Protein AF-R7L8G6-F1 (afdb_monomer_lite)

Structure (mmCIF, N/CA/C/O backbone):
data_AF-R7L8G6-F1
#
_entry.id   AF-R7L8G6-F1
#
loop_
_atom_site.group_PDB
_atom_site.id
_atom_site.type_symbol
_atom_site.label_atom_id
_atom_site.label_alt_id
_atom_site.label_comp_id
_atom_site.label_asym_id
_atom_site.label_entity_id
_atom_site.label_seq_id
_atom_site.pdbx_PDB_ins_code
_atom_site.Cartn_x
_atom_site.Cartn_y
_atom_site.Cartn_z
_atom_site.occupancy
_atom_site.B_iso_or_equiv
_atom_site.auth_seq_id
_atom_site.auth_comp_id
_atom_site.auth_asym_id
_atom_site.auth_atom_id
_atom_site.pdbx_PDB_model_num
ATOM 1 N N . MET A 1 1 ? 5.366 -14.963 18.148 1.00 90.62 1 MET A N 1
ATOM 2 C CA . MET A 1 1 ? 6.498 -15.369 17.279 1.00 90.62 1 MET A CA 1
ATOM 3 C C . MET A 1 1 ? 7.779 -14.778 17.823 1.00 90.62 1 MET A C 1
ATOM 5 O O . MET A 1 1 ? 7.694 -13.775 18.524 1.00 90.62 1 MET A O 1
ATOM 9 N N . LYS A 1 2 ? 8.935 -15.376 17.537 1.00 92.38 2 LYS A N 1
ATOM 10 C CA . LYS A 1 2 ? 10.213 -14.950 18.114 1.00 92.38 2 LYS A CA 1
ATOM 11 C C . LYS A 1 2 ? 10.992 -14.047 17.164 1.00 92.38 2 LYS A C 1
ATOM 13 O O . LYS A 1 2 ? 11.219 -14.426 16.018 1.00 92.38 2 LYS A O 1
ATOM 18 N N . ILE A 1 3 ? 11.460 -12.909 17.665 1.00 92.94 3 ILE A N 1
ATOM 19 C CA . ILE A 1 3 ? 12.554 -12.150 17.051 1.00 92.94 3 ILE A CA 1
ATOM 20 C C . ILE A 1 3 ? 13.829 -12.355 17.868 1.00 92.94 3 ILE A C 1
ATOM 22 O O . ILE A 1 3 ? 13.748 -12.703 19.045 1.00 92.94 3 ILE A O 1
ATOM 26 N N . ASP A 1 4 ? 15.001 -12.201 17.263 1.00 90.19 4 ASP A N 1
ATOM 27 C CA . ASP A 1 4 ? 16.311 -12.444 17.892 1.00 90.19 4 ASP A CA 1
ATOM 28 C C . ASP A 1 4 ? 17.145 -11.163 18.097 1.00 90.19 4 ASP A C 1
ATOM 30 O O . ASP A 1 4 ? 18.152 -11.233 18.794 1.00 90.19 4 ASP A O 1
ATOM 34 N N . ALA A 1 5 ? 16.733 -10.032 17.513 1.00 89.00 5 ALA A N 1
ATOM 35 C CA . ALA A 1 5 ? 17.356 -8.710 17.572 1.00 89.00 5 ALA A CA 1
ATOM 36 C C . ALA A 1 5 ? 16.317 -7.622 17.256 1.00 89.00 5 ALA A C 1
ATOM 38 O O . ALA A 1 5 ? 15.294 -7.917 16.642 1.00 89.00 5 ALA A O 1
ATOM 39 N N . THR A 1 6 ? 16.585 -6.369 17.633 1.00 89.06 6 THR A N 1
ATOM 40 C CA . THR A 1 6 ? 15.762 -5.211 17.234 1.00 89.06 6 THR A CA 1
ATOM 41 C C . THR A 1 6 ? 15.763 -5.032 15.715 1.00 89.06 6 THR A C 1
ATOM 43 O O . THR A 1 6 ? 16.793 -5.228 15.063 1.00 89.06 6 THR A O 1
ATOM 46 N N . SER A 1 7 ? 14.625 -4.637 15.149 1.00 90.81 7 SER A N 1
ATOM 47 C CA . SER A 1 7 ? 14.449 -4.468 13.707 1.00 90.81 7 SER A CA 1
ATOM 48 C C . SER A 1 7 ? 15.354 -3.403 13.098 1.00 90.81 7 SER A C 1
ATOM 50 O O . SER A 1 7 ? 15.311 -2.217 13.438 1.00 90.81 7 SER A O 1
ATOM 52 N N . ASN A 1 8 ? 16.160 -3.829 12.129 1.00 87.44 8 ASN A N 1
ATOM 53 C CA . ASN A 1 8 ? 16.997 -2.958 11.320 1.00 87.44 8 ASN A CA 1
ATOM 54 C C . ASN A 1 8 ? 17.393 -3.656 10.016 1.00 87.44 8 ASN A C 1
ATOM 56 O O . ASN A 1 8 ? 17.366 -4.884 9.933 1.00 87.44 8 ASN A O 1
ATOM 60 N N . TYR A 1 9 ? 17.833 -2.861 9.045 1.00 85.81 9 TYR A N 1
ATOM 61 C CA . TYR A 1 9 ? 18.632 -3.365 7.940 1.00 85.81 9 TYR A CA 1
ATOM 62 C C . TYR A 1 9 ? 20.055 -3.607 8.432 1.00 85.81 9 TYR A C 1
ATOM 64 O O . TYR A 1 9 ? 20.732 -2.684 8.894 1.00 85.81 9 TYR A O 1
ATOM 72 N N . PHE A 1 10 ? 20.520 -4.847 8.324 1.00 83.06 10 PHE A N 1
ATOM 73 C CA . PHE A 1 10 ? 21.896 -5.198 8.648 1.00 83.06 10 PHE A CA 1
ATOM 74 C C . PHE A 1 10 ? 22.610 -5.726 7.407 1.00 83.06 10 PHE A C 1
ATOM 76 O O . PHE A 1 10 ? 22.184 -6.707 6.796 1.00 83.06 10 PHE A O 1
ATOM 83 N N . ASN A 1 11 ? 23.730 -5.087 7.075 1.00 83.31 11 ASN A N 1
ATOM 84 C CA . ASN A 1 11 ? 24.630 -5.519 6.015 1.00 83.31 11 ASN A CA 1
ATOM 85 C C . ASN A 1 11 ? 25.822 -6.254 6.629 1.00 83.31 11 ASN A C 1
ATOM 87 O O . ASN A 1 11 ? 26.511 -5.722 7.497 1.00 83.31 11 ASN A O 1
ATOM 91 N N . PHE A 1 12 ? 26.069 -7.474 6.159 1.00 81.12 12 PHE A N 1
ATOM 92 C CA . PHE A 1 12 ? 27.093 -8.381 6.685 1.00 81.12 12 PHE A CA 1
ATOM 93 C C . PHE A 1 12 ? 28.165 -8.697 5.637 1.00 81.12 12 PHE A C 1
ATOM 95 O O . PHE A 1 12 ? 28.616 -9.836 5.519 1.00 81.12 12 PHE A O 1
ATOM 102 N N . SER A 1 13 ? 28.559 -7.694 4.850 1.00 74.75 13 SER A N 1
ATOM 103 C CA . SER A 1 13 ? 29.518 -7.847 3.747 1.00 74.75 13 SER A CA 1
ATOM 104 C C . SER A 1 13 ? 30.886 -8.375 4.198 1.00 74.75 13 SER A C 1
ATOM 106 O O . SER A 1 13 ? 31.536 -9.091 3.444 1.00 74.75 13 SER A O 1
ATOM 108 N N . ASP A 1 14 ? 31.283 -8.090 5.441 1.00 79.12 14 ASP A N 1
ATOM 109 C CA . ASP A 1 14 ? 32.561 -8.531 6.016 1.00 79.12 14 ASP A CA 1
ATOM 110 C C . ASP A 1 14 ? 32.484 -9.900 6.719 1.00 79.12 14 ASP A C 1
ATOM 112 O O . ASP A 1 14 ? 33.504 -10.435 7.155 1.00 79.12 14 ASP A O 1
ATOM 116 N N . TYR A 1 15 ? 31.285 -10.484 6.839 1.00 75.56 15 TYR A N 1
ATOM 117 C CA . TYR A 1 15 ? 31.074 -11.755 7.533 1.00 75.56 15 TYR A CA 1
ATOM 118 C C . TYR A 1 15 ? 31.166 -12.923 6.556 1.00 75.56 15 TYR A C 1
ATOM 120 O O . TYR A 1 15 ? 30.529 -12.950 5.494 1.00 75.56 15 TYR A O 1
ATOM 128 N N . LYS A 1 16 ? 31.874 -13.970 6.970 1.00 79.12 16 LYS A N 1
ATOM 129 C CA . LYS A 1 16 ? 31.950 -15.231 6.232 1.00 79.12 16 LYS A CA 1
ATOM 130 C C . LYS A 1 16 ? 30.587 -15.917 6.208 1.00 79.12 16 LYS A C 1
ATOM 132 O O . LYS A 1 16 ? 29.761 -15.754 7.105 1.00 79.12 16 LYS A O 1
ATOM 137 N N . SER A 1 17 ? 30.352 -16.735 5.184 1.00 77.25 17 SER A N 1
ATOM 138 C CA . SER A 1 17 ? 29.055 -17.390 4.950 1.00 77.25 17 SER A CA 1
ATOM 139 C C . SER A 1 17 ? 28.559 -18.245 6.123 1.00 77.25 17 SER A C 1
ATOM 141 O O . SER A 1 17 ? 27.353 -18.376 6.299 1.00 77.25 17 SER A O 1
ATOM 143 N N . TYR A 1 18 ? 29.470 -18.787 6.935 1.00 76.75 18 TYR A N 1
ATOM 144 C CA . TYR A 1 18 ? 29.163 -19.624 8.097 1.00 76.75 18 TYR A CA 1
ATOM 145 C C . TYR A 1 18 ? 29.009 -18.850 9.418 1.00 76.75 18 TYR A C 1
ATOM 147 O O . TYR A 1 18 ? 28.704 -19.455 10.444 1.00 76.75 18 TYR A O 1
ATOM 155 N N . GLU A 1 19 ? 29.268 -17.541 9.433 1.00 79.06 19 GLU A N 1
ATOM 156 C CA . GLU A 1 19 ? 29.167 -16.725 10.645 1.00 79.06 19 GLU A CA 1
ATOM 157 C C . GLU A 1 19 ? 27.717 -16.309 10.910 1.00 79.06 19 GLU A C 1
ATOM 159 O O . GLU A 1 19 ? 26.942 -16.053 9.984 1.00 79.06 19 GLU A O 1
ATOM 164 N N . SER A 1 20 ? 27.354 -16.246 12.195 1.00 77.25 20 SER A N 1
ATOM 165 C CA . SER A 1 20 ? 26.018 -15.826 12.613 1.00 77.25 20 SER A CA 1
ATOM 166 C C . SER A 1 20 ? 25.814 -14.343 12.318 1.00 77.25 20 SER A C 1
ATOM 168 O O . SER A 1 20 ? 26.560 -13.492 12.801 1.00 77.25 20 SER A O 1
ATOM 170 N N . CYS A 1 21 ? 24.769 -14.036 11.559 1.00 83.44 21 CYS A N 1
ATOM 171 C CA . CYS A 1 21 ? 24.363 -12.676 11.218 1.00 83.44 21 CYS A CA 1
ATOM 172 C C . CYS A 1 21 ? 23.332 -12.139 12.224 1.00 83.44 21 CYS A C 1
ATOM 174 O O . CYS A 1 21 ? 22.251 -11.661 11.864 1.00 83.44 21 CYS A O 1
ATOM 176 N N . ILE A 1 22 ? 23.657 -12.274 13.509 1.00 83.44 22 ILE A N 1
ATOM 177 C CA . ILE A 1 22 ? 22.896 -11.714 14.627 1.00 83.44 22 ILE A CA 1
ATOM 178 C C . ILE A 1 22 ? 23.790 -10.656 15.276 1.00 83.44 22 ILE A C 1
ATOM 180 O O . ILE A 1 22 ? 24.922 -10.985 15.647 1.00 83.44 22 ILE A O 1
ATOM 184 N N . PRO A 1 23 ? 23.331 -9.400 15.416 1.00 80.06 23 PRO A N 1
ATOM 185 C CA . PRO A 1 23 ? 24.109 -8.375 16.096 1.00 80.06 23 PRO A CA 1
ATOM 186 C C . PRO A 1 23 ? 24.514 -8.829 17.513 1.00 80.06 23 PRO A C 1
ATOM 188 O O . PRO A 1 23 ? 23.708 -9.464 18.206 1.00 80.06 23 PRO A O 1
ATOM 191 N N . PRO A 1 24 ? 25.736 -8.521 17.979 1.00 78.25 24 PRO A N 1
ATOM 192 C CA . PRO A 1 24 ? 26.149 -8.835 19.344 1.00 78.25 24 PRO A CA 1
ATOM 193 C C . PRO A 1 24 ? 25.186 -8.252 20.385 1.00 78.25 24 PRO A C 1
ATOM 195 O O . PRO A 1 24 ? 24.605 -7.191 20.172 1.00 78.25 24 PRO A O 1
ATOM 198 N N . SER A 1 25 ? 25.040 -8.934 21.525 1.00 80.94 25 SER A N 1
ATOM 199 C CA . SER A 1 25 ? 24.168 -8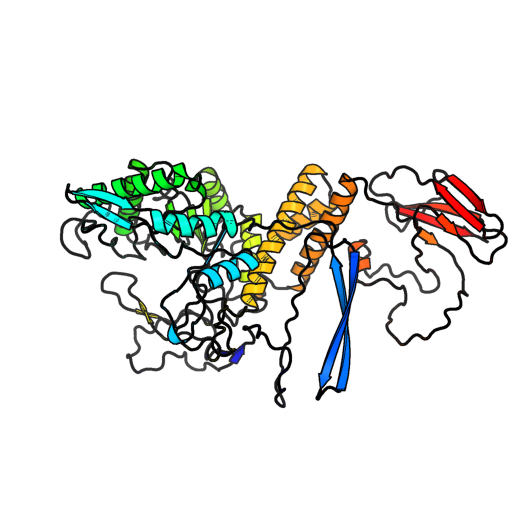.514 22.639 1.00 80.94 25 SER A CA 1
ATOM 200 C C . SER A 1 25 ? 22.667 -8.457 22.320 1.00 80.94 25 SER A C 1
ATOM 202 O O . SER A 1 25 ? 21.903 -7.889 23.098 1.00 80.94 25 SER A O 1
ATOM 204 N N . SER A 1 26 ? 22.229 -9.061 21.212 1.00 83.62 26 SER A N 1
ATOM 205 C CA . SER A 1 26 ? 20.805 -9.171 20.899 1.00 83.62 26 SER A CA 1
ATOM 206 C C . SER A 1 26 ? 20.100 -10.160 21.829 1.00 83.62 26 SER A C 1
ATOM 208 O O . SER A 1 26 ? 20.676 -11.173 22.239 1.00 83.62 26 SER A O 1
ATOM 210 N N . LEU A 1 27 ? 18.846 -9.865 22.168 1.00 80.31 27 LEU A N 1
ATOM 211 C CA . LEU A 1 27 ? 18.037 -10.670 23.076 1.00 80.31 27 LEU A CA 1
ATOM 212 C C . LEU A 1 27 ? 16.736 -11.051 22.377 1.00 80.31 27 LEU A C 1
ATOM 214 O O . LEU A 1 27 ? 16.064 -10.204 21.794 1.00 80.31 27 LEU A O 1
ATOM 218 N N . GLY A 1 28 ? 16.401 -12.339 22.417 1.00 83.94 28 GLY A N 1
ATOM 219 C CA . GLY A 1 28 ? 15.210 -12.833 21.745 1.00 83.94 28 GLY A CA 1
ATOM 220 C C . GLY A 1 28 ? 13.933 -12.455 22.488 1.00 83.94 28 GLY A C 1
ATOM 221 O O . GLY A 1 28 ? 13.833 -12.695 23.690 1.00 83.94 28 GLY A O 1
ATOM 222 N N . VAL A 1 29 ? 12.950 -11.914 21.770 1.00 89.62 29 VAL A N 1
ATOM 223 C CA . VAL A 1 29 ? 11.674 -11.437 22.327 1.00 89.62 29 VAL A CA 1
ATOM 224 C C . VAL A 1 29 ? 10.506 -12.055 21.562 1.00 89.62 29 VAL A C 1
ATOM 226 O O . VAL A 1 29 ? 10.604 -12.329 20.365 1.00 89.62 29 VAL A O 1
ATOM 229 N N . MET A 1 30 ? 9.399 -12.301 22.263 1.00 90.69 30 MET A N 1
ATOM 230 C CA . MET A 1 30 ? 8.161 -12.807 21.673 1.00 90.69 30 MET A CA 1
ATOM 231 C C . MET A 1 30 ? 7.209 -11.658 21.340 1.00 90.69 30 MET A C 1
ATOM 233 O O . MET A 1 30 ? 6.905 -10.849 22.212 1.00 90.69 30 MET A O 1
ATOM 237 N N . TYR A 1 31 ? 6.693 -11.643 20.111 1.00 91.38 31 TYR A N 1
ATOM 238 C CA . TYR A 1 31 ? 5.703 -10.673 19.636 1.00 91.38 31 TYR A CA 1
ATOM 239 C C . TYR A 1 31 ? 4.365 -11.343 19.267 1.00 91.38 31 TYR A C 1
ATOM 241 O O . TYR A 1 31 ? 4.379 -12.369 18.565 1.00 91.38 31 TYR A O 1
ATOM 249 N N . PRO A 1 32 ? 3.221 -10.806 19.743 1.00 92.44 32 PRO A N 1
ATOM 250 C CA . PRO A 1 32 ? 1.883 -11.333 19.479 1.00 92.44 32 PRO A CA 1
ATOM 251 C C . PRO A 1 32 ? 1.234 -10.654 18.258 1.00 92.44 32 PRO A C 1
ATOM 253 O O . PRO A 1 32 ? 0.283 -9.897 18.396 1.00 92.44 32 PRO A O 1
ATOM 256 N N . ASP A 1 33 ? 1.762 -10.912 17.063 1.00 95.81 33 ASP A N 1
ATOM 257 C CA . ASP A 1 33 ? 1.230 -10.339 15.818 1.00 95.81 33 ASP A CA 1
ATOM 258 C C . ASP A 1 33 ? 0.163 -11.198 15.101 1.00 95.81 33 ASP A C 1
ATOM 260 O O . ASP A 1 33 ? -0.825 -10.625 14.650 1.00 95.81 33 ASP A O 1
ATOM 264 N N . PRO A 1 34 ? 0.267 -12.543 14.987 1.00 95.75 34 PRO A N 1
ATOM 265 C CA . PRO A 1 34 ? -0.771 -13.329 14.316 1.00 95.75 34 PRO A CA 1
ATOM 266 C C . PRO A 1 34 ? -2.063 -13.389 15.140 1.00 95.75 34 PRO A C 1
ATOM 268 O O . PRO A 1 34 ? -2.054 -13.782 16.309 1.00 95.75 34 PRO A O 1
ATOM 271 N N . ILE A 1 35 ? -3.193 -13.091 14.500 1.00 95.75 35 ILE A N 1
ATOM 272 C CA . ILE A 1 35 ? -4.534 -13.220 15.075 1.00 95.75 35 ILE A CA 1
ATOM 273 C C . ILE A 1 35 ? -5.051 -14.619 14.749 1.00 95.75 35 ILE A C 1
ATOM 275 O O . ILE A 1 35 ? -5.657 -14.870 13.708 1.00 95.75 35 ILE A O 1
ATOM 279 N N . LEU A 1 36 ? -4.750 -15.563 15.639 1.00 93.62 36 LEU A N 1
ATOM 280 C CA . LEU A 1 36 ? -5.077 -16.967 15.428 1.00 93.62 36 LEU A CA 1
ATOM 281 C C . LEU A 1 36 ? -6.600 -17.203 15.439 1.00 93.62 36 LEU A C 1
ATOM 283 O O . LEU A 1 36 ? -7.290 -16.679 16.314 1.00 93.62 36 LEU A O 1
ATOM 287 N N . PRO A 1 37 ? -7.130 -18.049 14.537 1.00 90.69 37 PRO A N 1
ATOM 288 C CA . PRO A 1 37 ? -8.561 -18.336 14.421 1.00 90.69 37 PRO A CA 1
ATOM 289 C C . PRO A 1 37 ? -9.010 -19.376 15.462 1.00 90.69 37 PRO A C 1
ATOM 291 O O . PRO A 1 37 ? -9.589 -20.410 15.131 1.00 90.69 37 PRO A O 1
ATOM 294 N N . ILE A 1 38 ? -8.694 -19.131 16.734 1.00 89.69 38 ILE A N 1
ATOM 295 C CA . ILE A 1 38 ? -8.986 -20.027 17.855 1.00 89.69 38 ILE A CA 1
ATOM 296 C C . ILE A 1 38 ? -9.762 -19.283 18.941 1.00 89.69 38 ILE A C 1
ATOM 298 O O . ILE A 1 38 ? -9.470 -18.134 19.260 1.00 89.69 38 ILE A O 1
ATOM 302 N N . SER A 1 39 ? -10.742 -19.959 19.537 1.00 88.00 39 SER A N 1
ATOM 303 C CA . SER A 1 39 ? -11.569 -19.424 20.629 1.00 88.00 39 SER A CA 1
ATOM 304 C C . SER A 1 39 ? -11.326 -20.119 21.973 1.00 88.00 39 SER A C 1
ATOM 306 O O . SER A 1 39 ? -11.953 -19.770 22.969 1.00 88.00 39 SER A O 1
ATOM 308 N N . ALA A 1 40 ? -10.447 -21.122 22.003 1.00 90.88 40 ALA A N 1
ATOM 309 C CA . ALA A 1 40 ? -10.048 -21.858 23.196 1.00 90.88 40 ALA A CA 1
ATOM 310 C C . ALA A 1 40 ? -8.561 -22.211 23.095 1.00 90.88 40 ALA A C 1
ATOM 312 O O . ALA A 1 40 ? -8.090 -22.624 22.034 1.00 90.88 40 ALA A O 1
ATOM 313 N N . PHE A 1 41 ? -7.828 -22.020 24.187 1.00 91.94 41 PHE A N 1
ATOM 314 C CA . PHE A 1 41 ? -6.389 -22.250 24.258 1.00 91.94 41 PHE A CA 1
ATOM 315 C C . PHE A 1 41 ? -5.950 -22.437 25.710 1.00 91.94 41 PHE A C 1
ATOM 317 O O . PHE A 1 41 ? -6.618 -21.977 26.638 1.00 91.94 41 PHE A O 1
ATOM 324 N N . ASP A 1 42 ? -4.808 -23.094 25.893 1.00 91.81 42 ASP A N 1
ATOM 325 C CA . ASP A 1 42 ? -4.212 -23.298 27.208 1.00 91.81 42 ASP A CA 1
ATOM 326 C C . ASP A 1 42 ? -3.344 -22.100 27.603 1.00 91.81 42 ASP A C 1
ATOM 328 O O . ASP A 1 42 ? -2.502 -21.634 26.831 1.00 91.81 42 ASP A O 1
ATOM 332 N N . LEU A 1 43 ? -3.517 -21.626 28.836 1.00 91.38 43 LEU A N 1
ATOM 333 C CA . LEU A 1 43 ? -2.647 -20.618 29.431 1.00 91.38 43 LEU A CA 1
ATOM 334 C C . LEU A 1 43 ? -1.450 -21.289 30.101 1.00 91.38 43 LEU A C 1
ATOM 336 O O . LEU A 1 43 ? -1.601 -22.209 30.908 1.00 91.38 43 LEU A O 1
ATOM 340 N N . LYS A 1 44 ? -0.249 -20.791 29.807 1.00 90.94 44 LYS A N 1
ATOM 341 C CA . LYS A 1 44 ? 0.972 -21.204 30.501 1.00 90.94 44 LYS A CA 1
ATOM 342 C C . LYS A 1 44 ? 1.189 -20.356 31.748 1.00 90.94 44 LYS A C 1
ATOM 344 O O . LYS A 1 44 ? 0.916 -19.157 31.762 1.00 90.94 44 LYS A O 1
ATOM 349 N N . ALA A 1 45 ? 1.703 -20.989 32.800 1.00 93.81 45 ALA A N 1
ATOM 350 C CA . ALA A 1 45 ? 2.049 -20.289 34.029 1.00 93.81 45 ALA A CA 1
ATOM 351 C C . ALA A 1 45 ? 3.082 -19.187 33.748 1.00 93.81 45 ALA A C 1
ATOM 353 O O . ALA A 1 45 ? 4.070 -19.426 33.057 1.00 93.81 45 ALA A O 1
ATOM 354 N N . SER A 1 46 ? 2.851 -17.998 34.311 1.00 92.38 46 SER A N 1
ATOM 355 C CA . SER A 1 46 ? 3.726 -16.823 34.171 1.00 92.38 46 SER A CA 1
ATOM 356 C C . SER A 1 46 ? 3.877 -16.274 32.743 1.00 92.38 46 SER A C 1
ATOM 358 O O . SER A 1 46 ? 4.796 -15.498 32.493 1.00 92.38 46 SER A O 1
ATOM 360 N N . GLU A 1 47 ? 2.964 -16.611 31.830 1.00 90.31 47 GLU A N 1
ATOM 361 C CA . GLU A 1 47 ? 2.864 -16.000 30.501 1.00 90.31 47 GLU A CA 1
ATOM 362 C C . GLU A 1 47 ? 1.543 -15.228 30.352 1.00 90.31 47 GLU A C 1
ATOM 364 O O . GLU A 1 47 ? 0.515 -15.603 30.918 1.00 90.31 47 GLU A O 1
ATOM 369 N N . THR A 1 48 ? 1.564 -14.155 29.559 1.00 90.31 48 THR A N 1
ATOM 370 C CA . THR A 1 48 ? 0.367 -13.382 29.199 1.00 90.31 48 THR A CA 1
ATOM 371 C C . THR A 1 48 ? -0.051 -13.733 27.778 1.00 90.31 48 THR A C 1
ATOM 373 O O . THR A 1 48 ? 0.779 -13.759 26.873 1.00 90.31 48 THR A O 1
ATOM 376 N N . SER A 1 49 ? -1.345 -13.968 27.570 1.00 89.19 49 SER A N 1
ATOM 377 C CA . SER A 1 49 ? -1.948 -14.137 26.244 1.00 89.19 49 SER A CA 1
ATOM 378 C C . SER A 1 49 ? -2.962 -13.029 25.986 1.00 89.19 49 SER A C 1
ATOM 380 O O . SER A 1 49 ? -3.633 -12.576 26.912 1.00 89.19 49 SER A O 1
ATOM 382 N N . ALA A 1 50 ? -3.074 -12.603 24.731 1.00 90.06 50 ALA A N 1
ATOM 383 C CA . ALA A 1 50 ? -4.051 -11.616 24.292 1.00 90.06 50 ALA A CA 1
ATOM 384 C C . ALA A 1 50 ? -5.131 -12.288 23.438 1.00 90.06 50 ALA A C 1
ATOM 386 O O . ALA A 1 50 ? -4.844 -13.215 22.681 1.00 90.06 50 ALA A O 1
ATOM 387 N N . VAL A 1 51 ? -6.366 -11.801 23.555 1.00 91.19 51 VAL A N 1
ATOM 388 C CA . VAL A 1 51 ? -7.488 -12.191 22.695 1.00 91.19 51 VAL A CA 1
ATOM 389 C C . VAL A 1 51 ? -7.872 -10.976 21.866 1.00 91.19 51 VAL A C 1
ATOM 391 O O . VAL A 1 51 ? -8.176 -9.923 22.423 1.00 91.19 51 VAL A O 1
ATOM 394 N N . HIS A 1 52 ? -7.850 -11.122 20.543 1.00 93.19 52 HIS A N 1
ATOM 395 C CA . HIS A 1 52 ? -8.300 -10.086 19.621 1.00 93.19 52 HIS A CA 1
ATOM 396 C C . HIS A 1 52 ? -9.769 -10.320 19.264 1.00 93.19 52 HIS A C 1
ATOM 398 O O . HIS A 1 52 ? -10.146 -11.423 18.868 1.00 93.19 52 HIS A O 1
ATOM 404 N N . LEU A 1 53 ? -10.600 -9.287 19.405 1.00 90.69 53 LEU A N 1
ATOM 405 C CA . LEU A 1 53 ? -12.022 -9.338 19.079 1.00 90.69 53 LEU A CA 1
ATOM 406 C C . LEU A 1 53 ? -12.300 -8.414 17.898 1.00 90.69 53 LEU A C 1
ATOM 408 O O . LEU A 1 53 ? -12.033 -7.218 17.970 1.00 90.69 53 LEU A O 1
ATOM 412 N N . THR A 1 54 ? -12.875 -8.969 16.836 1.00 90.06 54 THR A N 1
ATOM 413 C CA . THR A 1 54 ? -13.259 -8.210 15.644 1.00 90.06 54 THR A CA 1
ATOM 414 C C . THR A 1 54 ? -14.777 -8.121 15.570 1.00 90.06 54 THR A C 1
ATOM 416 O O . THR A 1 54 ? -15.468 -9.140 15.552 1.00 90.06 54 THR A O 1
ATOM 419 N N . PHE A 1 55 ? -15.298 -6.898 15.490 1.00 89.75 55 PHE A N 1
ATOM 420 C CA . PHE A 1 55 ? -16.721 -6.635 15.302 1.00 89.75 55 PHE A CA 1
ATOM 421 C C . PHE A 1 55 ? -16.963 -6.154 13.874 1.00 89.75 55 PHE A C 1
ATOM 423 O O . PHE A 1 55 ? -16.317 -5.217 13.419 1.00 89.75 55 PHE A O 1
ATOM 430 N N . LYS A 1 56 ? -17.901 -6.790 13.167 1.00 89.81 56 LYS A N 1
ATOM 431 C CA . LYS A 1 56 ? -18.291 -6.409 11.804 1.00 89.81 56 LYS A CA 1
ATOM 432 C C . LYS A 1 56 ? -19.682 -5.785 11.828 1.00 89.81 56 LYS A C 1
ATOM 434 O O . LYS A 1 56 ? -20.610 -6.383 12.371 1.00 89.81 56 LYS A O 1
ATOM 439 N N . THR A 1 57 ? -19.835 -4.609 11.226 1.00 90.44 57 THR A N 1
ATOM 440 C CA . THR A 1 57 ? -21.122 -3.911 11.100 1.00 90.44 57 THR A CA 1
ATOM 441 C C . THR A 1 57 ? -21.694 -4.096 9.690 1.00 90.44 57 THR A C 1
ATOM 443 O O . THR A 1 57 ? -21.124 -3.563 8.737 1.00 90.44 57 THR A O 1
ATOM 446 N N . PRO A 1 58 ? -22.813 -4.830 9.517 1.00 90.12 58 PRO A N 1
ATOM 447 C CA . PRO A 1 58 ? -23.516 -4.910 8.236 1.00 90.12 58 PRO A CA 1
ATOM 448 C C . PRO A 1 58 ? -23.959 -3.528 7.749 1.00 90.12 58 PRO A C 1
ATOM 450 O O . PRO A 1 58 ? -24.261 -2.658 8.558 1.00 90.12 58 PRO A O 1
ATOM 453 N N . LYS A 1 59 ? -24.055 -3.319 6.434 1.00 88.44 59 LYS A N 1
ATOM 454 C CA . LYS A 1 59 ? -24.429 -2.011 5.863 1.00 88.44 59 LYS A CA 1
ATOM 455 C C . LYS A 1 59 ? -25.826 -1.526 6.248 1.00 88.44 59 LYS A C 1
ATOM 457 O O . LYS A 1 59 ? -26.069 -0.326 6.279 1.00 88.44 59 LYS A O 1
ATOM 462 N N . ASP A 1 60 ? -26.741 -2.454 6.486 1.00 89.75 60 ASP A N 1
ATOM 463 C CA . ASP A 1 60 ? -28.148 -2.208 6.796 1.00 89.75 60 ASP A CA 1
ATOM 464 C C . ASP A 1 60 ? -28.436 -2.165 8.304 1.00 89.75 60 ASP A C 1
ATOM 466 O O . ASP A 1 60 ? -29.589 -1.994 8.715 1.00 89.75 60 ASP A O 1
ATOM 470 N N . ILE A 1 61 ? -27.401 -2.295 9.145 1.00 93.38 61 ILE A N 1
ATOM 471 C CA . ILE A 1 61 ? -27.555 -2.181 10.591 1.00 93.38 61 ILE A CA 1
ATOM 472 C C . ILE A 1 61 ? -28.064 -0.781 10.960 1.00 93.38 61 ILE A C 1
ATOM 474 O O . ILE A 1 61 ? -27.650 0.239 10.407 1.00 93.38 61 ILE A O 1
ATOM 478 N N . LYS A 1 62 ? -28.988 -0.720 11.920 1.00 91.25 62 LYS A N 1
ATOM 479 C CA . LYS A 1 62 ? -29.510 0.559 12.407 1.00 91.25 62 LYS A CA 1
ATOM 480 C C . LYS A 1 62 ? -28.446 1.266 13.239 1.00 91.25 62 LYS A C 1
ATOM 482 O O . LYS A 1 62 ? -27.775 0.637 14.048 1.00 91.25 62 LYS A O 1
ATOM 487 N N . SER A 1 63 ? -28.335 2.582 13.089 1.00 88.06 63 SER A N 1
ATOM 488 C CA . SER A 1 63 ? -27.483 3.381 13.968 1.00 88.06 63 SER A CA 1
ATOM 489 C C . SER A 1 63 ? -27.994 3.363 15.413 1.00 88.06 63 SER A C 1
ATOM 491 O O . SER A 1 63 ? -29.201 3.285 15.671 1.00 88.06 63 SER A O 1
ATOM 493 N N . GLY A 1 64 ? -27.072 3.438 16.371 1.00 80.75 64 GLY A N 1
ATOM 494 C CA . GLY A 1 64 ? -27.377 3.403 17.797 1.00 80.75 64 GLY A CA 1
ATOM 495 C C . GLY A 1 64 ? -26.299 2.730 18.641 1.00 80.75 64 GLY A C 1
ATOM 496 O O . GLY A 1 64 ? -25.297 2.230 18.134 1.00 80.75 64 GLY A O 1
ATOM 497 N N . LEU A 1 65 ? -26.536 2.720 19.953 1.00 82.81 65 LEU A N 1
ATOM 498 C CA . LEU A 1 65 ? -25.686 2.041 20.920 1.00 82.81 65 LEU A CA 1
ATOM 499 C C . LEU A 1 65 ? -26.124 0.581 21.055 1.00 82.81 65 LEU A C 1
ATOM 501 O O . LEU A 1 65 ? -27.251 0.297 21.466 1.00 82.81 65 LEU A O 1
ATOM 505 N N . TYR A 1 66 ? -25.215 -0.326 20.730 1.00 84.19 66 TYR A N 1
ATOM 506 C CA . TYR A 1 66 ? -25.344 -1.759 20.948 1.00 84.19 66 TYR A CA 1
ATOM 507 C C . TYR A 1 66 ? -24.543 -2.148 22.183 1.00 84.19 66 TYR A C 1
ATOM 509 O O . TYR A 1 66 ? -23.492 -1.569 22.454 1.00 84.19 66 TYR A O 1
ATOM 517 N N . SER A 1 67 ? -25.025 -3.139 22.923 1.00 85.44 67 SER A N 1
ATOM 518 C CA . SER A 1 67 ? -24.323 -3.696 24.073 1.00 85.44 67 SER A CA 1
ATOM 519 C C . SER A 1 67 ? -24.336 -5.217 24.035 1.00 85.44 67 SER A C 1
ATOM 521 O O . SER A 1 67 ? -25.220 -5.841 23.443 1.00 85.44 67 SER A O 1
ATOM 523 N N . GLY A 1 68 ? -23.339 -5.814 24.674 1.00 84.88 68 GLY A N 1
ATOM 524 C CA . GLY A 1 68 ? -23.231 -7.255 24.836 1.00 84.88 68 GLY A CA 1
ATOM 525 C C . GLY A 1 68 ? -22.273 -7.612 25.962 1.00 84.88 68 GLY A C 1
ATOM 526 O O . GLY A 1 68 ? -21.777 -6.740 26.673 1.00 84.88 68 GLY A O 1
ATOM 527 N N . ASN A 1 69 ? -22.017 -8.907 26.125 1.00 90.25 69 ASN A N 1
ATOM 528 C CA . ASN A 1 69 ? -21.099 -9.433 27.127 1.00 90.25 69 ASN A CA 1
ATOM 529 C C . ASN A 1 69 ? -20.111 -10.405 26.480 1.00 90.25 69 ASN A C 1
ATOM 531 O O . ASN A 1 69 ? -20.496 -11.216 25.638 1.00 90.25 69 ASN A O 1
ATOM 535 N N . ILE A 1 70 ? -18.849 -10.325 26.894 1.00 92.38 70 ILE A N 1
ATOM 536 C CA . ILE A 1 70 ? -17.800 -11.295 26.585 1.00 92.38 70 ILE A CA 1
ATOM 537 C C . ILE A 1 70 ? -17.664 -12.210 27.796 1.00 92.38 70 ILE A C 1
ATOM 539 O O . ILE A 1 70 ? -17.242 -11.776 28.867 1.00 92.38 70 ILE A O 1
ATOM 543 N N . GLU A 1 71 ? -18.020 -13.478 27.629 1.00 94.69 71 GLU A N 1
ATOM 544 C CA . GLU A 1 71 ? -17.865 -14.487 28.673 1.00 94.69 71 GLU A CA 1
ATOM 545 C C . GLU A 1 71 ? -16.497 -15.161 28.576 1.00 94.69 71 GLU A C 1
ATOM 547 O O . GLU A 1 71 ? -16.126 -15.692 27.529 1.00 94.69 71 GLU A O 1
ATOM 552 N N . ILE A 1 72 ? -15.768 -15.196 29.691 1.00 93.56 72 ILE A N 1
ATOM 553 C CA . ILE A 1 72 ? -14.509 -15.933 29.815 1.00 93.56 72 ILE A CA 1
ATOM 554 C C . ILE A 1 72 ? -14.776 -17.174 30.658 1.00 93.56 72 ILE A C 1
ATOM 556 O O . ILE A 1 72 ? -15.271 -17.075 31.784 1.00 93.56 72 ILE A O 1
ATOM 560 N N . ARG A 1 73 ? -14.445 -18.349 30.114 1.00 95.06 73 ARG A N 1
ATOM 561 C CA . ARG A 1 73 ? -14.705 -19.651 30.740 1.00 95.06 73 ARG A CA 1
ATOM 562 C C . ARG A 1 73 ? -13.420 -20.458 30.922 1.00 95.06 73 ARG A C 1
ATOM 564 O O . ARG A 1 73 ? -12.572 -20.460 30.036 1.00 95.06 73 ARG A O 1
ATOM 571 N N . ILE A 1 74 ? -13.306 -21.181 32.038 1.00 94.06 74 ILE A N 1
ATOM 572 C CA . ILE A 1 74 ? -12.228 -22.147 32.314 1.00 94.06 74 ILE A CA 1
ATOM 573 C C . ILE A 1 74 ? -12.867 -23.515 32.545 1.00 94.06 74 ILE A C 1
ATOM 575 O O . ILE A 1 74 ? -13.743 -23.653 33.390 1.00 94.06 74 ILE A O 1
ATOM 579 N N . GLY A 1 75 ? -12.470 -24.531 31.773 1.00 90.31 75 GLY A N 1
ATOM 580 C CA . GLY A 1 75 ? -13.055 -25.875 31.895 1.00 90.31 75 GLY A CA 1
ATOM 581 C C . GLY A 1 75 ? -14.576 -25.920 31.672 1.00 90.31 75 GLY A C 1
ATOM 582 O O . GLY A 1 75 ? -15.242 -26.815 32.176 1.00 90.31 75 GLY A O 1
ATOM 583 N N . GLY A 1 76 ? -15.133 -24.939 30.950 1.00 89.81 76 GLY A N 1
ATOM 584 C CA . GLY A 1 76 ? -16.577 -24.762 30.740 1.00 89.81 76 GLY A CA 1
ATOM 585 C C . GLY A 1 76 ? -17.283 -23.903 31.799 1.00 89.81 76 GLY A C 1
ATOM 586 O O . GLY A 1 76 ? -18.366 -23.373 31.526 1.00 89.81 76 GLY A O 1
ATOM 587 N N . GLU A 1 77 ? -16.666 -23.684 32.960 1.00 95.94 77 GLU A N 1
ATOM 588 C CA . GLU A 1 77 ? -17.209 -22.840 34.028 1.00 95.94 77 GLU A CA 1
ATOM 589 C C . GLU A 1 77 ? -16.977 -21.356 33.733 1.00 95.94 77 GLU A C 1
ATOM 591 O O . GLU A 1 77 ? -15.910 -20.965 33.262 1.00 95.94 77 GLU A O 1
ATOM 596 N N . LEU A 1 78 ? -17.985 -20.519 33.994 1.00 95.94 78 LEU A N 1
ATOM 597 C CA . LEU A 1 78 ? -17.884 -19.070 33.819 1.00 95.94 78 LEU A CA 1
ATOM 598 C C . LEU A 1 78 ? -16.951 -18.482 34.881 1.00 95.94 78 LEU A C 1
ATOM 600 O O . LEU A 1 78 ? -17.272 -18.505 36.065 1.00 95.94 78 LEU A O 1
ATOM 604 N N . LEU A 1 79 ? -15.822 -17.924 34.443 1.00 95.12 79 LEU A N 1
ATOM 605 C CA . LEU A 1 79 ? -14.888 -17.209 35.308 1.00 95.12 79 LEU A CA 1
ATOM 606 C C . LEU A 1 79 ? -15.338 -15.761 35.512 1.00 95.12 79 LEU A C 1
ATOM 608 O O . LEU A 1 79 ? -15.366 -15.263 36.633 1.00 95.12 79 LEU A O 1
ATOM 612 N N . THR A 1 80 ? -15.645 -15.070 34.413 1.00 94.88 80 THR A N 1
ATOM 613 C CA . THR A 1 80 ? -16.082 -13.671 34.429 1.00 94.88 80 THR A CA 1
ATOM 614 C C . THR A 1 80 ? -16.844 -13.320 33.151 1.00 94.88 80 THR A C 1
ATOM 616 O O . THR A 1 80 ? -16.757 -14.027 32.145 1.00 94.88 80 THR A O 1
ATOM 619 N N . SER A 1 81 ? -17.583 -12.215 33.197 1.00 92.62 81 SER A N 1
ATOM 620 C CA . SER A 1 81 ? -18.300 -11.629 32.068 1.00 92.62 81 SER A CA 1
ATOM 621 C C . SER A 1 81 ? -17.950 -10.147 31.975 1.00 92.62 81 SER A C 1
ATOM 623 O O . SER A 1 81 ? -18.114 -9.411 32.947 1.00 92.62 81 SER A O 1
ATOM 625 N N . ILE A 1 82 ? -17.477 -9.710 30.810 1.00 90.25 82 ILE A N 1
ATOM 626 C CA . ILE A 1 82 ? -17.041 -8.333 30.560 1.00 90.25 82 ILE A CA 1
ATOM 627 C C . ILE A 1 82 ? -18.060 -7.663 29.630 1.00 90.25 82 ILE A C 1
ATOM 629 O O . ILE A 1 82 ? -18.207 -8.113 28.490 1.00 90.25 82 ILE A O 1
ATOM 633 N N . PRO A 1 83 ? -18.771 -6.607 30.065 1.00 86.75 83 PRO A N 1
ATOM 634 C CA . PRO A 1 83 ? -19.685 -5.893 29.185 1.00 86.75 83 PRO A CA 1
ATOM 635 C C . PRO A 1 83 ? -18.910 -5.115 28.117 1.00 86.75 83 PRO A C 1
ATOM 637 O O . PRO A 1 83 ? -17.855 -4.543 28.395 1.00 86.75 83 PRO A O 1
ATOM 640 N N . TYR A 1 84 ? -19.457 -5.047 26.906 1.00 83.44 84 TYR A N 1
ATOM 641 C CA . TYR A 1 84 ? -18.942 -4.205 25.827 1.00 83.44 84 TYR A CA 1
ATOM 642 C C . TYR A 1 84 ? -20.061 -3.377 25.196 1.00 83.44 84 TYR A C 1
ATOM 644 O O . TYR A 1 84 ? -21.238 -3.743 25.249 1.00 83.44 84 TYR A O 1
ATOM 652 N N . TYR A 1 85 ? -19.669 -2.265 24.576 1.00 83.50 85 TYR A N 1
ATOM 653 C CA . TYR A 1 85 ? -20.570 -1.335 23.908 1.00 83.50 85 TYR A CA 1
ATOM 654 C C . TYR A 1 85 ? -20.014 -0.961 22.537 1.00 83.50 85 TYR A C 1
ATOM 656 O O . TYR A 1 85 ? -18.819 -0.703 22.403 1.00 83.50 85 TYR A O 1
ATOM 664 N N . ILE A 1 86 ? -20.882 -0.909 21.528 1.00 85.62 86 ILE A N 1
ATOM 665 C CA . ILE A 1 86 ? -20.537 -0.514 20.160 1.00 85.62 86 ILE A CA 1
ATOM 666 C C . ILE A 1 86 ? -21.485 0.595 19.745 1.00 85.62 86 ILE A C 1
ATOM 668 O O . ILE A 1 86 ? -22.697 0.393 19.672 1.00 85.62 86 ILE A O 1
ATOM 672 N N . ASN A 1 87 ? -20.934 1.769 19.459 1.00 85.44 87 ASN A N 1
ATOM 673 C CA . ASN A 1 87 ? -21.709 2.849 18.876 1.00 85.44 87 ASN A CA 1
ATOM 674 C C . ASN A 1 87 ? -21.658 2.760 17.348 1.00 85.44 87 ASN A C 1
ATOM 676 O O . ASN A 1 87 ? -20.603 2.940 16.739 1.00 85.44 87 ASN A O 1
ATOM 680 N N . VAL A 1 88 ? -22.811 2.499 16.741 1.00 89.81 88 VAL A N 1
ATOM 681 C CA . VAL A 1 88 ? -22.992 2.467 15.291 1.00 89.81 88 VAL A CA 1
ATOM 682 C C . VAL A 1 88 ? -23.484 3.836 14.834 1.00 89.81 88 VAL A C 1
ATOM 684 O O . VAL A 1 88 ? -24.590 4.259 15.178 1.00 89.81 88 VAL A O 1
ATOM 687 N N . TRP A 1 89 ? -22.669 4.528 14.045 1.00 89.56 89 TRP A N 1
ATOM 688 C CA . TRP A 1 89 ? -22.997 5.839 13.484 1.00 89.56 89 TRP A CA 1
ATOM 689 C C . TRP A 1 89 ? -23.953 5.729 12.282 1.00 89.56 89 TRP A C 1
ATOM 691 O O . TRP A 1 89 ? -23.982 4.715 11.591 1.00 89.56 89 TRP A O 1
ATOM 701 N N . ASP A 1 90 ? -24.733 6.776 12.001 1.00 89.56 90 ASP A N 1
ATOM 702 C CA . ASP A 1 90 ? -25.696 6.849 10.886 1.00 89.56 90 ASP A CA 1
ATOM 703 C C . ASP A 1 90 ? -25.030 7.190 9.545 1.00 89.56 90 ASP A C 1
ATOM 705 O O . ASP A 1 90 ? -25.426 8.102 8.810 1.00 89.56 90 ASP A O 1
ATOM 709 N N . PHE A 1 91 ? -23.965 6.459 9.230 1.00 91.81 91 PHE A N 1
ATOM 710 C CA . PHE A 1 91 ? -23.324 6.511 7.933 1.00 91.81 91 PHE A CA 1
ATOM 711 C C . PHE A 1 91 ? -22.608 5.205 7.602 1.00 91.81 91 PHE A C 1
ATOM 713 O O . PHE A 1 91 ? -22.097 4.518 8.478 1.00 91.81 91 PHE A O 1
ATOM 720 N N . CYS A 1 92 ? -22.530 4.901 6.309 1.00 91.94 92 CYS A N 1
ATOM 721 C CA . CYS A 1 92 ? -21.787 3.756 5.798 1.00 91.94 92 CYS A CA 1
ATOM 722 C C . CYS A 1 92 ? -20.454 4.201 5.192 1.00 91.94 92 CYS A C 1
ATOM 724 O O . CYS A 1 92 ? -20.350 5.316 4.662 1.00 91.94 92 CYS A O 1
ATOM 726 N N . LEU A 1 93 ? -19.481 3.294 5.254 1.00 91.88 93 LEU A N 1
ATOM 727 C CA . LEU A 1 93 ? -18.250 3.330 4.472 1.00 91.88 93 LEU A CA 1
ATOM 728 C C . LEU A 1 93 ? -18.485 2.725 3.079 1.00 91.88 93 LEU A C 1
ATOM 730 O O . LEU A 1 93 ? -19.457 1.987 2.868 1.00 91.88 93 LEU A O 1
ATOM 734 N N . ALA A 1 94 ? -17.617 3.057 2.127 1.00 88.81 94 ALA A N 1
ATOM 735 C CA . ALA A 1 94 ? -17.650 2.510 0.775 1.00 88.81 94 ALA A CA 1
ATOM 736 C C . ALA A 1 94 ? -17.232 1.028 0.754 1.00 88.81 94 ALA A C 1
ATOM 738 O O . ALA A 1 94 ? -16.562 0.549 1.669 1.00 88.81 94 ALA A O 1
ATOM 739 N N . ASP A 1 95 ? -17.633 0.300 -0.297 1.00 84.69 95 ASP A N 1
ATOM 740 C CA . ASP A 1 95 ? -17.127 -1.064 -0.542 1.00 84.69 95 ASP A CA 1
ATOM 741 C C . ASP A 1 95 ? -15.706 -1.049 -1.097 1.00 84.69 95 ASP A C 1
ATOM 743 O O . ASP A 1 95 ? -14.898 -1.903 -0.761 1.00 84.69 95 ASP A O 1
ATOM 747 N N . SER A 1 96 ? -15.422 -0.099 -1.986 1.00 82.38 96 SER A N 1
ATOM 748 C CA . SER A 1 96 ? -14.117 0.050 -2.617 1.00 82.38 96 SER A CA 1
ATOM 749 C C . SER A 1 96 ? -13.177 0.846 -1.723 1.00 82.38 96 SER A C 1
ATOM 751 O O . SER A 1 96 ? -13.607 1.803 -1.075 1.00 82.38 96 SER A O 1
ATOM 753 N N . ALA A 1 97 ? -11.891 0.506 -1.764 1.00 86.06 97 ALA A N 1
ATOM 754 C CA . ALA A 1 97 ? -10.855 1.296 -1.118 1.00 86.06 97 ALA A CA 1
ATOM 755 C C . ALA A 1 97 ? -10.838 2.735 -1.685 1.00 86.06 97 ALA A C 1
ATOM 757 O O . ALA A 1 97 ? -10.892 2.909 -2.907 1.00 86.06 97 ALA A O 1
ATOM 758 N N . PRO A 1 98 ? -10.777 3.772 -0.830 1.00 85.31 98 PRO A N 1
ATOM 759 C CA . PRO A 1 98 ? -10.752 5.172 -1.262 1.00 85.31 98 PRO A CA 1
ATOM 760 C C . PRO A 1 98 ? -9.378 5.609 -1.792 1.00 85.31 98 PRO A C 1
ATOM 762 O O . PRO A 1 98 ? -9.275 6.644 -2.444 1.00 85.31 98 PRO A O 1
ATOM 765 N N . ILE A 1 99 ? -8.332 4.838 -1.485 1.00 90.69 99 ILE A N 1
ATOM 766 C CA . ILE A 1 99 ? -6.933 5.094 -1.827 1.00 90.69 99 ILE A CA 1
ATOM 767 C C . ILE A 1 99 ? -6.267 3.800 -2.287 1.00 90.69 99 ILE A C 1
ATOM 769 O O . ILE A 1 99 ? -6.741 2.706 -1.974 1.00 90.69 99 ILE A O 1
ATOM 773 N N . SER A 1 100 ? -5.152 3.925 -3.004 1.00 90.19 100 SER A N 1
ATOM 774 C CA . SER A 1 100 ? -4.365 2.761 -3.421 1.00 90.19 100 SER A CA 1
ATOM 775 C C . SER A 1 100 ? -3.449 2.319 -2.280 1.00 90.19 100 SER A C 1
ATOM 777 O O . SER A 1 100 ? -2.554 3.058 -1.894 1.00 90.19 100 SER A O 1
ATOM 779 N N . ALA A 1 101 ? -3.675 1.131 -1.733 1.00 94.50 101 ALA A N 1
ATOM 780 C CA . ALA A 1 101 ? -2.829 0.524 -0.709 1.00 94.50 101 ALA A CA 1
ATOM 781 C C . ALA A 1 101 ? -2.245 -0.765 -1.291 1.00 94.50 101 ALA A C 1
ATOM 783 O O . ALA A 1 101 ? -2.879 -1.814 -1.200 1.00 94.50 101 ALA A O 1
ATOM 784 N N . VAL A 1 102 ? -1.109 -0.657 -1.976 1.00 94.94 102 VAL A N 1
ATOM 785 C CA . VAL A 1 102 ? -0.578 -1.687 -2.880 1.00 94.94 102 VAL A CA 1
ATOM 786 C C . VAL A 1 102 ? 0.443 -2.571 -2.162 1.00 94.94 102 VAL A C 1
ATOM 788 O O . VAL A 1 102 ? 1.382 -2.068 -1.558 1.00 94.94 102 VAL A O 1
ATOM 791 N N . PHE A 1 103 ? 0.274 -3.890 -2.212 1.00 95.44 103 PHE A N 1
ATOM 792 C CA . PHE A 1 103 ? 1.133 -4.850 -1.517 1.00 95.44 103 PHE A CA 1
ATOM 793 C C . PHE A 1 103 ? 1.669 -5.908 -2.484 1.00 95.44 103 PHE A C 1
ATOM 795 O O . PHE A 1 103 ? 0.884 -6.643 -3.081 1.00 95.44 103 PHE A O 1
ATOM 802 N N . ASP A 1 104 ? 2.996 -6.027 -2.586 1.00 93.75 104 ASP A N 1
ATOM 803 C CA . ASP A 1 104 ? 3.644 -7.010 -3.468 1.00 93.75 104 ASP A CA 1
ATOM 804 C C . ASP A 1 104 ? 3.339 -8.448 -3.027 1.00 93.75 104 ASP A C 1
ATOM 806 O O . ASP A 1 104 ? 3.584 -8.845 -1.877 1.00 93.75 104 ASP A O 1
ATOM 810 N N . PHE A 1 105 ? 2.791 -9.244 -3.946 1.00 91.44 105 PHE A N 1
ATOM 811 C CA . PHE A 1 105 ? 2.496 -10.647 -3.695 1.00 91.44 105 PHE A CA 1
ATOM 812 C C . PHE A 1 105 ? 3.689 -11.578 -3.992 1.00 91.44 105 PHE A C 1
ATOM 814 O O . PHE A 1 105 ? 4.017 -11.912 -5.135 1.00 91.44 105 PHE A O 1
ATOM 821 N N . ARG A 1 106 ? 4.294 -12.144 -2.938 1.00 90.94 106 ARG A N 1
ATOM 822 C CA . ARG A 1 106 ? 5.541 -12.926 -3.008 1.00 90.94 106 ARG A CA 1
ATOM 823 C C . ARG A 1 106 ? 5.282 -14.420 -3.184 1.00 90.94 106 ARG A C 1
ATOM 825 O O . ARG A 1 106 ? 5.698 -15.245 -2.366 1.00 90.94 106 ARG A O 1
ATOM 832 N N . THR A 1 107 ? 4.657 -14.779 -4.305 1.00 80.44 107 THR A N 1
ATOM 833 C CA . THR A 1 107 ? 4.180 -16.141 -4.640 1.00 80.44 107 THR A CA 1
ATOM 834 C C . THR A 1 107 ? 5.142 -17.281 -4.248 1.00 80.44 107 THR A C 1
ATOM 836 O O . THR A 1 107 ? 4.729 -18.264 -3.633 1.00 80.44 107 THR A O 1
ATOM 839 N N . TYR A 1 108 ? 6.436 -17.170 -4.577 1.00 87.50 108 TYR A N 1
ATOM 840 C CA . TYR A 1 108 ? 7.393 -18.280 -4.436 1.00 87.50 108 TYR A CA 1
ATOM 841 C C . TYR A 1 108 ? 8.056 -18.391 -3.057 1.00 87.50 108 TYR A C 1
ATOM 843 O O . TYR A 1 108 ? 8.353 -19.503 -2.599 1.00 87.50 108 TYR A O 1
ATOM 851 N N . SER A 1 109 ? 8.307 -17.262 -2.394 1.00 90.94 109 SER A N 1
ATOM 852 C CA . SER A 1 109 ? 9.050 -17.223 -1.131 1.00 90.94 109 SER A CA 1
ATOM 853 C C . SER A 1 109 ? 8.288 -17.954 -0.033 1.00 90.94 109 SER A C 1
ATOM 855 O O . SER A 1 109 ? 7.124 -17.662 0.225 1.00 90.94 109 SER A O 1
ATOM 857 N N . GLY A 1 110 ? 8.929 -18.940 0.598 1.00 92.75 110 GLY A N 1
ATOM 858 C CA . GLY A 1 110 ? 8.317 -19.724 1.671 1.00 92.75 110 GLY A CA 1
ATOM 859 C C . GLY A 1 110 ? 7.097 -20.546 1.245 1.00 92.75 110 GLY A C 1
ATOM 860 O O . GLY A 1 110 ? 6.256 -20.858 2.089 1.00 92.75 110 GLY A O 1
ATOM 861 N N . SER A 1 111 ? 6.986 -20.907 -0.039 1.00 94.50 111 SER A N 1
ATOM 862 C CA . SER A 1 111 ? 5.882 -21.712 -0.593 1.00 94.50 111 SER A CA 1
ATOM 863 C C . SER A 1 111 ? 5.598 -23.007 0.181 1.00 94.50 111 SER A C 1
ATOM 865 O O . SER A 1 111 ? 4.449 -23.436 0.259 1.00 94.50 111 SER A O 1
ATOM 867 N N . GLN A 1 112 ? 6.594 -23.597 0.850 1.00 94.50 112 GLN A N 1
ATOM 868 C CA . GLN A 1 112 ? 6.404 -24.760 1.723 1.00 94.50 112 GLN A CA 1
ATOM 869 C C . GLN A 1 112 ? 5.463 -24.498 2.914 1.00 94.50 112 GLN A C 1
ATOM 871 O O . GLN A 1 112 ? 4.807 -25.432 3.393 1.00 94.50 112 GLN A O 1
ATOM 876 N N . TYR A 1 113 ? 5.369 -23.250 3.379 1.00 94.31 113 TYR A N 1
ATOM 877 C CA . TYR A 1 113 ? 4.478 -22.832 4.466 1.00 94.31 113 TYR A CA 1
ATOM 878 C C . TYR A 1 113 ? 3.086 -22.448 3.958 1.00 94.31 113 TYR A C 1
ATOM 880 O O . TYR A 1 113 ? 2.130 -22.473 4.729 1.00 94.31 113 TYR A O 1
ATOM 888 N N . LYS A 1 114 ? 2.959 -22.131 2.667 1.00 93.94 114 LYS A N 1
ATOM 889 C CA . LYS A 1 114 ? 1.726 -21.651 2.040 1.00 93.94 114 LYS A CA 1
ATOM 890 C C . LYS A 1 114 ? 0.848 -22.816 1.574 1.00 93.94 114 LYS A C 1
ATOM 892 O O . LYS A 1 114 ? 1.324 -23.913 1.266 1.00 93.94 114 LYS A O 1
ATOM 897 N N . ASN A 1 115 ? -0.455 -22.574 1.558 1.00 93.69 115 ASN A N 1
ATOM 898 C CA . ASN A 1 115 ? -1.471 -23.446 0.959 1.00 93.69 115 ASN A CA 1
ATOM 899 C C . ASN A 1 115 ? -2.704 -22.676 0.454 1.00 93.69 115 ASN A C 1
ATOM 901 O O . ASN A 1 115 ? -3.641 -23.308 -0.023 1.00 93.69 115 ASN A O 1
ATOM 905 N N . TYR A 1 116 ? -2.700 -21.347 0.571 1.00 94.88 116 TYR A N 1
ATOM 906 C CA . TYR A 1 116 ? -3.720 -20.471 0.012 1.00 94.88 116 TYR A CA 1
ATOM 907 C C . TYR A 1 116 ? -3.444 -20.176 -1.464 1.00 94.88 116 TYR A C 1
ATOM 909 O O . TYR A 1 116 ? -2.300 -20.241 -1.922 1.00 94.88 116 TYR A O 1
ATOM 917 N N . SER A 1 117 ? -4.497 -19.855 -2.212 1.00 94.50 117 SER A N 1
ATOM 918 C CA . SER A 1 117 ? -4.396 -19.406 -3.603 1.00 94.50 117 SER A CA 1
ATOM 919 C C . SER A 1 117 ? -4.073 -17.909 -3.692 1.00 94.50 117 SER A C 1
ATOM 921 O O . SER A 1 117 ? -4.221 -17.168 -2.720 1.00 94.50 117 SER A O 1
ATOM 923 N N . THR A 1 118 ? -3.681 -17.444 -4.880 1.00 93.94 118 THR A N 1
ATOM 924 C CA . THR A 1 118 ? -3.541 -16.008 -5.190 1.00 93.94 118 THR A CA 1
ATOM 925 C C . THR A 1 118 ? -4.848 -15.247 -4.953 1.00 93.94 118 THR A C 1
ATOM 927 O O . THR A 1 118 ? -4.837 -14.180 -4.344 1.00 93.94 118 THR A O 1
ATOM 930 N N . ARG A 1 119 ? -5.991 -15.829 -5.348 1.00 95.31 119 ARG A N 1
ATOM 931 C CA . ARG A 1 119 ? -7.320 -15.250 -5.107 1.00 95.31 119 ARG A CA 1
ATOM 932 C C . ARG A 1 119 ? -7.659 -15.145 -3.625 1.00 95.31 119 ARG A C 1
ATOM 934 O O . ARG A 1 119 ? -8.176 -14.117 -3.218 1.00 95.31 119 ARG A O 1
ATOM 941 N N . ALA A 1 120 ? -7.302 -16.138 -2.809 1.00 96.31 120 ALA A N 1
ATOM 942 C CA . ALA A 1 120 ? -7.519 -16.064 -1.363 1.00 96.31 120 ALA A CA 1
ATOM 943 C C . ALA A 1 120 ? -6.722 -14.914 -0.717 1.00 96.31 120 ALA A C 1
ATOM 945 O O . ALA A 1 120 ? -7.186 -14.301 0.242 1.00 96.31 120 ALA A O 1
ATOM 946 N N . VAL A 1 121 ? -5.539 -14.588 -1.250 1.00 96.38 121 VAL A N 1
ATOM 947 C CA . VAL A 1 121 ? -4.765 -13.412 -0.817 1.00 96.38 121 VAL A CA 1
ATOM 948 C C . VAL A 1 121 ? -5.412 -12.117 -1.301 1.00 96.38 121 VAL A C 1
ATOM 950 O O . VAL A 1 121 ? -5.557 -11.187 -0.512 1.00 96.38 121 VAL A O 1
ATOM 953 N N . ALA A 1 122 ? -5.860 -12.060 -2.556 1.00 96.50 122 ALA A N 1
ATOM 954 C CA . ALA A 1 122 ? -6.580 -10.902 -3.080 1.00 96.50 122 ALA A CA 1
ATOM 955 C C . ALA A 1 122 ? -7.867 -10.623 -2.282 1.00 96.50 122 ALA A C 1
ATOM 957 O O . ALA A 1 122 ? -8.092 -9.498 -1.851 1.00 96.50 122 ALA A O 1
ATOM 958 N N . GLU A 1 123 ? -8.671 -11.643 -1.990 1.00 97.00 123 GLU A N 1
ATOM 959 C CA . GLU A 1 123 ? -9.871 -11.537 -1.151 1.00 97.00 123 GLU A CA 1
ATOM 960 C C . GLU A 1 123 ? -9.538 -11.080 0.275 1.00 97.00 123 GLU A C 1
ATOM 962 O O . GLU A 1 123 ? -10.208 -10.198 0.813 1.00 97.00 123 GLU A O 1
ATOM 967 N N . PHE A 1 124 ? -8.470 -11.625 0.872 1.00 96.50 124 PHE A N 1
ATOM 968 C CA . PHE A 1 124 ? -7.984 -11.203 2.188 1.00 96.50 124 PHE A CA 1
ATOM 969 C C . PHE A 1 124 ? -7.620 -9.710 2.223 1.00 96.50 124 PHE A C 1
ATOM 971 O O . PHE A 1 124 ? -7.932 -9.024 3.204 1.00 96.50 124 PHE A O 1
ATOM 978 N N . LEU A 1 125 ? -6.957 -9.217 1.170 1.00 96.69 125 LEU A N 1
ATOM 979 C CA . LEU A 1 125 ? -6.586 -7.810 1.021 1.00 96.69 125 LEU A CA 1
ATOM 980 C C . LEU A 1 125 ? -7.820 -6.935 0.769 1.00 96.69 125 LEU A C 1
ATOM 982 O O . LEU A 1 125 ? -7.992 -5.930 1.456 1.00 96.69 125 LEU A O 1
ATOM 986 N N . ALA A 1 126 ? -8.717 -7.350 -0.128 1.00 95.75 126 ALA A N 1
ATOM 987 C CA . ALA A 1 126 ? -9.947 -6.628 -0.451 1.00 95.75 126 ALA A CA 1
ATOM 988 C C . ALA A 1 126 ? -10.857 -6.454 0.777 1.00 95.75 126 ALA A C 1
ATOM 990 O O . ALA A 1 126 ? -11.360 -5.357 1.017 1.00 95.75 126 ALA A O 1
ATOM 991 N N . GLU A 1 127 ? -11.001 -7.488 1.618 1.00 94.12 127 GLU A N 1
ATOM 992 C CA . GLU A 1 127 ? -11.748 -7.413 2.888 1.00 94.12 127 GLU A CA 1
ATOM 993 C C . GLU A 1 127 ? -11.194 -6.326 3.830 1.00 94.12 127 GLU A C 1
ATOM 995 O O . GLU A 1 127 ? -11.921 -5.770 4.654 1.00 94.12 127 GLU A O 1
ATOM 1000 N N . ARG A 1 128 ? -9.904 -6.005 3.698 1.00 94.19 128 ARG A N 1
ATOM 1001 C CA . ARG A 1 128 ? -9.190 -4.992 4.483 1.00 94.19 128 ARG A CA 1
ATOM 1002 C C . ARG A 1 128 ? -9.005 -3.672 3.739 1.00 94.19 128 ARG A C 1
ATOM 1004 O O . ARG A 1 128 ? -8.300 -2.803 4.240 1.00 94.19 128 ARG A O 1
ATOM 1011 N N . LYS A 1 129 ? -9.629 -3.515 2.565 1.00 94.50 129 LYS A N 1
ATOM 1012 C CA . LYS A 1 129 ? -9.463 -2.357 1.667 1.00 94.50 129 LYS A CA 1
ATOM 1013 C C . LYS A 1 129 ? -8.005 -2.110 1.262 1.00 94.50 129 LYS A C 1
ATOM 1015 O O . LYS A 1 129 ? -7.611 -0.983 0.973 1.00 94.50 129 LYS A O 1
ATOM 1020 N N . LEU A 1 130 ? -7.222 -3.182 1.226 1.00 95.31 130 LEU A N 1
ATOM 1021 C CA . LEU A 1 130 ? -5.875 -3.232 0.673 1.00 95.31 130 LEU A CA 1
ATOM 1022 C C . LEU A 1 130 ? -5.937 -3.824 -0.737 1.00 95.31 130 LEU A C 1
ATOM 1024 O O . LEU A 1 130 ? -6.967 -4.347 -1.159 1.00 95.31 130 LEU A O 1
ATOM 1028 N N . SER A 1 131 ? -4.844 -3.729 -1.484 1.00 95.06 131 SER A N 1
ATOM 1029 C CA . SER A 1 131 ? -4.742 -4.194 -2.869 1.00 95.06 131 SER A CA 1
ATOM 1030 C C . SER A 1 131 ? -3.452 -4.981 -3.078 1.00 95.06 131 SER A C 1
ATOM 1032 O O . SER A 1 131 ? -2.431 -4.623 -2.491 1.00 95.06 131 SER A O 1
ATOM 1034 N N . PRO A 1 132 ? -3.462 -6.043 -3.898 1.00 95.44 132 PRO A N 1
ATOM 1035 C CA . PRO A 1 132 ? -2.225 -6.623 -4.396 1.00 95.44 132 PRO A CA 1
ATOM 1036 C C . PRO A 1 132 ? -1.547 -5.652 -5.370 1.00 95.44 132 PRO A C 1
ATOM 1038 O O . PRO A 1 132 ? -2.176 -4.719 -5.870 1.00 95.44 132 PRO A O 1
ATOM 1041 N N . ASP A 1 133 ? -0.275 -5.889 -5.657 1.00 94.25 133 ASP A N 1
ATOM 1042 C CA . ASP A 1 133 ? 0.455 -5.193 -6.708 1.00 94.25 133 ASP A CA 1
ATOM 1043 C C . ASP A 1 133 ? -0.006 -5.613 -8.098 1.00 94.25 133 ASP A C 1
ATOM 1045 O O . ASP A 1 133 ? -0.319 -4.747 -8.895 1.00 94.25 133 ASP A O 1
ATOM 1049 N N . ILE A 1 134 ? -0.122 -6.905 -8.399 1.00 94.44 134 ILE A N 1
ATOM 1050 C CA . ILE A 1 134 ? -0.400 -7.386 -9.761 1.00 94.44 134 ILE A CA 1
ATOM 1051 C C . ILE A 1 134 ? -1.654 -8.260 -9.860 1.00 94.44 134 ILE A C 1
ATOM 1053 O O . ILE A 1 134 ? -2.139 -8.843 -8.886 1.00 94.44 134 ILE A O 1
ATOM 1057 N N . VAL A 1 135 ? -2.136 -8.422 -11.094 1.00 95.50 135 VAL A N 1
ATOM 1058 C CA . VAL A 1 135 ? -2.931 -9.598 -11.479 1.00 95.50 135 VAL A CA 1
ATOM 1059 C C . VAL A 1 135 ? -1.966 -10.793 -11.555 1.00 95.50 135 VAL A C 1
ATOM 1061 O O . VAL A 1 135 ? -0.933 -10.681 -12.210 1.00 95.50 135 VAL A O 1
ATOM 1064 N N . PRO A 1 136 ? -2.256 -11.954 -10.938 1.00 93.12 136 PRO A N 1
ATOM 1065 C CA . PRO A 1 136 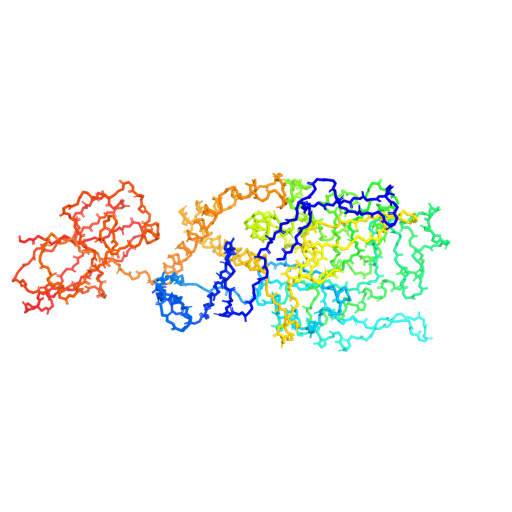? -1.317 -13.083 -10.840 1.00 93.12 136 PRO A CA 1
ATOM 1066 C C . PRO A 1 136 ? -1.167 -13.884 -12.149 1.00 93.12 136 PRO A C 1
ATOM 1068 O O . PRO A 1 136 ? -0.685 -15.018 -12.142 1.00 93.12 136 PRO A O 1
ATOM 1071 N N . VAL A 1 137 ? -1.625 -13.321 -13.263 1.00 93.44 137 VAL A N 1
ATOM 1072 C CA . VAL A 1 137 ? -1.537 -13.862 -14.616 1.00 93.44 137 VAL A CA 1
ATOM 1073 C C . VAL A 1 137 ? -1.117 -12.700 -15.496 1.00 93.44 137 VAL A C 1
ATOM 1075 O O . VAL A 1 137 ? -1.807 -11.690 -15.502 1.00 93.44 137 VAL A O 1
ATOM 1078 N N . ASP A 1 138 ? -0.019 -12.842 -16.233 1.00 92.25 138 ASP A N 1
ATOM 1079 C CA . ASP A 1 138 ? 0.451 -11.818 -17.167 1.00 92.25 138 ASP A CA 1
ATOM 1080 C C . ASP A 1 138 ? -0.161 -12.004 -18.566 1.00 92.25 138 ASP A C 1
ATOM 1082 O O . ASP A 1 138 ? -0.438 -13.138 -18.983 1.00 92.25 138 ASP A O 1
ATOM 1086 N N . PRO A 1 139 ? -0.312 -10.925 -19.356 1.00 94.69 139 PRO A N 1
ATOM 1087 C CA . PRO A 1 139 ? -0.584 -11.042 -20.782 1.00 94.69 139 PRO A CA 1
ATOM 1088 C C . PRO A 1 139 ? 0.504 -11.846 -21.504 1.00 94.69 139 PRO A C 1
ATOM 1090 O O . PRO A 1 139 ? 1.703 -11.636 -21.298 1.00 94.69 139 PRO A O 1
ATOM 1093 N N . LYS A 1 140 ? 0.113 -12.724 -22.434 1.00 95.81 140 LYS A N 1
ATOM 1094 C CA . LYS A 1 140 ? 1.073 -13.483 -23.248 1.00 95.81 140 LYS A CA 1
ATOM 1095 C C . LYS A 1 140 ? 1.533 -12.628 -24.422 1.00 95.81 140 LYS A C 1
ATOM 1097 O O . LYS A 1 140 ? 0.867 -12.588 -25.452 1.00 95.81 140 LYS A O 1
ATOM 1102 N N . ILE A 1 141 ? 2.679 -11.967 -24.284 1.00 95.75 141 ILE A N 1
ATOM 1103 C CA . ILE A 1 141 ? 3.282 -11.127 -25.332 1.00 95.75 141 ILE A CA 1
ATOM 1104 C C . ILE A 1 141 ? 4.479 -11.855 -25.951 1.00 95.75 141 ILE A C 1
ATOM 1106 O O . ILE A 1 141 ? 5.333 -12.379 -25.239 1.00 95.75 141 ILE A O 1
ATOM 1110 N N . TYR A 1 142 ? 4.549 -11.906 -27.281 1.00 96.19 142 TYR A N 1
ATOM 1111 C CA . TYR A 1 142 ? 5.564 -12.675 -28.007 1.00 96.19 142 TYR A CA 1
ATOM 1112 C C . TYR A 1 142 ? 5.891 -12.063 -29.372 1.00 96.19 142 TYR A C 1
ATOM 1114 O O . TYR A 1 142 ? 5.169 -11.209 -29.878 1.00 96.19 142 TYR A O 1
ATOM 1122 N N . VAL A 1 143 ? 6.991 -12.511 -29.984 1.00 96.88 143 VAL A N 1
ATOM 1123 C CA . VAL A 1 143 ? 7.330 -12.184 -31.378 1.00 96.88 143 VAL A CA 1
ATOM 1124 C C . VAL A 1 143 ? 6.772 -13.280 -32.281 1.00 96.88 143 VAL A C 1
ATOM 1126 O O . VAL A 1 143 ? 7.094 -14.455 -32.102 1.00 96.88 143 VAL A O 1
ATOM 1129 N N . ASP A 1 144 ? 5.916 -12.911 -33.228 1.00 94.69 144 ASP A N 1
ATOM 1130 C CA . ASP A 1 144 ? 5.289 -13.844 -34.159 1.00 94.69 144 ASP A CA 1
ATOM 1131 C C . ASP A 1 144 ? 6.235 -14.297 -35.288 1.00 94.69 144 ASP A C 1
ATOM 1133 O O . ASP A 1 144 ? 7.365 -13.829 -35.440 1.00 94.69 144 ASP A O 1
ATOM 1137 N N . SER A 1 145 ? 5.749 -15.220 -36.123 1.00 92.75 145 SER A N 1
ATOM 1138 C CA . SER A 1 145 ? 6.495 -15.748 -37.277 1.00 92.75 145 SER A CA 1
ATOM 1139 C C . SER A 1 145 ? 6.884 -14.695 -38.327 1.00 92.75 145 SER A C 1
ATOM 1141 O O . SER A 1 145 ? 7.776 -14.949 -39.135 1.00 92.75 145 SER A O 1
ATOM 1143 N N . SER A 1 146 ? 6.248 -13.520 -38.313 1.00 90.25 146 SER A N 1
ATOM 1144 C CA . SER A 1 146 ? 6.568 -12.384 -39.187 1.00 90.25 146 SER A CA 1
ATOM 1145 C C . SER A 1 146 ? 7.571 -11.414 -38.547 1.00 90.25 146 SER A C 1
ATOM 1147 O O . SER A 1 146 ? 7.973 -10.440 -39.184 1.00 90.25 146 SER A O 1
ATOM 1149 N N . GLY A 1 147 ? 7.993 -11.665 -37.303 1.00 87.94 147 GLY A N 1
ATOM 1150 C CA . GLY A 1 147 ? 8.932 -10.823 -36.565 1.00 87.94 147 GLY A CA 1
ATOM 1151 C C . GLY A 1 147 ? 8.294 -9.602 -35.893 1.00 87.94 147 GLY A C 1
ATOM 1152 O O . GLY A 1 147 ? 9.030 -8.707 -35.465 1.00 87.94 147 GLY A O 1
ATOM 1153 N N . ASN A 1 148 ? 6.961 -9.537 -35.801 1.00 92.56 148 ASN A N 1
ATOM 1154 C CA . ASN A 1 148 ? 6.242 -8.473 -35.093 1.00 92.56 148 ASN A CA 1
ATOM 1155 C C . ASN A 1 148 ? 5.859 -8.916 -33.681 1.00 92.56 148 ASN A C 1
ATOM 1157 O O . ASN A 1 148 ? 5.691 -10.105 -33.420 1.00 92.56 148 ASN A O 1
ATOM 1161 N N . VAL A 1 149 ? 5.710 -7.959 -32.765 1.00 97.31 149 VAL A N 1
ATOM 1162 C CA . VAL A 1 149 ? 5.157 -8.252 -31.440 1.00 97.31 149 VAL A CA 1
ATOM 1163 C C . VAL A 1 149 ? 3.644 -8.447 -31.551 1.00 97.31 149 VAL A C 1
ATOM 1165 O O . VAL A 1 149 ? 2.951 -7.614 -32.131 1.00 97.31 149 VAL A O 1
ATOM 1168 N N . SER A 1 150 ? 3.163 -9.545 -30.980 1.00 97.38 150 SER A N 1
ATOM 1169 C CA . SER A 1 150 ? 1.759 -9.939 -30.869 1.00 97.38 150 SER A CA 1
ATOM 1170 C C . SER A 1 150 ? 1.430 -10.260 -29.407 1.00 97.38 150 SER A C 1
ATOM 1172 O O . SER A 1 150 ? 2.331 -10.535 -28.611 1.00 97.38 150 SER A O 1
ATOM 1174 N N . ALA A 1 151 ? 0.146 -10.224 -29.045 1.00 96.88 151 ALA A N 1
ATOM 1175 C CA . ALA A 1 151 ? -0.309 -10.487 -27.683 1.00 96.88 151 ALA A CA 1
ATOM 1176 C C . ALA A 1 151 ? -1.595 -11.326 -27.649 1.00 96.88 151 ALA A C 1
ATOM 1178 O O . ALA A 1 151 ? -2.459 -11.184 -28.513 1.00 96.88 151 ALA A O 1
ATOM 1179 N N . ASP A 1 152 ? -1.716 -12.175 -26.630 1.00 97.44 152 ASP A N 1
ATOM 1180 C CA . ASP A 1 152 ? -2.951 -12.852 -26.233 1.00 97.44 152 ASP A CA 1
ATOM 1181 C C . ASP A 1 152 ? -3.294 -12.465 -24.787 1.00 97.44 152 ASP A C 1
ATOM 1183 O O . ASP A 1 152 ? -2.549 -12.762 -23.847 1.00 97.44 152 ASP A O 1
ATOM 1187 N N . PHE A 1 153 ? -4.426 -11.778 -24.633 1.00 97.88 153 PHE A N 1
ATOM 1188 C CA . PHE A 1 153 ? -4.927 -11.277 -23.356 1.00 97.88 153 PHE A CA 1
ATOM 1189 C C . PHE A 1 153 ? -6.004 -12.179 -22.742 1.00 97.88 153 PHE A C 1
ATOM 1191 O O . PHE A 1 153 ? -6.538 -11.827 -21.702 1.00 97.88 153 PHE A O 1
ATOM 1198 N N . SER A 1 154 ? -6.343 -13.325 -23.339 1.00 98.12 154 SER A N 1
ATOM 1199 C CA . SER A 1 154 ? -7.551 -14.082 -22.965 1.00 98.12 154 SER A CA 1
ATOM 1200 C C . SER A 1 154 ? -7.566 -14.532 -21.497 1.00 98.12 154 SER A C 1
ATOM 1202 O O . SER A 1 154 ? -8.569 -14.367 -20.810 1.00 98.12 154 SER A O 1
ATOM 1204 N N . GLU A 1 155 ? -6.455 -15.081 -20.995 1.00 97.62 155 GLU A N 1
ATOM 1205 C CA . GLU A 1 155 ? -6.345 -15.497 -19.584 1.00 97.62 155 GLU A CA 1
ATOM 1206 C C . GLU A 1 155 ? -6.199 -14.294 -18.643 1.00 97.62 155 GLU A C 1
ATOM 1208 O O . GLU A 1 155 ? -6.804 -14.277 -17.572 1.00 97.62 155 GLU A O 1
ATOM 1213 N N . PHE A 1 156 ? -5.446 -13.273 -19.070 1.00 97.69 156 PHE A N 1
ATOM 1214 C CA . PHE A 1 156 ? -5.297 -12.020 -18.332 1.00 97.69 156 PHE A CA 1
ATOM 1215 C C . PHE A 1 156 ? -6.646 -11.333 -18.123 1.00 97.69 156 PHE A C 1
ATOM 1217 O O . PHE A 1 156 ? -6.953 -10.920 -17.016 1.00 97.69 156 PHE A O 1
ATOM 1224 N N . GLU A 1 157 ? -7.465 -11.235 -19.172 1.00 98.12 157 GLU A N 1
ATOM 1225 C CA . GLU A 1 157 ? -8.769 -10.577 -19.144 1.00 98.12 157 GLU A CA 1
ATOM 1226 C C . GLU A 1 157 ? -9.679 -11.197 -18.087 1.00 98.12 157 GLU A C 1
ATOM 1228 O O . GLU A 1 157 ? -10.274 -10.469 -17.298 1.00 98.12 157 GLU A O 1
ATOM 1233 N N . ILE A 1 158 ? -9.751 -12.530 -18.043 1.00 98.12 158 ILE A N 1
ATOM 1234 C CA . ILE A 1 158 ? -10.595 -13.256 -17.089 1.00 98.12 158 ILE A CA 1
ATOM 1235 C C . ILE A 1 158 ? -10.177 -12.940 -15.648 1.00 98.12 158 ILE A C 1
ATOM 1237 O O . ILE A 1 158 ? -11.033 -12.679 -14.800 1.00 98.12 158 ILE A O 1
ATOM 1241 N N . GLU A 1 159 ? -8.874 -12.955 -15.358 1.00 97.69 159 GLU A N 1
ATOM 1242 C CA . GLU A 1 159 ? -8.387 -12.711 -13.998 1.00 97.69 159 GLU A CA 1
ATOM 1243 C C . GLU A 1 159 ? -8.441 -11.223 -13.626 1.00 97.69 159 GLU A C 1
ATOM 1245 O O . GLU A 1 159 ? -8.878 -10.873 -12.531 1.00 97.69 159 GLU A O 1
ATOM 1250 N N . ALA A 1 160 ? -8.083 -10.329 -14.548 1.00 97.69 160 ALA A N 1
ATOM 1251 C CA . ALA A 1 160 ? -8.163 -8.885 -14.355 1.00 97.69 160 ALA A CA 1
ATOM 1252 C C . ALA A 1 160 ? -9.608 -8.421 -14.129 1.00 97.69 160 ALA A C 1
ATOM 1254 O O . ALA A 1 160 ? -9.839 -7.563 -13.278 1.00 97.69 160 ALA A O 1
ATOM 1255 N N . GLN A 1 161 ? -10.587 -9.023 -14.813 1.00 98.00 161 GLN A N 1
ATOM 1256 C CA . GLN A 1 161 ? -12.002 -8.739 -14.584 1.00 98.00 161 GLN A CA 1
ATOM 1257 C C . GLN A 1 161 ? -12.406 -9.051 -13.136 1.00 98.00 161 GLN A C 1
ATOM 1259 O O . GLN A 1 161 ? -13.045 -8.226 -12.485 1.00 98.00 161 GLN A O 1
ATOM 1264 N N . TYR A 1 162 ? -11.976 -10.194 -12.593 1.00 98.06 162 TYR A N 1
ATOM 1265 C CA . TYR A 1 162 ? -12.217 -10.530 -11.187 1.00 98.06 162 TYR A CA 1
ATOM 1266 C C . TYR A 1 162 ? -11.600 -9.488 -10.239 1.00 98.06 162 TYR A C 1
ATOM 1268 O O . TYR A 1 162 ? -12.252 -9.003 -9.316 1.00 98.06 162 TYR A O 1
ATOM 1276 N N . TYR A 1 163 ? -10.358 -9.083 -10.495 1.00 96.94 163 TYR A N 1
ATOM 1277 C CA . TYR A 1 163 ? -9.633 -8.140 -9.639 1.00 96.94 163 TYR A CA 1
ATOM 1278 C C . TYR A 1 163 ? -10.224 -6.718 -9.686 1.00 96.94 163 TYR A C 1
ATOM 1280 O O . TYR A 1 163 ? -10.318 -6.043 -8.659 1.00 96.94 163 TYR A O 1
ATOM 1288 N N . ILE A 1 164 ? -10.646 -6.253 -10.862 1.00 96.06 164 ILE A N 1
ATOM 1289 C CA . ILE A 1 164 ? -11.086 -4.867 -11.079 1.00 96.06 164 ILE A CA 1
ATOM 1290 C C . ILE A 1 164 ? -12.588 -4.698 -10.857 1.00 96.06 164 ILE A C 1
ATOM 1292 O O . ILE A 1 164 ? -13.008 -3.694 -10.285 1.00 96.06 164 ILE A O 1
ATOM 1296 N N . GLU A 1 165 ? -13.412 -5.635 -11.321 1.00 95.44 165 GLU A N 1
ATOM 1297 C CA . GLU A 1 165 ? -14.870 -5.476 -11.302 1.00 95.44 165 GLU A CA 1
ATOM 1298 C C . GLU A 1 165 ? -15.492 -6.081 -10.041 1.00 95.44 165 GLU A C 1
ATOM 1300 O O . GLU A 1 165 ? -16.337 -5.436 -9.412 1.00 95.44 165 GLU A O 1
ATOM 1305 N N . GLU A 1 166 ? -15.039 -7.271 -9.632 1.00 95.94 166 GLU A N 1
ATOM 1306 C CA . GLU A 1 166 ? -15.574 -7.963 -8.451 1.00 95.94 166 GLU A CA 1
ATOM 1307 C C . GLU A 1 166 ? -14.896 -7.477 -7.163 1.00 95.94 166 GLU A C 1
ATOM 1309 O O . GLU A 1 166 ? -15.572 -7.017 -6.239 1.00 95.94 166 GLU A O 1
ATOM 1314 N N . LEU A 1 167 ? -13.557 -7.513 -7.113 1.00 95.56 167 LEU A N 1
ATOM 1315 C CA . LEU A 1 167 ? -12.783 -7.086 -5.937 1.00 95.56 167 LEU A CA 1
ATOM 1316 C C . LEU A 1 167 ? -12.546 -5.569 -5.871 1.00 95.56 167 LEU A C 1
ATOM 1318 O O . LEU A 1 167 ? -12.209 -5.048 -4.808 1.00 95.56 167 LEU A O 1
ATOM 1322 N N . LYS A 1 168 ? -12.792 -4.843 -6.971 1.00 95.12 168 LYS A N 1
ATOM 1323 C CA . LYS A 1 168 ? -12.764 -3.370 -7.038 1.00 95.12 168 LYS A CA 1
ATOM 1324 C C . LYS A 1 168 ? -11.430 -2.748 -6.630 1.00 95.12 168 LYS A C 1
ATOM 1326 O O . LYS A 1 168 ? -11.422 -1.661 -6.042 1.00 95.12 168 LYS A O 1
ATOM 1331 N N . PHE A 1 169 ? -10.311 -3.398 -6.949 1.00 95.31 169 PHE A N 1
ATOM 1332 C CA . PHE A 1 169 ? -9.007 -2.810 -6.659 1.00 95.31 169 PHE A CA 1
ATOM 1333 C C . PHE A 1 169 ? -8.823 -1.486 -7.418 1.00 95.31 169 PHE A C 1
ATOM 1335 O O . PHE A 1 169 ? -9.083 -1.418 -8.625 1.00 95.31 169 PHE A O 1
ATOM 1342 N N . PRO A 1 170 ? -8.407 -0.408 -6.728 1.00 93.31 170 PRO A N 1
ATOM 1343 C CA . PRO A 1 170 ? -8.289 0.910 -7.331 1.00 93.31 170 PRO A CA 1
ATOM 1344 C C . PRO A 1 170 ? -7.152 0.977 -8.350 1.00 93.31 170 PRO A C 1
ATOM 1346 O O . PRO A 1 170 ? -7.348 1.591 -9.403 1.00 93.31 170 PRO A O 1
ATOM 1349 N N . ARG A 1 171 ? -6.013 0.341 -8.039 1.00 93.19 171 ARG A N 1
ATOM 1350 C CA . ARG A 1 171 ? -4.796 0.298 -8.854 1.00 93.19 171 ARG A CA 1
ATOM 1351 C C . ARG A 1 171 ? -4.065 -1.032 -8.732 1.00 93.19 171 ARG A C 1
ATOM 1353 O O . ARG A 1 171 ? -4.071 -1.640 -7.666 1.00 93.19 171 ARG A O 1
ATOM 1360 N N . LEU A 1 172 ? -3.416 -1.413 -9.826 1.00 95.44 172 LEU A N 1
ATOM 1361 C CA . LEU A 1 172 ? -2.531 -2.561 -9.987 1.00 95.44 172 LEU A CA 1
ATOM 1362 C C . LEU A 1 172 ? -1.326 -2.135 -10.844 1.00 95.44 172 LEU A C 1
ATOM 1364 O O . LEU A 1 172 ? -1.386 -1.166 -11.600 1.00 95.44 172 LEU A O 1
ATOM 1368 N N . TYR A 1 173 ? -0.227 -2.860 -10.765 1.00 94.50 173 TYR A N 1
ATOM 1369 C CA . TYR A 1 173 ? 0.910 -2.767 -11.659 1.00 94.50 173 TYR A CA 1
ATOM 1370 C C . TYR A 1 173 ? 0.649 -3.635 -12.887 1.00 94.50 173 TYR A C 1
ATOM 1372 O O . TYR A 1 173 ? 0.099 -4.736 -12.810 1.00 94.50 173 TYR A O 1
ATOM 1380 N N . MET A 1 174 ? 1.053 -3.127 -14.044 1.00 90.56 174 MET A N 1
ATOM 1381 C CA . MET A 1 174 ? 1.180 -3.909 -15.261 1.00 90.56 174 MET A CA 1
ATOM 1382 C C . MET A 1 174 ? 2.600 -4.466 -15.311 1.00 90.56 174 MET A C 1
ATOM 1384 O O . MET A 1 174 ? 3.564 -3.705 -15.206 1.00 90.56 174 MET A O 1
ATOM 1388 N N . ASN A 1 175 ? 2.749 -5.781 -15.489 1.00 76.81 175 ASN A N 1
ATOM 1389 C CA . ASN A 1 175 ? 4.065 -6.369 -15.713 1.00 76.81 175 ASN A CA 1
ATOM 1390 C C . ASN A 1 175 ? 4.523 -6.021 -17.138 1.00 76.81 175 ASN A C 1
ATOM 1392 O O . ASN A 1 175 ? 4.102 -6.613 -18.136 1.00 76.81 175 ASN A O 1
ATOM 1396 N N . GLY A 1 176 ? 5.284 -4.935 -17.208 1.00 73.69 176 GLY A N 1
ATOM 1397 C CA . GLY A 1 176 ? 5.533 -4.173 -18.413 1.00 73.69 176 GLY A CA 1
ATOM 1398 C C . GLY A 1 176 ? 6.627 -4.705 -19.327 1.00 73.69 176 GLY A C 1
ATOM 1399 O O . GLY A 1 176 ? 7.182 -5.791 -19.168 1.00 73.69 176 GLY A O 1
ATOM 1400 N N . SER A 1 177 ? 6.961 -3.886 -20.323 1.00 75.62 177 SER A N 1
ATOM 1401 C CA . SER A 1 177 ? 8.023 -4.196 -21.290 1.00 75.62 177 SER A CA 1
ATOM 1402 C C . SER A 1 177 ? 9.431 -3.888 -20.791 1.00 75.62 177 SER A C 1
ATOM 1404 O O . SER A 1 177 ? 10.404 -4.334 -21.396 1.00 75.62 177 SER A O 1
ATOM 1406 N N . VAL A 1 178 ? 9.552 -3.092 -19.731 1.00 84.75 178 VAL A N 1
ATOM 1407 C CA . VAL A 1 178 ? 10.840 -2.636 -19.213 1.00 84.75 178 VAL A CA 1
ATOM 1408 C C . VAL A 1 178 ? 10.828 -2.683 -17.695 1.00 84.75 178 VAL A C 1
ATOM 1410 O O . VAL A 1 178 ? 9.932 -2.137 -17.061 1.00 84.75 178 VAL A O 1
ATOM 1413 N N . LYS A 1 179 ? 11.829 -3.349 -17.121 1.00 88.38 179 LYS A N 1
ATOM 1414 C CA . LYS A 1 179 ? 12.041 -3.410 -15.678 1.00 88.38 179 LYS A CA 1
ATOM 1415 C C . LYS A 1 179 ? 13.533 -3.401 -15.378 1.00 88.38 179 LYS A C 1
ATOM 1417 O O . LYS A 1 179 ? 14.315 -4.032 -16.095 1.00 88.38 179 LYS A O 1
ATOM 1422 N N . PHE A 1 180 ? 13.921 -2.676 -14.336 1.00 92.88 180 PHE A N 1
ATOM 1423 C CA . PHE A 1 180 ? 15.246 -2.769 -13.728 1.00 92.88 180 PHE A CA 1
ATOM 1424 C C . PHE A 1 180 ? 15.173 -2.446 -12.235 1.00 92.88 180 PHE A C 1
ATOM 1426 O O . PHE A 1 180 ? 14.258 -1.763 -11.794 1.00 92.88 180 PHE A O 1
ATOM 1433 N N . GLY A 1 181 ? 16.128 -2.933 -11.447 1.00 88.81 181 GLY A N 1
ATOM 1434 C CA . GLY A 1 181 ? 16.232 -2.607 -10.020 1.00 88.81 181 GLY A CA 1
ATOM 1435 C C . GLY A 1 181 ? 17.545 -1.899 -9.711 1.00 88.81 181 GLY A C 1
ATOM 1436 O O . GLY A 1 181 ? 18.600 -2.309 -10.220 1.00 88.81 181 GLY A O 1
ATOM 1437 N N . TRP A 1 182 ? 17.489 -0.880 -8.856 1.00 92.12 182 TRP A N 1
ATOM 1438 C CA . TRP A 1 182 ? 18.646 -0.155 -8.334 1.00 92.12 182 TRP A CA 1
ATOM 1439 C C . TRP A 1 182 ? 19.538 0.441 -9.436 1.00 92.12 182 TRP A C 1
ATOM 1441 O O . TRP A 1 182 ? 19.102 1.286 -10.220 1.00 92.12 182 TRP A O 1
ATOM 1451 N N . GLY A 1 183 ? 20.809 0.030 -9.508 1.00 93.06 183 GLY A N 1
ATOM 1452 C CA . GLY A 1 183 ? 21.767 0.483 -10.522 1.00 93.06 183 GLY A CA 1
ATOM 1453 C C . GLY A 1 183 ? 21.993 -0.510 -11.667 1.00 93.06 183 GLY A C 1
ATOM 1454 O O . GLY A 1 183 ? 22.995 -0.405 -12.384 1.00 93.06 183 GLY A O 1
ATOM 1455 N N . ASN A 1 184 ? 21.117 -1.505 -11.836 1.00 94.06 184 ASN A N 1
ATOM 1456 C CA . ASN A 1 184 ? 21.247 -2.490 -12.909 1.00 94.06 184 ASN A CA 1
ATOM 1457 C C . ASN A 1 184 ? 20.730 -1.946 -14.261 1.00 94.06 184 ASN A C 1
ATOM 1459 O O . ASN A 1 184 ? 19.799 -1.138 -14.302 1.00 94.06 184 ASN A O 1
ATOM 1463 N N . PRO A 1 185 ? 21.308 -2.389 -15.393 1.00 94.81 185 PRO A N 1
ATOM 1464 C CA . PRO A 1 185 ? 20.688 -2.211 -16.705 1.00 94.81 185 PRO A CA 1
ATOM 1465 C C . PRO A 1 185 ? 19.319 -2.911 -16.791 1.00 94.81 185 PRO A C 1
ATOM 1467 O O . PRO A 1 185 ? 19.099 -3.870 -16.048 1.00 94.81 185 PRO A O 1
ATOM 1470 N N . PRO A 1 186 ? 18.432 -2.511 -17.721 1.00 94.75 186 PRO A N 1
ATOM 1471 C CA . PRO A 1 186 ? 17.154 -3.183 -17.926 1.00 94.75 186 PRO A CA 1
ATOM 1472 C C . PRO A 1 186 ? 17.321 -4.622 -18.388 1.00 94.75 186 PRO A C 1
ATOM 1474 O O . PRO A 1 186 ? 18.293 -4.965 -19.072 1.00 94.75 186 PRO A O 1
ATOM 1477 N N . ASP A 1 187 ? 16.341 -5.450 -18.049 1.00 92.62 187 ASP A N 1
ATOM 1478 C CA . ASP A 1 187 ? 16.277 -6.812 -18.561 1.00 92.62 187 ASP A CA 1
ATOM 1479 C C . ASP A 1 187 ? 16.127 -6.825 -20.088 1.00 92.62 187 ASP A C 1
ATOM 1481 O O . ASP A 1 187 ? 15.610 -5.894 -20.713 1.00 92.62 187 ASP A O 1
ATOM 1485 N N . ASN A 1 188 ? 16.571 -7.914 -20.718 1.00 94.38 188 ASN A N 1
ATOM 1486 C CA . ASN A 1 188 ? 16.268 -8.139 -22.127 1.00 94.38 188 ASN A CA 1
ATOM 1487 C C . ASN A 1 188 ? 14.754 -8.301 -22.296 1.00 94.38 188 ASN A C 1
ATOM 1489 O O . ASN A 1 188 ? 14.130 -9.060 -21.557 1.00 94.38 188 ASN A O 1
ATOM 1493 N N . TYR A 1 189 ? 14.184 -7.697 -23.336 1.00 95.12 189 TYR A N 1
ATOM 1494 C CA . TYR A 1 189 ? 12.753 -7.799 -23.601 1.00 95.12 189 TYR A CA 1
ATOM 1495 C C . TYR A 1 189 ? 12.476 -8.468 -24.940 1.00 95.12 189 TYR A C 1
ATOM 1497 O O . TYR A 1 189 ? 12.998 -8.059 -25.980 1.00 95.12 189 TYR A O 1
ATOM 1505 N N . LEU A 1 190 ? 11.667 -9.533 -24.911 1.00 95.00 190 LEU A N 1
ATOM 1506 C CA . LEU A 1 190 ? 11.296 -10.321 -26.092 1.00 95.00 190 LEU A CA 1
ATOM 1507 C C . LEU A 1 190 ? 12.514 -10.716 -26.948 1.00 95.00 190 LEU A C 1
ATOM 1509 O O . LEU A 1 190 ? 12.473 -10.650 -28.172 1.00 95.00 190 LEU A O 1
ATOM 1513 N N . GLY A 1 191 ? 13.628 -11.073 -26.303 1.00 93.44 191 GLY A N 1
ATOM 1514 C CA . GLY A 1 191 ? 14.880 -11.471 -26.957 1.00 93.44 191 GLY A CA 1
ATOM 1515 C C . GLY A 1 191 ? 15.764 -10.326 -27.471 1.00 93.44 191 GLY A C 1
ATOM 1516 O O . GLY A 1 191 ? 16.827 -10.608 -28.016 1.00 93.44 191 GLY A O 1
ATOM 1517 N N . ALA A 1 192 ? 15.365 -9.060 -27.307 1.00 94.75 192 ALA A N 1
ATOM 1518 C CA . ALA A 1 192 ? 16.186 -7.898 -27.650 1.00 94.75 192 ALA A CA 1
ATOM 1519 C C . ALA A 1 192 ? 16.953 -7.381 -26.424 1.00 94.75 192 ALA A C 1
ATOM 1521 O O . ALA A 1 192 ? 16.419 -7.357 -25.314 1.00 94.75 192 ALA A O 1
ATOM 1522 N N . ARG A 1 193 ? 18.203 -6.951 -26.628 1.00 96.06 193 ARG A N 1
ATOM 1523 C CA . ARG A 1 193 ? 19.040 -6.343 -25.581 1.00 96.06 193 ARG A CA 1
ATOM 1524 C C . ARG A 1 193 ? 18.769 -4.843 -25.478 1.00 96.06 193 ARG A C 1
ATOM 1526 O O . ARG A 1 193 ? 18.659 -4.211 -26.529 1.00 96.06 193 ARG A O 1
ATOM 1533 N N . PRO A 1 194 ? 18.745 -4.247 -24.272 1.00 96.62 194 PRO A N 1
ATOM 1534 C CA . PRO A 1 194 ? 18.492 -2.813 -24.113 1.00 96.62 194 PRO A CA 1
ATOM 1535 C C . PRO A 1 194 ? 19.551 -1.945 -24.798 1.00 96.62 194 PRO A C 1
ATOM 1537 O O . PRO A 1 194 ? 19.223 -0.879 -25.306 1.00 96.62 194 PRO A O 1
ATOM 1540 N N . TYR A 1 195 ? 20.797 -2.421 -24.876 1.00 97.25 195 TYR A N 1
ATOM 1541 C CA . TYR A 1 195 ? 21.924 -1.697 -25.457 1.00 97.25 195 TYR A CA 1
ATOM 1542 C C . TYR A 1 195 ? 22.796 -2.606 -26.324 1.00 97.25 195 TYR A C 1
ATOM 1544 O O . TYR A 1 195 ? 22.818 -3.828 -26.154 1.00 97.25 195 TYR A O 1
ATOM 1552 N N . GLU A 1 196 ? 23.561 -1.989 -27.221 1.00 93.06 196 GLU A N 1
ATOM 1553 C CA . GLU A 1 196 ? 24.612 -2.669 -27.976 1.00 93.06 196 GLU A CA 1
ATOM 1554 C C . GLU A 1 196 ? 25.790 -3.066 -27.071 1.00 93.06 196 GLU A C 1
ATOM 1556 O O . GLU A 1 196 ? 26.134 -2.378 -26.108 1.00 93.06 196 GLU A O 1
ATOM 1561 N N . GLY A 1 197 ? 26.451 -4.178 -27.399 1.00 90.50 197 GLY A N 1
ATOM 1562 C CA . GLY A 1 197 ? 27.588 -4.698 -26.638 1.00 90.50 197 GLY A CA 1
ATOM 1563 C C . GLY A 1 197 ? 27.209 -5.724 -25.565 1.00 90.50 197 GLY A C 1
ATOM 1564 O O . GLY A 1 197 ? 26.241 -6.479 -25.704 1.00 90.50 197 GLY A O 1
ATOM 1565 N N . ASN A 1 198 ? 28.040 -5.813 -24.524 1.00 90.94 198 ASN A N 1
ATOM 1566 C CA . ASN A 1 198 ? 27.920 -6.818 -23.469 1.00 90.94 198 ASN A CA 1
ATOM 1567 C C . ASN A 1 198 ? 27.481 -6.183 -22.151 1.00 90.94 198 ASN A C 1
ATOM 1569 O O . ASN A 1 198 ? 27.967 -5.115 -21.773 1.00 90.94 198 ASN A O 1
ATOM 1573 N N . TYR A 1 199 ? 26.627 -6.902 -21.425 1.00 92.44 199 TYR A N 1
ATOM 1574 C CA . TYR A 1 199 ? 26.324 -6.617 -20.028 1.00 92.44 199 TYR A CA 1
ATOM 1575 C C . TYR A 1 199 ? 27.629 -6.484 -19.213 1.00 92.44 199 TYR A C 1
ATOM 1577 O O . TYR A 1 199 ? 28.533 -7.302 -19.415 1.00 92.44 199 TYR A O 1
ATOM 1585 N N . PRO A 1 200 ? 27.762 -5.493 -18.308 1.00 92.81 200 PRO A N 1
ATOM 1586 C CA . PRO A 1 200 ? 26.731 -4.570 -17.811 1.00 92.81 200 PRO A CA 1
ATOM 1587 C C . PRO A 1 200 ? 26.629 -3.226 -18.561 1.00 92.81 200 PRO A C 1
ATOM 1589 O O . PRO A 1 200 ? 26.081 -2.260 -18.030 1.00 92.81 200 PRO A O 1
ATOM 1592 N N . TYR A 1 201 ? 27.125 -3.142 -19.801 1.00 93.94 201 TYR A N 1
ATOM 1593 C CA . TYR A 1 201 ? 27.010 -1.952 -20.656 1.00 93.94 201 TYR A CA 1
ATOM 1594 C C . TYR A 1 201 ? 27.649 -0.689 -20.043 1.00 93.94 201 TYR A C 1
ATOM 1596 O O . TYR A 1 201 ? 27.054 0.386 -20.002 1.00 93.94 201 TYR A O 1
ATOM 1604 N N . ASP A 1 202 ? 28.877 -0.810 -19.532 1.00 86.94 202 ASP A N 1
ATOM 1605 C CA . ASP A 1 202 ? 29.548 0.296 -18.831 1.00 86.94 202 ASP A CA 1
ATOM 1606 C C . ASP A 1 202 ? 29.993 1.446 -19.739 1.00 86.94 202 ASP A C 1
ATOM 1608 O O . ASP A 1 202 ? 30.134 2.571 -19.260 1.00 86.94 202 ASP A O 1
ATOM 1612 N N . ASN A 1 203 ? 30.208 1.167 -21.026 1.00 88.69 203 ASN A N 1
ATOM 1613 C CA . ASN A 1 203 ? 30.803 2.093 -21.993 1.00 88.69 203 ASN A CA 1
ATOM 1614 C C . ASN A 1 203 ? 29.806 2.576 -23.057 1.00 88.69 203 ASN A C 1
ATOM 1616 O O . ASN A 1 203 ? 30.222 3.005 -24.132 1.00 88.69 203 ASN A O 1
ATOM 1620 N N . VAL A 1 204 ? 28.504 2.462 -22.789 1.00 93.94 204 VAL A N 1
ATOM 1621 C CA . VAL A 1 204 ? 27.449 2.952 -23.685 1.00 93.94 204 VAL A CA 1
ATOM 1622 C C . VAL A 1 204 ? 26.736 4.139 -23.056 1.00 93.94 204 VAL A C 1
ATOM 1624 O O . VAL A 1 204 ? 26.651 4.252 -21.832 1.00 93.94 204 VAL A O 1
ATOM 1627 N N . ASP A 1 205 ? 26.193 5.006 -23.901 1.00 95.12 205 ASP A N 1
ATOM 1628 C CA . ASP A 1 205 ? 25.225 6.001 -23.464 1.00 95.12 205 ASP A CA 1
ATOM 1629 C C . ASP A 1 205 ? 23.882 5.311 -23.208 1.00 95.12 205 ASP A C 1
ATOM 1631 O O . ASP A 1 205 ? 23.205 4.877 -24.142 1.00 95.12 205 ASP A O 1
ATOM 1635 N N . ARG A 1 206 ? 23.512 5.196 -21.930 1.00 95.44 206 ARG A N 1
ATOM 1636 C CA . ARG A 1 206 ? 22.318 4.460 -21.508 1.00 95.44 206 ARG A CA 1
ATOM 1637 C C . ARG A 1 206 ? 20.999 5.177 -21.817 1.00 95.44 206 ARG A C 1
ATOM 1639 O O . ARG A 1 206 ? 19.952 4.549 -21.674 1.00 95.44 206 ARG A O 1
ATOM 1646 N N . TYR A 1 207 ? 21.028 6.422 -22.299 1.00 97.62 207 TYR A N 1
ATOM 1647 C CA . TYR A 1 207 ? 19.843 7.055 -22.891 1.00 97.62 207 TYR A CA 1
ATOM 1648 C C . TYR A 1 207 ? 19.454 6.389 -24.221 1.00 97.62 207 TYR A C 1
ATOM 1650 O O . TYR A 1 207 ? 18.278 6.219 -24.539 1.00 97.62 207 TYR A O 1
ATOM 1658 N N . ASN A 1 208 ? 20.452 5.972 -25.003 1.00 97.06 208 ASN A N 1
ATOM 1659 C CA . ASN A 1 208 ? 20.264 5.479 -26.362 1.00 97.06 208 ASN A CA 1
ATOM 1660 C C . ASN A 1 208 ? 20.026 3.961 -26.381 1.00 97.06 208 ASN A C 1
ATOM 1662 O O . ASN A 1 208 ? 20.955 3.163 -26.516 1.00 97.06 208 ASN A O 1
ATOM 1666 N N . LEU A 1 209 ? 18.755 3.571 -26.260 1.00 97.50 209 LEU A N 1
ATOM 1667 C CA . LEU A 1 209 ? 18.304 2.179 -26.358 1.00 97.50 209 LEU A CA 1
ATOM 1668 C C . LEU A 1 209 ? 18.558 1.593 -27.758 1.00 97.50 209 LEU A C 1
ATOM 1670 O O . LEU A 1 209 ? 18.478 2.297 -28.770 1.00 97.50 209 LEU A O 1
ATOM 1674 N N . SER A 1 210 ? 18.809 0.282 -27.832 1.00 97.44 210 SER A N 1
ATOM 1675 C CA . SER A 1 210 ? 18.982 -0.407 -29.113 1.00 97.44 210 SER A CA 1
ATOM 1676 C C . SER A 1 210 ? 17.700 -0.307 -29.961 1.00 97.44 210 SER A C 1
ATOM 1678 O O . SER A 1 210 ? 16.588 -0.386 -29.419 1.00 97.44 210 SER A O 1
ATOM 1680 N N . PRO A 1 211 ? 17.802 -0.168 -31.297 1.00 97.25 211 PRO A N 1
ATOM 1681 C CA . PRO A 1 211 ? 16.623 -0.029 -32.153 1.00 97.25 211 PRO A CA 1
ATOM 1682 C C . PRO A 1 211 ? 15.638 -1.201 -32.046 1.00 97.25 211 PRO A C 1
ATOM 1684 O O . PRO A 1 211 ? 14.425 -1.004 -32.123 1.00 97.25 211 PRO A O 1
ATOM 1687 N N . GLU A 1 212 ? 16.145 -2.423 -31.861 1.00 95.62 212 GLU A N 1
ATOM 1688 C CA . GLU A 1 212 ? 15.313 -3.625 -31.756 1.00 95.62 212 GLU A CA 1
ATOM 1689 C C . GLU A 1 212 ? 14.552 -3.674 -30.427 1.00 95.62 212 GLU A C 1
ATOM 1691 O O . GLU A 1 212 ? 13.348 -3.943 -30.425 1.00 95.62 212 GLU A O 1
ATOM 1696 N N . PHE A 1 213 ? 15.220 -3.353 -29.312 1.00 96.81 213 PHE A N 1
ATOM 1697 C CA . PHE A 1 213 ? 14.578 -3.258 -28.001 1.00 96.81 213 PHE A CA 1
ATOM 1698 C C . PHE A 1 213 ? 13.519 -2.166 -27.995 1.00 96.81 213 PHE A C 1
ATOM 1700 O O . PHE A 1 213 ? 12.370 -2.434 -27.638 1.00 96.81 213 PHE A O 1
ATOM 1707 N N . LYS A 1 214 ? 13.877 -0.977 -28.501 1.00 97.50 214 LYS A N 1
ATOM 1708 C CA . LYS A 1 214 ? 12.957 0.152 -28.635 1.00 97.50 214 LYS A CA 1
ATOM 1709 C C . LYS A 1 214 ? 11.703 -0.243 -29.407 1.00 97.50 214 LYS A C 1
ATOM 1711 O O . LYS A 1 214 ? 10.590 -0.084 -28.912 1.00 97.50 214 LYS A O 1
ATOM 1716 N N . LYS A 1 215 ? 11.873 -0.840 -30.590 1.00 96.75 215 LYS A N 1
ATOM 1717 C CA . LYS A 1 215 ? 10.752 -1.293 -31.423 1.00 96.75 215 LYS A CA 1
ATOM 1718 C C . LYS A 1 215 ? 9.848 -2.286 -30.682 1.00 96.75 215 LYS A C 1
ATOM 1720 O O . LYS A 1 215 ? 8.629 -2.122 -30.715 1.00 96.75 215 LYS A O 1
ATOM 1725 N N . ARG A 1 216 ? 10.417 -3.311 -30.036 1.00 96.75 216 ARG A N 1
ATOM 1726 C CA . ARG A 1 216 ? 9.637 -4.365 -29.361 1.00 96.75 216 ARG A CA 1
ATOM 1727 C C . ARG A 1 216 ? 8.897 -3.848 -28.129 1.00 96.75 216 ARG A C 1
ATOM 1729 O O . ARG A 1 216 ? 7.718 -4.158 -27.968 1.00 96.75 216 ARG A O 1
ATOM 1736 N N . ALA A 1 217 ? 9.556 -3.043 -27.299 1.00 97.06 217 ALA A N 1
ATOM 1737 C CA . ALA A 1 217 ? 8.938 -2.446 -26.119 1.00 97.06 217 ALA A CA 1
ATOM 1738 C C . ALA A 1 217 ? 7.782 -1.511 -26.507 1.00 97.06 217 ALA A C 1
ATOM 1740 O O . ALA A 1 217 ? 6.685 -1.646 -25.975 1.00 97.06 217 ALA A O 1
ATOM 1741 N N . GLN A 1 218 ? 7.973 -0.654 -27.517 1.00 97.69 218 GLN A N 1
ATOM 1742 C CA . GLN A 1 218 ? 6.915 0.231 -28.013 1.00 97.69 218 GLN A CA 1
ATOM 1743 C C . GLN A 1 218 ? 5.722 -0.534 -28.602 1.00 97.69 218 GLN A C 1
ATOM 1745 O O . GLN A 1 218 ? 4.578 -0.165 -28.353 1.00 97.69 218 GLN A O 1
ATOM 1750 N N . GLN A 1 219 ? 5.948 -1.602 -29.377 1.00 97.25 219 GLN A N 1
ATOM 1751 C CA . GLN A 1 219 ? 4.842 -2.424 -29.888 1.00 97.25 219 GLN A CA 1
ATOM 1752 C C . GLN A 1 219 ? 4.068 -3.111 -28.751 1.00 97.25 219 GLN A C 1
ATOM 1754 O O . GLN A 1 219 ? 2.841 -3.139 -28.789 1.00 97.25 219 GLN A O 1
ATOM 1759 N N . SER A 1 220 ? 4.767 -3.614 -27.730 1.00 97.12 220 SER A N 1
ATOM 1760 C CA . SER A 1 220 ? 4.138 -4.190 -26.535 1.00 97.12 220 SER A CA 1
ATOM 1761 C C . SER A 1 220 ? 3.317 -3.163 -25.752 1.00 97.12 220 SER A C 1
ATOM 1763 O O . SER A 1 220 ? 2.165 -3.438 -25.421 1.00 97.12 220 SER A O 1
ATOM 1765 N N . ALA A 1 221 ? 3.871 -1.972 -25.501 1.00 97.31 221 ALA A N 1
ATOM 1766 C CA . ALA A 1 221 ? 3.173 -0.893 -24.804 1.00 97.31 221 ALA A CA 1
ATOM 1767 C C . ALA A 1 221 ? 1.854 -0.531 -25.504 1.00 97.31 221 ALA A C 1
ATOM 1769 O O . ALA A 1 221 ? 0.816 -0.486 -24.845 1.00 97.31 221 ALA A O 1
ATOM 1770 N N . ARG A 1 222 ? 1.866 -0.394 -26.840 1.00 97.88 222 ARG A N 1
ATOM 1771 C CA . ARG A 1 222 ? 0.651 -0.128 -27.630 1.00 97.88 222 ARG A CA 1
ATOM 1772 C C . ARG A 1 222 ? -0.400 -1.219 -27.481 1.00 97.88 222 ARG A C 1
ATOM 1774 O O . ARG A 1 222 ? -1.546 -0.924 -27.172 1.00 97.88 222 ARG A O 1
ATOM 1781 N N . LEU A 1 223 ? -0.005 -2.486 -27.632 1.00 97.50 223 LEU A N 1
ATOM 1782 C CA . LEU A 1 223 ? -0.930 -3.616 -27.492 1.00 97.50 223 LEU A CA 1
ATOM 1783 C C . LEU A 1 223 ? -1.582 -3.657 -26.105 1.00 97.50 223 LEU A C 1
ATOM 1785 O O . LEU A 1 223 ? -2.786 -3.887 -26.002 1.00 97.50 223 LEU A O 1
ATOM 1789 N N . ARG A 1 224 ? -0.800 -3.422 -25.043 1.00 96.94 224 ARG A N 1
ATOM 1790 C CA . ARG A 1 224 ? -1.311 -3.387 -23.666 1.00 96.94 224 ARG A CA 1
ATOM 1791 C C . ARG A 1 224 ? -2.269 -2.219 -23.460 1.00 96.94 224 ARG A C 1
ATOM 1793 O O . ARG A 1 224 ? -3.376 -2.432 -22.974 1.00 96.94 224 ARG A O 1
ATOM 1800 N N . MET A 1 225 ? -1.887 -1.011 -23.865 1.00 97.62 225 MET A N 1
ATOM 1801 C CA . MET A 1 225 ? -2.727 0.173 -23.683 1.00 97.62 225 MET A CA 1
ATOM 1802 C C . MET A 1 225 ? -4.003 0.129 -24.532 1.00 97.62 225 MET A C 1
ATOM 1804 O O . MET A 1 225 ? -5.064 0.502 -24.035 1.00 97.62 225 MET A O 1
ATOM 1808 N N . ASP A 1 226 ? -3.949 -0.389 -25.761 1.00 98.12 226 ASP A N 1
ATOM 1809 C CA . ASP A 1 226 ? -5.139 -0.618 -26.590 1.00 98.12 226 ASP A CA 1
ATOM 1810 C C . ASP A 1 226 ? -6.102 -1.610 -25.930 1.00 98.12 226 ASP A C 1
ATOM 1812 O O . ASP A 1 226 ? -7.307 -1.347 -25.863 1.00 98.12 226 ASP A O 1
ATOM 1816 N N . PHE A 1 227 ? -5.583 -2.717 -25.387 1.00 97.75 227 PHE A N 1
ATOM 1817 C CA . PHE A 1 227 ? -6.393 -3.670 -24.632 1.00 97.75 227 PHE A CA 1
ATOM 1818 C C . PHE A 1 227 ? -7.041 -3.005 -23.410 1.00 97.75 227 PHE A C 1
ATOM 1820 O O . PHE A 1 227 ? -8.263 -3.071 -23.260 1.00 97.75 227 PHE A O 1
ATOM 1827 N N . LEU A 1 228 ? -6.260 -2.306 -22.580 1.00 97.12 228 LEU A N 1
ATOM 1828 C CA . LEU A 1 228 ? -6.774 -1.630 -21.387 1.00 97.12 228 LEU A CA 1
ATOM 1829 C C . LEU A 1 228 ? -7.845 -0.587 -21.730 1.00 97.12 228 LEU A C 1
ATOM 1831 O O . LEU A 1 228 ? -8.912 -0.588 -21.113 1.00 97.12 228 LEU A O 1
ATOM 1835 N N . ARG A 1 229 ? -7.615 0.252 -22.749 1.00 98.00 229 ARG A N 1
ATOM 1836 C CA . ARG A 1 229 ? -8.605 1.229 -23.237 1.00 98.00 229 ARG A CA 1
ATOM 1837 C C . ARG A 1 229 ? -9.875 0.554 -23.745 1.00 98.00 229 ARG A C 1
ATOM 1839 O O . ARG A 1 229 ? -10.966 1.053 -23.486 1.00 98.00 229 ARG A O 1
ATOM 1846 N N . SER A 1 230 ? -9.761 -0.596 -24.416 1.00 98.12 230 SER A N 1
ATOM 1847 C CA . SER A 1 230 ? -10.930 -1.345 -24.903 1.00 98.12 230 SER A CA 1
ATOM 1848 C C . SER A 1 230 ? -11.848 -1.844 -23.778 1.00 98.12 230 SER A C 1
ATOM 1850 O O . SER A 1 230 ? -13.035 -2.068 -24.017 1.00 98.12 230 SER A O 1
ATOM 1852 N N . LYS A 1 231 ? -11.315 -1.986 -22.556 1.00 97.94 231 LYS A N 1
ATOM 1853 C CA . LYS A 1 231 ? -12.052 -2.388 -21.347 1.00 97.94 231 LYS A CA 1
ATOM 1854 C C . LYS A 1 231 ? -12.393 -1.221 -20.417 1.00 97.94 231 LYS A C 1
ATOM 1856 O O . LYS A 1 231 ? -13.166 -1.399 -19.482 1.00 97.94 231 LYS A O 1
ATOM 1861 N N . GLY A 1 232 ? -11.836 -0.032 -20.655 1.00 97.19 232 GLY A N 1
ATOM 1862 C CA . GLY A 1 232 ? -11.927 1.096 -19.724 1.00 97.19 232 GLY A CA 1
ATOM 1863 C C . GLY A 1 232 ? -11.071 0.913 -18.464 1.00 97.19 232 GLY A C 1
ATOM 1864 O O . GLY A 1 232 ? -11.400 1.457 -17.411 1.00 97.19 232 GLY A O 1
ATOM 1865 N N . TRP A 1 233 ? -10.005 0.114 -18.543 1.00 97.38 233 TRP A N 1
ATOM 1866 C CA . TRP A 1 233 ? -9.122 -0.215 -17.420 1.00 97.38 233 TRP A CA 1
ATOM 1867 C C . TRP A 1 233 ? -7.815 0.589 -17.410 1.00 97.38 233 TRP A C 1
ATOM 1869 O O . TRP A 1 233 ? -6.982 0.365 -16.540 1.00 97.38 233 TRP A O 1
ATOM 1879 N N . GLN A 1 234 ? -7.604 1.524 -18.341 1.00 95.62 234 GLN A N 1
ATOM 1880 C CA . GLN A 1 234 ? -6.338 2.261 -18.474 1.00 95.62 234 GLN A CA 1
ATOM 1881 C C . GLN A 1 234 ? -5.909 3.002 -17.195 1.00 95.62 234 GLN A C 1
ATOM 1883 O O . GLN A 1 234 ? -4.726 3.031 -16.888 1.00 95.62 234 GLN A O 1
ATOM 1888 N N . ASP A 1 235 ? -6.860 3.510 -16.405 1.00 93.81 235 ASP A N 1
ATOM 1889 C CA . ASP A 1 235 ? -6.575 4.231 -15.154 1.00 93.81 235 ASP A CA 1
ATOM 1890 C C . ASP A 1 235 ? -6.386 3.294 -13.943 1.00 93.81 235 ASP A C 1
ATOM 1892 O O . ASP A 1 235 ? -6.103 3.745 -12.831 1.00 93.81 235 ASP A O 1
ATOM 1896 N N . ARG A 1 236 ? -6.568 1.979 -14.142 1.00 94.81 236 ARG A N 1
ATOM 1897 C CA . ARG A 1 236 ? -6.392 0.940 -13.114 1.00 94.81 236 ARG A CA 1
ATOM 1898 C C . ARG A 1 236 ? -4.979 0.379 -13.076 1.00 94.81 236 ARG A C 1
ATOM 1900 O O . ARG A 1 236 ? -4.652 -0.302 -12.112 1.00 94.81 236 ARG A O 1
ATOM 1907 N N . PHE A 1 237 ? -4.162 0.638 -14.094 1.00 95.94 237 PHE A N 1
ATOM 1908 C CA . PHE A 1 237 ? -2.833 0.052 -14.214 1.00 95.94 237 PHE A CA 1
ATOM 1909 C C . PHE A 1 237 ? -1.731 1.106 -14.232 1.00 95.94 237 PHE A C 1
ATOM 1911 O O . PHE A 1 237 ? -1.849 2.135 -14.894 1.00 95.94 237 PHE A O 1
ATOM 1918 N N . LEU A 1 238 ? -0.637 0.805 -13.537 1.00 95.62 238 LEU A N 1
ATOM 1919 C CA . LEU A 1 238 ? 0.613 1.557 -13.573 1.00 95.62 238 LEU A CA 1
ATOM 1920 C C . LEU A 1 238 ? 1.702 0.712 -14.241 1.00 95.62 238 LEU A C 1
ATOM 1922 O O . LEU A 1 238 ? 1.888 -0.451 -13.887 1.00 95.62 238 LEU A O 1
ATOM 1926 N N . GLU A 1 239 ? 2.451 1.286 -15.178 1.00 96.12 239 GLU A N 1
ATOM 1927 C CA . GLU A 1 239 ? 3.674 0.673 -15.700 1.00 96.12 239 GLU A CA 1
ATOM 1928 C C . GLU A 1 239 ? 4.789 0.859 -14.663 1.00 96.12 239 GLU A C 1
ATOM 1930 O O . GLU A 1 239 ? 5.423 1.914 -14.603 1.00 96.12 239 GLU A O 1
ATOM 1935 N N . TYR A 1 240 ? 5.012 -0.152 -13.823 1.00 94.31 240 TYR A N 1
ATOM 1936 C CA . TYR A 1 240 ? 6.078 -0.128 -12.825 1.00 94.31 240 TYR A CA 1
ATOM 1937 C C . TYR A 1 240 ? 7.416 -0.516 -13.457 1.00 94.31 240 TYR A C 1
ATOM 1939 O O . TYR A 1 240 ? 7.632 -1.678 -13.808 1.00 94.31 240 TYR A O 1
ATOM 1947 N N . ILE A 1 241 ? 8.316 0.457 -13.610 1.00 93.81 241 ILE A N 1
ATOM 1948 C CA . ILE A 1 241 ? 9.561 0.253 -14.368 1.00 93.81 241 ILE A CA 1
ATOM 1949 C C . ILE A 1 241 ? 10.792 0.053 -13.488 1.00 93.81 241 ILE A C 1
ATOM 1951 O O . ILE A 1 241 ? 11.753 -0.581 -13.934 1.00 93.81 241 ILE A O 1
ATOM 1955 N N . CYS A 1 242 ? 10.807 0.597 -12.266 1.00 93.69 242 CYS A N 1
ATOM 1956 C CA . CYS A 1 242 ? 11.993 0.504 -11.426 1.00 93.69 242 CYS A CA 1
ATOM 1957 C C . CYS A 1 242 ? 11.740 0.610 -9.923 1.00 93.69 242 CYS A C 1
ATOM 1959 O O . CYS A 1 242 ? 10.970 1.453 -9.454 1.00 93.69 242 CYS A O 1
ATOM 1961 N N . ASP A 1 243 ? 12.480 -0.238 -9.213 1.00 91.81 243 ASP A N 1
ATOM 1962 C CA . ASP A 1 243 ? 12.658 -0.246 -7.768 1.00 91.81 243 ASP A CA 1
ATOM 1963 C C . ASP A 1 243 ? 13.942 0.509 -7.382 1.00 91.81 243 ASP A C 1
ATOM 1965 O O . ASP A 1 243 ? 15.029 0.146 -7.842 1.00 91.81 243 ASP A O 1
ATOM 1969 N N . GLU A 1 244 ? 13.810 1.571 -6.585 1.00 93.50 244 GLU A N 1
ATOM 1970 C CA . GLU A 1 244 ? 14.893 2.357 -5.971 1.00 93.50 244 GLU A CA 1
ATOM 1971 C C . GLU A 1 244 ? 16.070 2.720 -6.903 1.00 93.50 244 GLU A C 1
ATOM 1973 O O . GLU A 1 244 ? 17.227 2.382 -6.615 1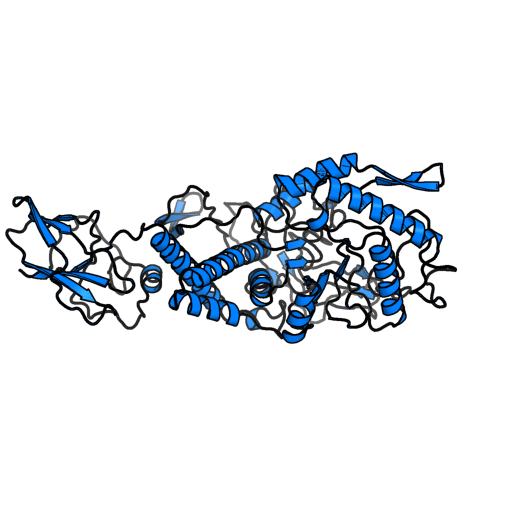.00 93.50 244 GLU A O 1
ATOM 1978 N N . PRO A 1 245 ? 15.838 3.425 -8.028 1.00 95.19 245 PRO A N 1
ATOM 1979 C CA . PRO A 1 245 ? 16.895 3.735 -8.985 1.00 95.19 245 PRO A CA 1
ATOM 1980 C C . PRO A 1 245 ? 18.051 4.504 -8.333 1.00 95.19 245 PRO A C 1
ATOM 1982 O O . PRO A 1 245 ? 17.856 5.501 -7.635 1.00 95.19 245 PRO A O 1
ATOM 1985 N N . PHE A 1 246 ? 19.287 4.088 -8.627 1.00 94.75 246 PHE A N 1
ATOM 1986 C CA . PHE A 1 246 ? 20.505 4.738 -8.125 1.00 94.75 246 PHE A CA 1
ATOM 1987 C C . PHE A 1 246 ? 20.773 6.066 -8.848 1.00 94.75 246 PHE A C 1
ATOM 1989 O O . PHE A 1 246 ? 21.710 6.191 -9.635 1.00 94.75 246 PHE A O 1
ATOM 1996 N N . TYR A 1 247 ? 19.954 7.079 -8.564 1.00 92.75 247 TYR A N 1
ATOM 1997 C CA . TYR A 1 247 ? 19.990 8.404 -9.195 1.00 92.75 247 TYR A CA 1
ATOM 1998 C C . TYR A 1 247 ? 21.323 9.155 -9.011 1.00 92.75 247 TYR A C 1
ATOM 2000 O O . TYR A 1 247 ? 21.607 10.102 -9.737 1.00 92.75 247 TYR A O 1
ATOM 2008 N N . SER A 1 248 ? 22.169 8.726 -8.070 1.00 93.19 248 SER A N 1
ATOM 2009 C CA . SER A 1 248 ? 23.533 9.242 -7.909 1.00 93.19 248 SER A CA 1
ATOM 2010 C C . SER A 1 248 ? 24.488 8.826 -9.038 1.00 93.19 248 SER A C 1
ATOM 2012 O O . SER A 1 248 ? 25.541 9.447 -9.193 1.00 93.19 248 SER A O 1
ATOM 2014 N N . ASP A 1 249 ? 24.137 7.814 -9.838 1.00 94.06 249 ASP A N 1
ATOM 2015 C CA . ASP A 1 249 ? 24.854 7.440 -11.055 1.00 94.06 249 ASP A CA 1
ATOM 2016 C C . ASP A 1 249 ? 24.220 8.140 -12.277 1.00 94.06 249 ASP A C 1
ATOM 2018 O O . ASP A 1 249 ? 23.084 7.825 -12.654 1.00 94.06 249 ASP A O 1
ATOM 2022 N N . PRO A 1 250 ? 24.948 9.040 -12.971 1.00 94.88 250 PRO A N 1
ATOM 2023 C CA . PRO A 1 250 ? 24.454 9.702 -14.179 1.00 94.88 250 PRO A CA 1
ATOM 2024 C C . PRO A 1 250 ? 23.987 8.737 -15.277 1.00 94.88 250 PRO A C 1
ATOM 2026 O O . PRO A 1 250 ? 23.120 9.089 -16.080 1.00 94.88 250 PRO A O 1
ATOM 2029 N N . LYS A 1 251 ? 24.524 7.509 -15.325 1.00 95.25 251 LYS A N 1
ATOM 2030 C CA . LYS A 1 251 ? 24.078 6.487 -16.283 1.00 95.25 251 LYS A CA 1
ATOM 2031 C C . LYS A 1 251 ? 22.652 6.025 -15.992 1.00 95.25 251 LYS A C 1
ATOM 2033 O O . LYS A 1 251 ? 21.939 5.692 -16.933 1.00 95.25 251 LYS A O 1
ATOM 2038 N N . ILE A 1 252 ? 22.236 6.008 -14.726 1.00 96.19 252 ILE A N 1
AT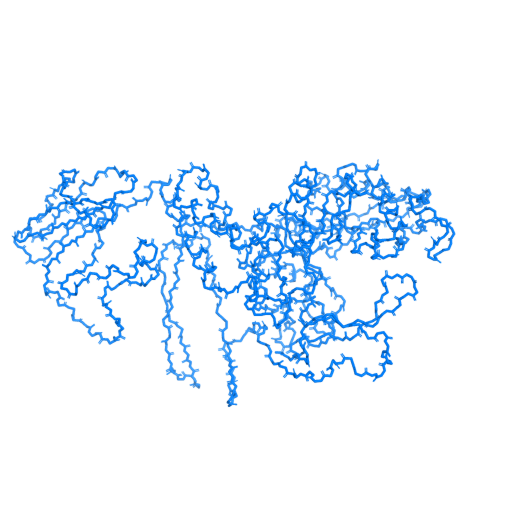OM 2039 C CA . ILE A 1 252 ? 20.872 5.644 -14.321 1.00 96.19 252 ILE A CA 1
ATOM 2040 C C . ILE A 1 252 ? 19.902 6.790 -14.600 1.00 96.19 252 ILE A C 1
ATOM 2042 O O . ILE A 1 252 ? 18.812 6.534 -15.106 1.00 96.19 252 ILE A O 1
ATOM 2046 N N . ILE A 1 253 ? 20.321 8.045 -14.397 1.00 97.25 253 ILE A N 1
ATOM 2047 C CA . ILE A 1 253 ? 19.547 9.215 -14.845 1.00 97.25 253 ILE A CA 1
ATOM 2048 C C . ILE A 1 253 ? 19.272 9.127 -16.355 1.00 97.25 253 ILE A C 1
ATOM 2050 O O . ILE A 1 253 ? 18.122 9.230 -16.784 1.00 97.25 253 ILE A O 1
ATOM 2054 N N . ALA A 1 254 ? 20.316 8.888 -17.157 1.00 97.56 254 ALA A N 1
ATOM 2055 C CA . ALA A 1 254 ? 20.209 8.748 -18.609 1.00 97.56 254 ALA A CA 1
ATOM 2056 C C . ALA A 1 254 ? 19.334 7.551 -19.025 1.00 97.56 254 ALA A C 1
ATOM 2058 O O . ALA A 1 254 ? 18.478 7.694 -19.896 1.00 97.56 254 ALA A O 1
ATOM 2059 N N . GLN A 1 255 ? 19.516 6.394 -18.377 1.00 97.44 255 GLN A N 1
ATOM 2060 C CA . GLN A 1 255 ? 18.717 5.183 -18.587 1.00 97.44 255 GLN A CA 1
ATOM 2061 C C . GLN A 1 255 ? 17.230 5.427 -18.348 1.00 97.44 255 GLN A C 1
ATOM 2063 O O . GLN A 1 255 ? 16.420 5.108 -19.215 1.00 97.44 255 GLN A O 1
ATOM 2068 N N . MET A 1 256 ? 16.878 6.009 -17.201 1.00 97.56 256 MET A N 1
ATOM 2069 C CA . MET A 1 256 ? 15.489 6.300 -16.858 1.00 97.56 256 MET A CA 1
ATOM 2070 C C . MET A 1 256 ? 14.848 7.220 -17.901 1.00 97.56 256 MET A C 1
ATOM 2072 O O . MET A 1 256 ? 13.793 6.898 -18.438 1.00 97.56 256 MET A O 1
ATOM 2076 N N . ASN A 1 257 ? 15.540 8.304 -18.268 1.00 98.06 257 ASN A N 1
ATOM 2077 C CA . ASN A 1 257 ? 15.075 9.234 -19.295 1.00 98.06 257 ASN A CA 1
ATOM 2078 C C . ASN A 1 257 ? 14.823 8.540 -20.641 1.00 98.06 257 ASN A C 1
ATOM 2080 O O . ASN A 1 257 ? 13.765 8.734 -21.234 1.00 98.06 257 ASN A O 1
ATOM 2084 N N . GLY A 1 258 ? 15.753 7.697 -21.103 1.00 97.94 258 GLY A N 1
ATOM 2085 C CA . GLY A 1 258 ? 15.599 6.963 -22.362 1.00 97.94 258 GLY A CA 1
ATOM 2086 C C . GLY A 1 258 ? 14.436 5.963 -22.346 1.00 97.94 258 GLY A C 1
ATOM 2087 O O . GLY A 1 258 ? 13.739 5.812 -23.352 1.00 97.94 258 GLY A O 1
ATOM 2088 N N . LEU A 1 259 ? 14.200 5.299 -21.209 1.00 97.75 259 LEU A N 1
ATOM 2089 C CA . LEU A 1 259 ? 13.092 4.355 -21.032 1.00 97.75 259 LEU A CA 1
ATOM 2090 C C . LEU A 1 259 ? 11.734 5.064 -21.006 1.00 97.75 259 LEU A C 1
ATOM 2092 O O . LEU A 1 259 ? 10.840 4.660 -21.750 1.00 97.75 259 LEU A O 1
ATOM 2096 N N . CYS A 1 260 ? 11.591 6.125 -20.207 1.00 97.56 260 CYS A N 1
ATOM 2097 C CA . CYS A 1 260 ? 10.365 6.921 -20.155 1.00 97.56 260 CYS A CA 1
ATOM 2098 C C . CYS A 1 260 ? 10.050 7.547 -21.519 1.00 97.56 260 CYS A C 1
ATOM 2100 O O . CYS A 1 260 ? 8.944 7.374 -22.027 1.00 97.56 260 CYS A O 1
ATOM 2102 N N . ASP A 1 261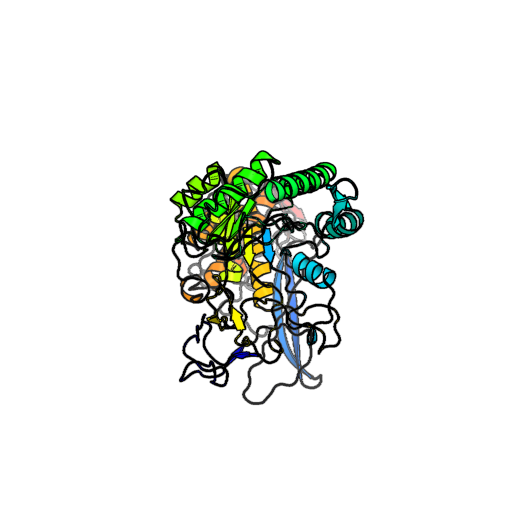 ? 11.039 8.174 -22.169 1.00 98.31 261 ASP A N 1
ATOM 2103 C CA . ASP A 1 261 ? 10.857 8.795 -23.487 1.00 98.31 261 ASP A CA 1
ATOM 2104 C C . ASP A 1 261 ? 10.410 7.788 -24.541 1.00 98.31 261 ASP A C 1
ATOM 2106 O O . ASP A 1 261 ? 9.496 8.058 -25.317 1.00 98.31 261 ASP A O 1
ATOM 2110 N N . MET A 1 262 ? 11.020 6.602 -24.562 1.00 98.19 262 MET A N 1
ATOM 2111 C CA . MET A 1 262 ? 10.612 5.536 -25.471 1.00 98.19 262 MET A CA 1
ATOM 2112 C C . MET A 1 262 ? 9.144 5.148 -25.275 1.00 98.19 262 MET A C 1
ATOM 2114 O O . MET A 1 262 ? 8.436 4.920 -26.263 1.00 98.19 262 MET A O 1
ATOM 2118 N N . LEU A 1 263 ? 8.736 4.982 -24.019 1.00 97.69 263 LEU A N 1
ATOM 2119 C CA . LEU A 1 263 ? 7.408 4.526 -23.646 1.00 97.69 263 LEU A CA 1
ATOM 2120 C C . LEU A 1 263 ? 6.352 5.587 -23.972 1.00 97.69 263 LEU A C 1
ATOM 2122 O O . LEU A 1 263 ? 5.396 5.274 -24.680 1.00 97.69 263 LEU A O 1
ATOM 2126 N N . HIS A 1 264 ? 6.568 6.841 -23.572 1.00 98.00 264 HIS A N 1
ATOM 2127 C CA . HIS A 1 264 ? 5.659 7.953 -23.872 1.00 98.00 264 HIS A CA 1
ATOM 2128 C C . HIS A 1 264 ? 5.630 8.333 -25.357 1.00 98.00 264 HIS A C 1
ATOM 2130 O O . HIS A 1 264 ? 4.590 8.754 -25.852 1.00 98.00 264 HIS A O 1
ATOM 2136 N N . GLU A 1 265 ? 6.718 8.130 -26.112 1.00 98.19 265 GLU A N 1
ATOM 2137 C CA . GLU A 1 265 ? 6.696 8.276 -27.578 1.00 98.19 265 GLU A CA 1
ATOM 2138 C C . GLU A 1 265 ? 5.705 7.294 -28.228 1.00 98.19 265 GLU A C 1
ATOM 2140 O O . GLU A 1 265 ? 5.087 7.607 -29.247 1.00 98.19 265 GLU A O 1
ATOM 2145 N N . ALA A 1 266 ? 5.553 6.092 -27.664 1.00 97.62 266 ALA A N 1
ATOM 2146 C CA . ALA A 1 266 ? 4.603 5.108 -28.168 1.00 97.62 266 ALA A CA 1
ATOM 2147 C C . ALA A 1 266 ? 3.193 5.289 -27.609 1.00 97.62 266 ALA A C 1
ATOM 2149 O O . ALA A 1 266 ? 2.244 5.128 -28.375 1.00 97.62 266 ALA A O 1
ATOM 2150 N N . GLU A 1 267 ? 3.080 5.594 -26.318 1.00 97.31 267 GLU A N 1
ATOM 2151 C CA . GLU A 1 267 ? 1.834 5.691 -25.557 1.00 97.31 267 GLU A CA 1
ATOM 2152 C C . GLU A 1 267 ? 1.898 6.877 -24.572 1.00 97.31 267 GLU A C 1
ATOM 2154 O O . GLU A 1 267 ? 2.268 6.691 -23.411 1.00 97.31 267 GLU A O 1
ATOM 2159 N N . PRO A 1 268 ? 1.532 8.100 -25.008 1.00 96.19 268 PRO A N 1
ATOM 2160 C CA . PRO A 1 268 ? 1.619 9.309 -24.179 1.00 96.19 268 PRO A CA 1
ATOM 2161 C C . PRO A 1 268 ? 0.761 9.285 -22.908 1.00 96.19 268 PRO A C 1
ATOM 2163 O O . PRO A 1 268 ? 1.074 9.981 -21.951 1.00 96.19 268 PRO A O 1
ATOM 2166 N N . ASP A 1 269 ? -0.319 8.499 -22.901 1.00 94.44 269 ASP A N 1
ATOM 2167 C CA . ASP A 1 269 ? -1.255 8.413 -21.773 1.00 94.44 269 ASP A CA 1
ATOM 2168 C C . ASP A 1 269 ? -0.878 7.316 -20.758 1.00 94.44 269 ASP A C 1
ATOM 2170 O O . ASP A 1 269 ? -1.562 7.146 -19.747 1.00 94.44 269 ASP A O 1
ATOM 2174 N N . MET A 1 270 ? 0.172 6.528 -21.019 1.00 95.56 270 MET A N 1
ATOM 2175 C CA . MET A 1 270 ? 0.587 5.452 -20.119 1.00 95.56 270 MET A CA 1
ATOM 2176 C C . MET A 1 270 ? 1.206 6.017 -18.840 1.00 95.56 270 MET A C 1
ATOM 2178 O O . MET A 1 270 ? 2.158 6.787 -18.898 1.00 95.56 270 MET A O 1
ATOM 2182 N N . LYS A 1 271 ? 0.701 5.572 -17.684 1.00 96.25 271 LYS A N 1
ATOM 2183 C CA . LYS A 1 271 ? 1.171 6.011 -16.368 1.00 96.25 271 LYS A CA 1
ATOM 2184 C C . LYS A 1 271 ? 2.389 5.225 -15.913 1.00 96.25 271 LYS A C 1
ATOM 2186 O O . LYS A 1 271 ? 2.262 4.063 -15.532 1.00 96.25 271 LYS A O 1
ATOM 2191 N N . ILE A 1 272 ? 3.555 5.865 -15.936 1.00 97.25 272 ILE A N 1
ATOM 2192 C CA . ILE A 1 272 ? 4.813 5.274 -15.474 1.00 97.25 272 ILE A CA 1
ATOM 2193 C C . ILE A 1 272 ? 4.975 5.496 -13.967 1.00 97.25 272 ILE A C 1
ATOM 2195 O O . ILE A 1 272 ? 4.977 6.637 -13.500 1.00 97.25 272 ILE A O 1
ATOM 2199 N N . TYR A 1 273 ? 5.145 4.399 -13.225 1.00 96.19 273 TYR A N 1
ATOM 2200 C CA . TYR A 1 273 ? 5.432 4.387 -11.791 1.00 96.19 273 TYR A CA 1
ATOM 2201 C C . TYR A 1 273 ? 6.880 3.972 -11.508 1.00 96.19 273 TYR A C 1
ATOM 2203 O O . TYR A 1 273 ? 7.398 3.013 -12.092 1.00 96.19 273 TYR A O 1
ATOM 2211 N N . VAL A 1 274 ? 7.522 4.681 -10.577 1.00 95.56 274 VAL A N 1
ATOM 2212 C CA . VAL A 1 274 ? 8.884 4.398 -10.105 1.00 95.56 274 VAL A CA 1
ATOM 2213 C C . VAL A 1 274 ? 8.955 4.566 -8.592 1.00 95.56 274 VAL A C 1
ATOM 2215 O O . VAL A 1 274 ? 8.590 5.626 -8.091 1.00 95.56 274 VAL A O 1
ATOM 2218 N N . SER A 1 275 ? 9.500 3.584 -7.871 1.00 94.56 275 SER A N 1
ATOM 2219 C CA . SER A 1 275 ? 9.726 3.698 -6.423 1.00 94.56 275 SER A CA 1
ATOM 2220 C C . SER A 1 275 ? 11.033 4.451 -6.134 1.00 94.56 275 SER A C 1
ATOM 2222 O O . SER A 1 275 ? 12.092 3.846 -6.019 1.00 94.56 275 SER A O 1
ATOM 2224 N N . THR A 1 276 ? 11.017 5.792 -6.129 1.00 94.25 276 THR A N 1
ATOM 2225 C CA . THR A 1 276 ? 12.240 6.628 -6.125 1.00 94.25 276 THR A CA 1
ATOM 2226 C C . THR A 1 276 ? 12.767 7.021 -4.743 1.00 94.25 276 THR A C 1
ATOM 2228 O O . THR A 1 276 ? 13.920 7.443 -4.644 1.00 94.25 276 THR A O 1
ATOM 2231 N N . TRP A 1 277 ? 11.941 6.950 -3.696 1.00 94.50 277 TRP A N 1
ATOM 2232 C CA . TRP A 1 277 ? 12.095 7.563 -2.362 1.00 94.50 277 TRP A CA 1
ATOM 2233 C C . TRP A 1 277 ? 12.205 9.094 -2.331 1.00 94.50 277 TRP A C 1
ATOM 2235 O O . TRP A 1 277 ? 11.690 9.720 -1.403 1.00 94.50 277 TRP A O 1
ATOM 2245 N N . TYR A 1 278 ? 12.851 9.693 -3.327 1.00 95.50 278 TYR A N 1
ATOM 2246 C CA . TYR A 1 278 ? 13.143 11.118 -3.447 1.00 95.50 278 TYR A CA 1
ATOM 2247 C C . TYR A 1 278 ? 12.527 11.703 -4.723 1.00 95.50 278 TYR A C 1
ATOM 2249 O O . TYR A 1 278 ? 12.120 10.973 -5.629 1.00 95.50 278 TYR A O 1
ATOM 2257 N N . HIS A 1 279 ? 12.505 13.033 -4.811 1.00 96.25 279 HIS A N 1
ATOM 2258 C CA . HIS A 1 279 ? 12.232 13.759 -6.052 1.00 96.25 279 HIS A CA 1
ATOM 2259 C C . HIS A 1 279 ? 13.547 14.019 -6.798 1.00 96.25 279 HIS A C 1
ATOM 2261 O O . HIS A 1 279 ? 14.531 14.444 -6.190 1.00 96.25 279 HIS A O 1
ATOM 2267 N N . ILE A 1 280 ? 13.570 13.722 -8.099 1.00 96.69 280 ILE A N 1
ATOM 2268 C CA . ILE A 1 280 ? 14.740 13.875 -8.972 1.00 96.69 280 ILE A CA 1
ATOM 2269 C C . ILE A 1 280 ? 14.336 14.819 -10.114 1.00 96.69 280 ILE A C 1
ATOM 2271 O O . ILE A 1 280 ? 13.651 14.372 -11.034 1.00 96.69 280 ILE A O 1
ATOM 2275 N N . PRO A 1 281 ? 14.745 16.100 -10.103 1.00 96.00 281 PRO A N 1
ATOM 2276 C CA . PRO A 1 281 ? 14.307 17.082 -11.102 1.00 96.00 281 PRO A CA 1
ATOM 2277 C C . PRO A 1 281 ? 14.556 16.666 -12.560 1.00 96.00 281 PRO A C 1
ATOM 2279 O O . PRO A 1 281 ? 13.804 17.028 -13.461 1.00 96.00 281 PRO A O 1
ATOM 2282 N N . GLU A 1 282 ? 15.595 15.870 -12.822 1.00 97.25 282 GLU A N 1
ATOM 2283 C CA . GLU A 1 282 ? 15.923 15.361 -14.155 1.00 97.25 282 GLU A CA 1
ATOM 2284 C C . GLU A 1 282 ? 14.859 14.429 -14.753 1.00 97.25 282 GLU A C 1
ATOM 2286 O O . GLU A 1 282 ? 14.901 14.184 -15.960 1.00 97.25 282 GLU A O 1
ATOM 2291 N N . TRP A 1 283 ? 13.932 13.912 -13.942 1.00 97.62 283 TRP A N 1
ATOM 2292 C CA . TRP A 1 283 ? 12.836 13.042 -14.381 1.00 97.62 283 TRP A CA 1
ATOM 2293 C C . TRP A 1 283 ? 11.468 13.747 -14.384 1.00 97.62 283 TRP A C 1
ATOM 2295 O O . TRP A 1 283 ? 10.443 13.108 -14.644 1.00 97.62 283 TRP A O 1
ATOM 2305 N N . ASP A 1 284 ? 11.431 15.063 -14.155 1.00 96.69 284 ASP A N 1
ATOM 2306 C CA . ASP A 1 284 ? 10.202 15.853 -14.255 1.00 96.69 284 ASP A CA 1
ATOM 2307 C C . ASP A 1 284 ? 9.589 15.761 -15.659 1.00 96.69 284 ASP A C 1
ATOM 2309 O O . ASP A 1 284 ? 10.251 15.957 -16.682 1.00 96.69 284 ASP A O 1
ATOM 2313 N N . GLY A 1 285 ? 8.294 15.439 -15.711 1.00 95.31 285 GLY A N 1
ATOM 2314 C CA . GLY A 1 285 ? 7.568 15.206 -16.962 1.00 95.31 285 GLY A CA 1
ATOM 2315 C C . GLY A 1 285 ? 7.923 13.894 -17.675 1.00 95.31 285 GLY A C 1
ATOM 2316 O O . GLY A 1 285 ? 7.464 13.690 -18.796 1.00 95.31 285 GLY A O 1
ATOM 2317 N N . LYS A 1 286 ? 8.737 13.026 -17.056 1.00 96.62 286 LYS A N 1
ATOM 2318 C CA . LYS A 1 286 ? 9.055 11.665 -17.531 1.00 96.62 286 LYS A CA 1
ATOM 2319 C C . LYS A 1 286 ? 8.385 10.582 -16.690 1.00 96.62 286 LYS A C 1
ATOM 2321 O O . LYS A 1 286 ? 8.064 9.517 -17.206 1.00 96.62 286 LYS A O 1
ATOM 2326 N N . ILE A 1 287 ? 8.220 10.837 -15.394 1.00 96.75 287 ILE A N 1
ATOM 2327 C CA . ILE A 1 287 ? 7.533 9.956 -14.447 1.00 96.75 287 ILE A CA 1
ATOM 2328 C C . ILE A 1 287 ? 6.148 10.540 -14.173 1.00 96.75 287 ILE A C 1
ATOM 2330 O O . ILE A 1 287 ? 6.033 11.716 -13.832 1.00 96.75 287 ILE A O 1
ATOM 2334 N N . ASP A 1 288 ? 5.106 9.718 -14.308 1.00 97.56 288 ASP A N 1
ATOM 2335 C CA . ASP A 1 288 ? 3.726 10.122 -14.020 1.00 97.56 288 ASP A CA 1
ATOM 2336 C C . ASP A 1 288 ? 3.363 9.934 -12.547 1.00 97.56 288 ASP A C 1
ATOM 2338 O O . ASP A 1 288 ? 2.551 10.686 -12.007 1.00 97.56 288 ASP A O 1
ATOM 2342 N N . VAL A 1 289 ? 3.925 8.903 -11.911 1.00 97.38 289 VAL A N 1
ATOM 2343 C CA . VAL A 1 289 ? 3.645 8.538 -10.523 1.00 97.38 289 VAL A CA 1
ATOM 2344 C C . VAL A 1 289 ? 4.963 8.305 -9.785 1.00 97.38 289 VAL A C 1
ATOM 2346 O O . VAL A 1 289 ? 5.718 7.383 -10.096 1.00 97.38 289 VAL A O 1
ATOM 2349 N N . TRP A 1 290 ? 5.237 9.144 -8.792 1.00 97.62 290 TRP A N 1
ATOM 2350 C CA . TRP A 1 290 ? 6.461 9.111 -7.994 1.00 97.62 290 TRP A CA 1
ATOM 2351 C C . TRP A 1 290 ? 6.280 8.280 -6.728 1.00 97.62 290 TRP A C 1
ATOM 2353 O O . TRP A 1 290 ? 5.367 8.538 -5.949 1.00 97.62 290 TRP A O 1
ATOM 2363 N N . GLY A 1 291 ? 7.168 7.325 -6.477 1.00 96.25 291 GLY A N 1
ATOM 2364 C CA . GLY A 1 291 ? 7.257 6.621 -5.202 1.00 96.25 291 GLY A CA 1
ATOM 2365 C C . GLY A 1 291 ? 8.119 7.403 -4.220 1.00 96.25 291 GLY A C 1
ATOM 2366 O O . GLY A 1 291 ? 9.328 7.480 -4.389 1.00 96.25 291 GLY A O 1
ATOM 2367 N N . ILE A 1 292 ? 7.524 7.997 -3.193 1.00 96.25 292 ILE A N 1
ATOM 2368 C CA . ILE A 1 292 ? 8.191 8.933 -2.274 1.00 96.25 292 ILE A CA 1
ATOM 2369 C C . ILE A 1 292 ? 8.222 8.397 -0.842 1.00 96.25 292 ILE A C 1
ATOM 2371 O O . ILE A 1 292 ? 7.304 7.711 -0.399 1.00 96.25 292 ILE A O 1
ATOM 2375 N N . GLY A 1 293 ? 9.258 8.729 -0.078 1.00 94.38 293 GLY A N 1
ATOM 2376 C CA . GLY A 1 293 ? 9.354 8.289 1.312 1.00 94.38 293 GLY A CA 1
ATOM 2377 C C . GLY A 1 293 ? 8.386 9.026 2.248 1.00 94.38 293 GLY A C 1
ATOM 2378 O O . GLY A 1 293 ? 8.283 10.253 2.226 1.00 94.38 293 GLY A O 1
ATOM 2379 N N . VAL A 1 294 ? 7.726 8.283 3.143 1.00 92.62 294 VAL A N 1
ATOM 2380 C CA . VAL A 1 294 ? 6.771 8.831 4.136 1.00 92.62 294 VAL A CA 1
ATOM 2381 C C . VAL A 1 294 ? 7.410 9.758 5.180 1.00 92.62 294 VAL A C 1
ATOM 2383 O O . VAL A 1 294 ? 6.714 10.479 5.892 1.00 92.62 294 VAL A O 1
ATOM 2386 N N . GLN A 1 295 ? 8.738 9.734 5.325 1.00 93.06 295 GLN A N 1
ATOM 2387 C CA . GLN A 1 295 ? 9.443 10.442 6.398 1.00 93.06 295 GLN A CA 1
ATOM 2388 C C . GLN A 1 295 ? 9.754 11.898 6.053 1.00 93.06 295 GLN A C 1
ATOM 2390 O O . GLN A 1 295 ? 10.306 12.598 6.899 1.00 93.06 295 GLN A O 1
ATOM 2395 N N . GLY A 1 296 ? 9.424 12.356 4.842 1.00 92.12 296 GLY A N 1
ATOM 2396 C CA . GLY A 1 296 ? 9.769 13.692 4.353 1.00 92.12 296 GLY A CA 1
ATOM 2397 C C . GLY A 1 296 ? 11.067 13.749 3.553 1.00 92.12 296 GLY A C 1
ATOM 2398 O O . GLY A 1 296 ? 11.721 14.787 3.534 1.00 92.12 296 GLY A O 1
ATOM 2399 N N . GLN A 1 297 ? 11.450 12.649 2.894 1.00 94.94 297 GLN A N 1
ATOM 2400 C CA . GLN A 1 297 ? 12.484 12.647 1.850 1.00 94.94 297 GLN A CA 1
ATOM 2401 C C . GLN A 1 297 ? 12.172 13.666 0.741 1.00 94.94 297 GLN A C 1
ATOM 2403 O O . GLN A 1 297 ? 13.090 14.215 0.135 1.00 94.94 297 GLN A O 1
ATOM 2408 N N . VAL A 1 298 ? 10.881 13.919 0.510 1.00 96.50 298 VAL A N 1
ATOM 2409 C CA . VAL A 1 298 ? 10.350 15.015 -0.302 1.00 96.50 298 VAL A CA 1
ATOM 2410 C C . VAL A 1 298 ? 9.556 15.936 0.623 1.00 96.50 298 VAL A C 1
ATOM 2412 O O . VAL A 1 298 ? 8.689 15.466 1.360 1.00 96.50 298 VAL A O 1
ATOM 2415 N N . ASP A 1 299 ? 9.878 17.230 0.629 1.00 95.88 299 ASP A N 1
ATOM 2416 C CA . ASP A 1 299 ? 9.205 18.217 1.480 1.00 95.88 299 ASP A CA 1
ATOM 2417 C C . ASP A 1 299 ? 7.815 18.616 0.955 1.00 95.88 299 ASP A C 1
ATOM 2419 O O . ASP A 1 299 ? 7.474 18.379 -0.204 1.00 95.88 299 ASP A O 1
ATOM 2423 N N . GLU A 1 300 ? 7.007 19.255 1.809 1.00 95.69 300 GLU A N 1
ATOM 2424 C CA . GLU A 1 300 ? 5.626 19.637 1.480 1.00 95.69 300 GLU A CA 1
ATOM 2425 C C . GLU A 1 300 ? 5.530 20.549 0.244 1.00 95.69 300 GLU A C 1
ATOM 2427 O O . GLU A 1 300 ? 4.613 20.388 -0.557 1.00 95.69 300 GLU A O 1
ATOM 2432 N N . THR A 1 301 ? 6.484 21.469 0.047 1.00 96.12 301 THR A N 1
ATOM 2433 C CA . THR A 1 301 ? 6.472 22.381 -1.113 1.00 96.12 301 THR A CA 1
ATOM 2434 C C . THR A 1 301 ? 6.717 21.606 -2.403 1.00 96.12 301 THR A C 1
ATOM 2436 O O . THR A 1 301 ? 6.021 21.803 -3.396 1.00 96.12 301 THR A O 1
ATOM 2439 N N . THR A 1 302 ? 7.670 20.679 -2.380 1.00 96.19 302 THR A N 1
ATOM 2440 C CA . THR A 1 302 ? 7.972 19.823 -3.527 1.00 96.19 302 THR A CA 1
ATOM 2441 C C . THR A 1 302 ? 6.808 18.875 -3.833 1.00 96.19 302 THR A C 1
ATOM 2443 O O . THR A 1 302 ? 6.473 18.691 -5.000 1.00 96.19 302 THR A O 1
ATOM 2446 N N . LEU A 1 303 ? 6.115 18.340 -2.819 1.00 96.44 303 LEU A N 1
ATOM 2447 C CA . LEU A 1 303 ? 4.888 17.554 -3.024 1.00 96.44 303 LEU A CA 1
ATOM 2448 C C . LEU A 1 303 ? 3.769 18.369 -3.681 1.00 96.44 303 LEU A C 1
ATOM 2450 O O . LEU A 1 303 ? 3.086 17.868 -4.576 1.00 96.44 303 LEU A O 1
ATOM 2454 N N . GLU A 1 304 ? 3.591 19.625 -3.270 1.00 95.25 304 GLU A N 1
ATOM 2455 C CA . GLU A 1 304 ? 2.637 20.527 -3.914 1.00 95.25 304 GLU A CA 1
ATOM 2456 C C . GLU A 1 304 ? 2.996 20.775 -5.385 1.00 95.25 304 GLU A C 1
ATOM 2458 O O . GLU A 1 304 ? 2.097 20.763 -6.228 1.00 95.25 304 GLU A O 1
ATOM 2463 N N . GLU A 1 305 ? 4.278 20.949 -5.720 1.00 94.81 305 GLU A N 1
ATOM 2464 C CA . GLU A 1 305 ? 4.726 21.081 -7.113 1.00 94.81 305 GLU A CA 1
ATOM 2465 C C . GLU A 1 305 ? 4.496 19.799 -7.924 1.00 94.81 305 GLU A C 1
ATOM 2467 O O . GLU A 1 305 ? 3.914 19.878 -9.009 1.00 94.81 305 GLU A O 1
ATOM 2472 N N . ILE A 1 306 ? 4.856 18.626 -7.385 1.00 95.19 306 ILE A N 1
ATOM 2473 C CA . ILE A 1 306 ? 4.595 17.318 -8.015 1.00 95.19 306 ILE A CA 1
ATOM 2474 C C . ILE A 1 306 ? 3.105 17.185 -8.341 1.00 95.19 306 ILE A C 1
ATOM 2476 O O . ILE A 1 306 ? 2.757 16.856 -9.474 1.00 95.19 306 ILE A O 1
ATOM 2480 N N . SER A 1 307 ? 2.220 17.536 -7.400 1.00 94.56 307 SER A N 1
ATOM 2481 C CA . SER A 1 307 ? 0.763 17.398 -7.558 1.00 94.56 307 SER A CA 1
ATOM 2482 C C . SER A 1 307 ? 0.151 18.212 -8.710 1.00 94.56 307 SER A C 1
ATOM 2484 O O . SER A 1 307 ? -1.010 17.999 -9.066 1.00 94.56 307 SER A O 1
ATOM 2486 N N . LYS A 1 308 ? 0.897 19.158 -9.303 1.00 94.31 308 LYS A N 1
ATOM 2487 C CA . LYS A 1 308 ? 0.430 19.965 -10.444 1.00 94.31 308 LYS A CA 1
ATOM 2488 C C . LYS A 1 308 ? 0.523 19.230 -11.778 1.00 94.31 308 LYS A C 1
ATOM 2490 O O . LYS A 1 308 ? -0.197 19.601 -12.705 1.00 94.31 308 LYS A O 1
ATOM 2495 N N . SER A 1 309 ? 1.420 18.255 -11.902 1.00 92.88 309 SER A N 1
ATOM 2496 C CA . SER A 1 309 ? 1.709 17.571 -13.172 1.00 92.88 309 SER A CA 1
ATOM 2497 C C . SER A 1 309 ? 1.772 16.052 -13.056 1.00 92.88 309 SER A C 1
ATOM 2499 O O . SER A 1 309 ? 1.618 15.371 -14.065 1.00 92.88 309 SER A O 1
ATOM 2501 N N . SER A 1 310 ? 1.996 15.532 -11.853 1.00 96.94 310 SER A N 1
ATOM 2502 C CA . SER A 1 310 ? 2.231 14.121 -11.568 1.00 96.94 310 SER A CA 1
ATOM 2503 C C . SER A 1 310 ? 1.481 13.707 -10.304 1.00 96.94 310 SER A C 1
ATOM 2505 O O . SER A 1 310 ? 0.929 14.525 -9.565 1.00 96.94 310 SER A O 1
ATOM 2507 N N . GLU A 1 311 ? 1.482 12.412 -10.037 1.00 96.75 311 GLU A N 1
ATOM 2508 C CA . GLU A 1 311 ? 0.985 11.849 -8.794 1.00 96.75 311 GLU A CA 1
ATOM 2509 C C . GLU A 1 311 ? 2.131 11.353 -7.919 1.00 96.75 311 GLU A C 1
ATOM 2511 O O . GLU A 1 311 ? 3.259 11.168 -8.375 1.00 96.75 311 GLU A O 1
ATOM 2516 N N . ALA A 1 312 ? 1.819 11.087 -6.656 1.00 96.81 312 ALA A N 1
ATOM 2517 C CA . ALA A 1 312 ? 2.731 10.431 -5.740 1.00 96.81 312 ALA A CA 1
ATOM 2518 C C . ALA A 1 312 ? 2.057 9.228 -5.075 1.00 96.81 312 ALA A C 1
ATOM 2520 O O . ALA A 1 312 ? 0.851 9.253 -4.808 1.00 96.81 312 ALA A O 1
ATOM 2521 N N . ILE A 1 313 ? 2.848 8.202 -4.786 1.00 96.25 313 ILE A N 1
ATOM 2522 C CA . ILE A 1 313 ? 2.534 7.057 -3.931 1.00 96.25 313 ILE A CA 1
ATOM 2523 C C . ILE A 1 313 ? 3.638 6.986 -2.880 1.00 96.25 313 ILE A C 1
ATOM 2525 O O . ILE A 1 313 ? 4.807 7.206 -3.175 1.00 96.25 313 ILE A O 1
ATOM 2529 N N . THR A 1 314 ? 3.291 6.711 -1.633 1.00 95.31 314 THR A N 1
ATOM 2530 C CA . THR A 1 314 ? 4.290 6.549 -0.580 1.00 95.31 314 THR A CA 1
ATOM 2531 C C . THR A 1 314 ? 4.931 5.160 -0.631 1.00 95.31 314 THR A C 1
ATOM 2533 O O . THR A 1 314 ? 4.210 4.175 -0.561 1.00 95.31 314 THR A O 1
ATOM 2536 N N . THR A 1 315 ? 6.260 5.063 -0.662 1.00 91.62 315 THR A N 1
ATOM 2537 C CA . THR A 1 315 ? 6.989 3.797 -0.446 1.00 91.62 315 THR A CA 1
ATOM 2538 C C . THR A 1 315 ? 7.410 3.650 1.025 1.00 91.62 315 THR A C 1
ATOM 2540 O O . THR A 1 315 ? 7.654 4.653 1.712 1.00 91.62 315 THR A O 1
ATOM 2543 N N . THR A 1 316 ? 7.400 2.421 1.559 1.00 87.75 316 THR A N 1
ATOM 2544 C CA . THR A 1 316 ? 7.370 2.172 3.019 1.00 87.75 316 THR A CA 1
ATOM 2545 C C . THR A 1 316 ? 8.347 1.110 3.537 1.00 87.75 316 THR A C 1
ATOM 2547 O O . THR A 1 316 ? 8.218 0.661 4.682 1.00 87.75 316 THR A O 1
ATOM 2550 N N . ASP A 1 317 ? 9.359 0.736 2.758 1.00 87.31 317 ASP A N 1
ATOM 2551 C CA . ASP A 1 317 ? 10.236 -0.389 3.104 1.00 87.31 317 ASP A CA 1
ATOM 2552 C C . ASP A 1 317 ? 10.978 -0.187 4.432 1.00 87.31 317 ASP A C 1
ATOM 2554 O O . ASP A 1 317 ? 11.447 0.903 4.782 1.00 87.31 317 ASP A O 1
ATOM 2558 N N . GLY A 1 318 ? 11.072 -1.264 5.215 1.00 88.75 318 GLY A N 1
ATOM 2559 C CA . GLY A 1 318 ? 11.690 -1.260 6.536 1.00 88.75 318 GLY A CA 1
ATOM 2560 C C . GLY A 1 318 ? 10.987 -0.405 7.585 1.00 88.75 318 GLY A C 1
ATOM 2561 O O . GLY A 1 318 ? 11.621 -0.053 8.587 1.00 88.75 318 GLY A O 1
ATOM 2562 N N . GLN A 1 319 ? 9.714 -0.047 7.377 1.00 89.25 319 GLN A N 1
ATOM 2563 C CA . GLN A 1 319 ? 8.933 0.732 8.342 1.00 89.25 319 GLN A CA 1
ATOM 2564 C C . GLN A 1 319 ? 7.881 -0.088 9.095 1.00 89.25 319 GLN A C 1
ATOM 2566 O O . GLN A 1 319 ? 7.634 0.223 10.258 1.00 89.25 319 GLN A O 1
ATOM 2571 N N . MET A 1 320 ? 7.328 -1.145 8.491 1.00 92.62 320 MET A N 1
ATOM 2572 C CA . MET A 1 320 ? 6.260 -1.979 9.071 1.00 92.62 320 MET A CA 1
ATOM 2573 C C . MET A 1 320 ? 6.819 -3.221 9.790 1.00 92.62 320 MET A C 1
ATOM 2575 O O . MET A 1 320 ? 6.679 -4.355 9.320 1.00 92.62 320 MET A O 1
ATOM 2579 N N . CYS A 1 321 ? 7.506 -3.022 10.920 1.00 94.00 321 CYS A N 1
ATOM 2580 C CA . CYS A 1 321 ? 8.205 -4.106 11.629 1.00 94.00 321 CYS A CA 1
ATOM 2581 C C . CYS A 1 321 ? 7.422 -4.620 12.852 1.00 94.00 321 CYS A C 1
ATOM 2583 O O . CYS A 1 321 ? 6.685 -3.875 13.495 1.00 94.00 321 CYS A O 1
ATOM 2585 N N . LEU A 1 322 ? 7.648 -5.881 13.237 1.00 94.06 322 LEU A N 1
ATOM 2586 C CA . LEU A 1 322 ? 6.967 -6.545 14.364 1.00 94.06 322 LEU A CA 1
ATOM 2587 C C . LEU A 1 322 ? 7.145 -5.856 15.721 1.00 94.06 322 LEU A C 1
ATOM 2589 O O . LEU A 1 322 ? 6.275 -5.951 16.580 1.00 94.06 322 LEU A O 1
ATOM 2593 N N . ASP A 1 323 ? 8.301 -5.238 15.939 1.00 91.75 323 ASP A N 1
ATOM 2594 C CA . ASP A 1 323 ? 8.698 -4.581 17.185 1.00 91.75 323 ASP A CA 1
ATOM 2595 C C . ASP A 1 323 ? 8.482 -3.065 17.156 1.00 91.75 323 ASP A C 1
ATOM 2597 O O . ASP A 1 323 ? 9.084 -2.336 17.946 1.00 91.75 323 ASP A O 1
ATOM 2601 N N . THR A 1 324 ? 7.598 -2.589 16.276 1.00 90.44 324 THR A N 1
ATOM 2602 C CA . THR A 1 324 ? 7.138 -1.199 16.282 1.00 90.44 324 THR A CA 1
ATOM 2603 C C . THR A 1 324 ? 5.878 -1.064 17.145 1.00 90.44 324 THR A C 1
ATOM 2605 O O . THR A 1 324 ? 4.874 -1.730 16.897 1.00 90.44 324 THR A O 1
ATOM 2608 N N . PRO A 1 325 ? 5.898 -0.252 18.220 1.00 89.06 325 PRO A N 1
ATOM 2609 C CA . PRO A 1 325 ? 4.720 -0.075 19.063 1.00 89.06 325 PRO A CA 1
ATOM 2610 C C . PRO A 1 325 ? 3.543 0.545 18.302 1.00 89.06 325 PRO A C 1
ATOM 2612 O O . PRO A 1 325 ? 3.734 1.384 17.430 1.00 89.06 325 PRO A O 1
ATOM 2615 N N . TYR A 1 326 ? 2.321 0.186 18.696 1.00 91.25 326 TYR A N 1
ATOM 2616 C CA . TYR A 1 326 ? 1.056 0.768 18.212 1.00 91.25 326 TYR A CA 1
ATOM 2617 C C . TYR A 1 326 ? 0.722 0.546 16.730 1.00 91.25 326 TYR A C 1
ATOM 2619 O O . TYR A 1 326 ? -0.380 0.916 16.329 1.00 91.25 326 TYR A O 1
ATOM 2627 N N . ASN A 1 327 ? 1.617 -0.061 15.938 1.00 94.06 327 ASN A N 1
ATOM 2628 C CA . ASN A 1 327 ? 1.503 -0.145 14.477 1.00 94.06 327 ASN A CA 1
ATOM 2629 C C . ASN A 1 327 ? 1.224 1.242 13.874 1.00 94.06 327 ASN A C 1
ATOM 2631 O O . ASN A 1 327 ? 0.259 1.456 13.132 1.00 94.06 327 ASN A O 1
ATOM 2635 N N . ALA A 1 328 ? 2.002 2.234 14.322 1.00 95.25 328 ALA A N 1
ATOM 2636 C CA . ALA A 1 328 ? 1.680 3.629 14.070 1.00 95.25 328 ALA A CA 1
ATOM 2637 C C . ALA A 1 328 ? 1.757 3.963 12.580 1.00 95.25 328 ALA A C 1
ATOM 2639 O O . ALA A 1 328 ? 0.867 4.639 12.071 1.00 95.25 328 ALA A O 1
ATOM 2640 N N . ILE A 1 329 ? 2.783 3.485 11.867 1.00 94.75 329 ILE A N 1
ATOM 2641 C CA . ILE A 1 329 ? 2.917 3.780 10.438 1.00 94.75 329 ILE A CA 1
ATOM 2642 C C . ILE A 1 329 ? 1.844 3.060 9.621 1.00 94.75 329 ILE A C 1
ATOM 2644 O O . ILE A 1 329 ? 1.228 3.684 8.762 1.00 94.75 329 ILE A O 1
ATOM 2648 N N . GLU A 1 330 ? 1.542 1.802 9.953 1.00 95.06 330 GLU A N 1
ATOM 2649 C CA . GLU A 1 330 ? 0.471 1.012 9.345 1.00 95.06 330 GLU A CA 1
ATOM 2650 C C . GLU A 1 330 ? -0.864 1.755 9.408 1.00 95.06 330 GLU A C 1
ATOM 2652 O O . GLU A 1 330 ? -1.575 1.854 8.410 1.00 95.06 330 GLU A O 1
ATOM 2657 N N . ARG A 1 331 ? -1.185 2.332 10.570 1.00 95.44 331 ARG A N 1
ATOM 2658 C CA . ARG A 1 331 ? -2.437 3.061 10.760 1.00 95.44 331 ARG A CA 1
ATOM 2659 C C . ARG A 1 331 ? -2.422 4.478 10.179 1.00 95.44 331 ARG A C 1
ATOM 2661 O O . ARG A 1 331 ? -3.453 4.944 9.700 1.00 95.44 331 ARG A O 1
ATOM 2668 N N . LEU A 1 332 ? -1.292 5.188 10.240 1.00 96.56 332 LEU A N 1
ATOM 2669 C CA . LEU A 1 332 ? -1.206 6.608 9.865 1.00 96.56 332 LEU A CA 1
ATOM 2670 C C . LEU A 1 332 ? -0.934 6.852 8.376 1.00 96.56 332 LEU A C 1
ATOM 2672 O O . LEU A 1 332 ? -1.188 7.962 7.912 1.00 96.56 332 LEU A O 1
ATOM 2676 N N . LEU A 1 333 ? -0.448 5.869 7.612 1.00 95.94 333 LEU A N 1
ATOM 2677 C CA . LEU A 1 333 ? -0.165 6.016 6.172 1.00 95.94 333 LEU A CA 1
ATOM 2678 C C . LEU A 1 333 ? -1.329 6.626 5.369 1.00 95.94 333 LEU A C 1
ATOM 2680 O O . LEU A 1 333 ? -1.104 7.586 4.625 1.00 95.94 333 LEU A O 1
ATOM 2684 N N . PRO A 1 334 ? -2.583 6.178 5.553 1.00 96.19 334 PRO A N 1
ATOM 2685 C CA . PRO A 1 334 ? -3.730 6.814 4.914 1.00 96.19 334 PRO A CA 1
ATOM 2686 C C . PRO A 1 334 ? -3.923 8.278 5.332 1.00 96.19 334 PRO A C 1
ATOM 2688 O O . PRO A 1 334 ? -4.276 9.107 4.498 1.00 96.19 334 PRO A O 1
ATOM 2691 N N . LEU A 1 335 ? -3.636 8.651 6.583 1.00 96.94 335 LEU A N 1
ATOM 2692 C CA . LEU A 1 335 ? -3.704 10.050 7.017 1.00 96.94 335 LEU A CA 1
ATOM 2693 C C . LEU A 1 335 ? -2.611 10.913 6.361 1.00 96.94 335 LEU A C 1
ATOM 2695 O O . LEU A 1 335 ? -2.899 12.045 5.965 1.00 96.94 335 LEU A O 1
ATOM 2699 N N . PHE A 1 336 ? -1.396 10.386 6.169 1.00 96.44 336 PHE A N 1
ATOM 2700 C CA . PHE A 1 336 ? -0.384 11.053 5.339 1.00 96.44 336 PHE A CA 1
ATOM 2701 C C . PHE A 1 336 ? -0.912 11.281 3.918 1.00 96.44 336 PHE A C 1
ATOM 2703 O O . PHE A 1 336 ? -0.835 12.401 3.411 1.00 96.44 336 PHE A O 1
ATOM 2710 N N . CYS A 1 337 ? -1.534 10.262 3.318 1.00 96.25 337 CYS A N 1
ATOM 2711 C CA . CYS A 1 337 ? -2.134 10.375 1.989 1.00 96.25 337 CYS A CA 1
ATOM 2712 C C . CYS A 1 337 ? -3.228 11.446 1.934 1.00 96.25 337 CYS A C 1
ATOM 2714 O O . CYS A 1 337 ? -3.231 12.291 1.039 1.00 96.25 337 CYS A O 1
ATOM 2716 N N . PHE A 1 338 ? -4.118 11.463 2.928 1.00 96.62 338 PHE A N 1
ATOM 2717 C CA . PHE A 1 338 ? -5.193 12.445 3.044 1.00 96.62 338 PHE A CA 1
ATOM 2718 C C . PHE A 1 338 ? -4.666 13.877 3.171 1.00 96.62 338 PHE A C 1
ATOM 2720 O O . PHE A 1 338 ? -5.115 14.773 2.454 1.00 96.62 338 PHE A O 1
ATOM 2727 N N . LYS A 1 339 ? -3.705 14.108 4.074 1.00 96.12 339 LYS A N 1
ATOM 2728 C CA . LYS A 1 339 ? -3.158 15.445 4.329 1.00 96.12 339 LYS A CA 1
ATOM 2729 C C . LYS A 1 339 ? -2.398 15.986 3.119 1.00 96.12 339 LYS A C 1
ATOM 2731 O O . LYS A 1 339 ? -2.603 17.140 2.745 1.00 96.12 339 LYS A O 1
ATOM 2736 N N . TYR A 1 340 ? -1.539 15.156 2.531 1.00 95.69 340 TYR A N 1
ATOM 2737 C CA . TYR A 1 340 ? -0.572 15.562 1.510 1.00 95.69 340 TYR A CA 1
ATOM 2738 C C . TYR A 1 340 ? -1.023 15.287 0.075 1.00 95.69 340 TYR A C 1
ATOM 2740 O O . TYR A 1 340 ? -0.250 15.498 -0.853 1.00 95.69 340 TYR A O 1
ATOM 2748 N N . LYS A 1 341 ? -2.277 14.851 -0.120 1.00 93.25 341 LYS A N 1
ATOM 2749 C CA . LYS A 1 341 ? -2.858 14.529 -1.437 1.00 93.25 341 LYS A CA 1
ATOM 2750 C C . LYS A 1 341 ? -2.033 13.496 -2.217 1.00 93.25 341 LYS A C 1
ATOM 2752 O O . LYS A 1 341 ? -1.934 13.561 -3.439 1.00 93.25 341 LYS A O 1
ATOM 2757 N N . ILE A 1 342 ? -1.454 12.540 -1.498 1.00 95.25 342 ILE A N 1
ATOM 2758 C CA . ILE A 1 342 ? -0.745 11.401 -2.084 1.00 95.25 342 ILE A CA 1
ATOM 2759 C C . ILE A 1 342 ? -1.808 10.367 -2.482 1.00 95.25 342 ILE A C 1
ATOM 2761 O O . ILE A 1 342 ? -2.758 10.124 -1.737 1.00 95.25 342 ILE A O 1
ATOM 2765 N N . SER A 1 343 ? -1.677 9.782 -3.672 1.00 93.88 343 SER A N 1
ATOM 2766 C CA . SER A 1 343 ? -2.689 8.901 -4.285 1.00 93.88 343 SER A CA 1
ATOM 2767 C C . SER A 1 343 ? -2.793 7.514 -3.631 1.00 93.88 343 SER A C 1
ATOM 2769 O O . SER A 1 343 ? -3.753 6.769 -3.865 1.00 93.88 343 SER A O 1
ATOM 2771 N N . GLY A 1 344 ? -1.815 7.160 -2.798 1.00 95.19 344 GLY A N 1
ATOM 2772 C CA . GLY A 1 344 ? -1.740 5.868 -2.142 1.00 95.19 344 GLY A CA 1
ATOM 2773 C C . GLY A 1 344 ? -0.399 5.610 -1.471 1.00 95.19 344 GLY A C 1
ATOM 2774 O O . GLY A 1 344 ? 0.451 6.494 -1.380 1.00 95.19 344 GLY A O 1
ATOM 2775 N N . TYR A 1 345 ? -0.203 4.373 -1.041 1.00 95.94 345 TYR A N 1
ATOM 2776 C CA . TYR A 1 345 ? 1.056 3.857 -0.527 1.00 95.94 345 TYR A CA 1
ATOM 2777 C C . TYR A 1 345 ? 1.281 2.431 -1.022 1.00 95.94 345 TYR A C 1
ATOM 2779 O O . TYR A 1 345 ? 0.327 1.706 -1.312 1.00 95.94 345 TYR A O 1
ATOM 2787 N N . GLU A 1 346 ? 2.543 2.038 -1.103 1.00 94.62 346 GLU A N 1
ATOM 2788 C CA . GLU A 1 346 ? 2.961 0.685 -1.422 1.00 94.62 346 GLU A CA 1
ATOM 2789 C C . GLU A 1 346 ? 3.778 0.052 -0.295 1.00 94.62 346 GLU A C 1
ATOM 2791 O O . GLU A 1 346 ? 4.420 0.745 0.504 1.00 94.62 346 GLU A O 1
ATOM 2796 N N . PHE A 1 347 ? 3.771 -1.279 -0.264 1.00 94.75 347 PHE A N 1
ATOM 2797 C CA . PHE A 1 347 ? 4.633 -2.093 0.577 1.00 94.75 347 PHE A CA 1
ATOM 2798 C C . PHE A 1 347 ? 5.169 -3.296 -0.204 1.00 94.75 347 PHE A C 1
ATOM 2800 O O . PHE A 1 347 ? 4.413 -4.058 -0.812 1.00 94.75 347 PHE A O 1
ATOM 2807 N N . TRP A 1 348 ? 6.483 -3.500 -0.136 1.00 93.00 348 TRP A N 1
ATOM 2808 C CA . TRP A 1 348 ? 7.236 -4.468 -0.939 1.00 93.00 348 TRP A CA 1
ATOM 2809 C C . TRP A 1 348 ? 6.972 -5.955 -0.630 1.00 93.00 348 TRP A C 1
ATOM 2811 O O . TRP A 1 348 ? 7.638 -6.835 -1.191 1.00 93.00 348 TRP A O 1
ATOM 2821 N N . GLY A 1 349 ? 6.027 -6.294 0.250 1.00 93.56 349 GLY A N 1
ATOM 2822 C CA . GLY A 1 349 ? 5.653 -7.690 0.457 1.00 93.56 349 GLY A CA 1
ATOM 2823 C C . GLY A 1 349 ? 4.460 -7.914 1.379 1.00 93.56 349 GLY A C 1
ATOM 2824 O O . GLY A 1 349 ? 4.403 -7.409 2.496 1.00 93.56 349 GLY A O 1
ATOM 2825 N N . VAL A 1 350 ? 3.524 -8.759 0.954 1.00 95.06 350 VAL A N 1
ATOM 2826 C CA . VAL A 1 350 ? 2.405 -9.216 1.793 1.00 95.06 350 VAL A CA 1
ATOM 2827 C C . VAL A 1 350 ? 2.719 -10.520 2.537 1.00 95.06 350 VAL A C 1
ATOM 2829 O O . VAL A 1 350 ? 2.233 -10.735 3.651 1.00 95.06 350 VAL A O 1
ATOM 2832 N N . ASP A 1 351 ? 3.555 -11.381 1.953 1.00 95.62 351 ASP A N 1
ATOM 2833 C CA . ASP A 1 351 ? 3.789 -12.760 2.395 1.00 95.62 351 ASP A CA 1
ATOM 2834 C C . ASP A 1 351 ? 5.213 -13.281 2.088 1.00 95.62 351 ASP A C 1
ATOM 2836 O O . ASP A 1 351 ? 5.424 -14.458 1.757 1.00 95.62 351 ASP A O 1
ATOM 2840 N N . TRP A 1 352 ? 6.223 -12.411 2.200 1.00 95.94 352 TRP A N 1
ATOM 2841 C CA . TRP A 1 352 ? 7.630 -12.770 2.030 1.00 95.94 352 TRP A CA 1
ATOM 2842 C C . TRP A 1 352 ? 8.182 -13.568 3.220 1.00 95.94 352 TRP A C 1
ATOM 2844 O O . TRP A 1 352 ? 8.775 -13.030 4.158 1.00 95.94 352 TRP A O 1
ATOM 2854 N N . TYR A 1 353 ? 8.025 -14.889 3.183 1.00 95.19 353 TYR A N 1
ATOM 2855 C CA . TYR A 1 353 ? 8.557 -15.759 4.232 1.00 95.19 353 TYR A CA 1
ATOM 2856 C C . TYR A 1 353 ? 9.891 -16.381 3.836 1.00 95.19 353 TYR A C 1
ATOM 2858 O O . TYR A 1 353 ? 10.030 -16.993 2.776 1.00 95.19 353 TYR A O 1
ATOM 2866 N N . THR A 1 354 ? 10.861 -16.294 4.740 1.00 94.19 354 THR A N 1
ATOM 2867 C CA . THR A 1 354 ? 12.159 -16.977 4.612 1.00 94.19 354 THR A CA 1
ATOM 2868 C C . THR A 1 354 ? 12.349 -18.067 5.671 1.00 94.19 354 THR A C 1
ATOM 2870 O O . THR A 1 354 ? 13.027 -19.063 5.427 1.00 94.19 354 THR A O 1
ATOM 2873 N N . TRP A 1 355 ? 11.656 -17.937 6.803 1.00 93.69 355 TRP A N 1
ATOM 2874 C CA . TRP A 1 355 ? 11.451 -18.972 7.816 1.00 93.69 355 TRP A CA 1
ATOM 2875 C C . TRP A 1 355 ? 9.964 -19.272 7.971 1.00 93.69 355 TRP A C 1
ATOM 2877 O O . TRP A 1 355 ? 9.137 -18.666 7.296 1.00 93.69 355 TRP A O 1
ATOM 2887 N N . ASP A 1 356 ? 9.627 -20.218 8.846 1.00 95.00 356 ASP A N 1
ATOM 2888 C CA . ASP A 1 356 ? 8.244 -20.420 9.263 1.00 95.00 356 ASP A CA 1
ATOM 2889 C C . ASP A 1 356 ? 7.785 -19.194 10.059 1.00 95.00 356 ASP A C 1
ATOM 2891 O O . ASP A 1 356 ? 8.246 -19.009 11.195 1.00 95.00 356 ASP A O 1
ATOM 2895 N N . PRO A 1 357 ? 6.908 -18.346 9.493 1.00 95.12 357 PRO A N 1
ATOM 2896 C CA . PRO A 1 357 ? 6.624 -17.059 10.096 1.00 95.12 357 PRO A CA 1
ATOM 2897 C C . PRO A 1 357 ? 5.939 -17.246 11.448 1.00 95.12 357 PRO A C 1
ATOM 2899 O O . PRO A 1 357 ? 6.251 -16.511 12.364 1.00 95.12 357 PRO A O 1
ATOM 2902 N N . LEU A 1 358 ? 5.116 -18.285 11.650 1.00 94.75 358 LEU A N 1
ATOM 2903 C CA . LEU A 1 358 ? 4.415 -18.527 12.922 1.00 94.75 358 LEU A CA 1
ATOM 2904 C C . LEU A 1 358 ? 5.366 -18.828 14.095 1.00 94.75 358 LEU A C 1
ATOM 2906 O O . LEU A 1 358 ? 4.991 -18.668 15.260 1.00 94.75 358 LEU A O 1
ATOM 2910 N N . GLU A 1 359 ? 6.592 -19.255 13.803 1.00 93.50 359 GLU A N 1
ATOM 2911 C CA . GLU A 1 359 ? 7.629 -19.509 14.801 1.00 93.50 359 GLU A CA 1
ATOM 2912 C C . GLU A 1 359 ? 8.608 -18.330 14.901 1.00 93.50 359 GLU A C 1
ATOM 2914 O O . GLU A 1 359 ? 8.856 -17.821 16.002 1.00 93.50 359 GLU A O 1
ATOM 2919 N N . TRP A 1 360 ? 9.095 -17.849 13.755 1.00 93.88 360 TRP A N 1
ATOM 2920 C CA . TRP A 1 360 ? 10.155 -16.851 13.638 1.00 93.88 360 TRP A CA 1
ATOM 2921 C C . TRP A 1 360 ? 9.663 -15.595 12.922 1.00 93.88 360 TRP A C 1
ATOM 2923 O O . TRP A 1 360 ? 9.241 -15.646 11.775 1.00 93.88 360 TRP A O 1
ATOM 2933 N N . GLY A 1 361 ? 9.774 -14.451 13.597 1.00 93.25 361 GLY A N 1
ATOM 2934 C CA . GLY A 1 361 ? 9.498 -13.134 13.018 1.00 93.25 361 GLY A CA 1
ATOM 2935 C C . GLY A 1 361 ? 10.680 -12.517 12.269 1.00 93.25 361 GLY A C 1
ATOM 2936 O O . GLY A 1 361 ? 10.601 -11.382 11.815 1.00 93.25 361 GLY A O 1
ATOM 2937 N N . THR A 1 362 ? 11.803 -13.226 12.203 1.00 92.06 362 THR A N 1
ATOM 2938 C CA . THR A 1 362 ? 13.039 -12.777 11.561 1.00 92.06 362 THR A CA 1
ATOM 2939 C C . THR A 1 362 ? 13.107 -13.283 10.126 1.00 92.06 362 THR A C 1
ATOM 2941 O O . THR A 1 362 ? 12.405 -14.222 9.752 1.00 92.06 362 THR A O 1
ATOM 2944 N N . HIS A 1 363 ? 14.019 -12.710 9.338 1.00 91.69 363 HIS A N 1
ATOM 2945 C CA . HIS A 1 363 ? 14.327 -13.206 8.000 1.00 91.69 363 HIS A CA 1
ATOM 2946 C C . HIS A 1 363 ? 15.665 -13.946 7.957 1.00 91.69 363 HIS A C 1
ATOM 2948 O O . HIS A 1 363 ? 16.591 -13.651 8.719 1.00 91.69 363 HIS A O 1
ATOM 2954 N N . SER A 1 364 ? 15.789 -14.910 7.044 1.00 91.12 364 SER A N 1
ATOM 2955 C CA . SER A 1 364 ? 17.087 -15.458 6.659 1.00 91.12 364 SER A CA 1
ATOM 2956 C C . SER A 1 364 ? 17.946 -14.352 6.054 1.00 91.12 364 SER A C 1
ATOM 2958 O O . SER A 1 364 ? 17.422 -13.462 5.385 1.00 91.12 364 SER A O 1
ATOM 2960 N N . VAL A 1 365 ? 19.264 -14.437 6.212 1.00 89.88 365 VAL A N 1
ATOM 2961 C CA . VAL A 1 365 ? 20.169 -13.546 5.479 1.00 89.88 365 VAL A CA 1
ATOM 2962 C C . VAL A 1 365 ? 20.182 -13.938 4.012 1.00 89.88 365 VAL A C 1
ATOM 2964 O O . VAL A 1 365 ? 20.496 -15.083 3.686 1.00 89.88 365 VAL A O 1
ATOM 2967 N N . ILE A 1 366 ? 19.871 -12.980 3.146 1.00 88.56 366 ILE A N 1
ATOM 2968 C CA . ILE A 1 366 ? 19.840 -13.175 1.698 1.00 88.56 366 ILE A CA 1
ATOM 2969 C C . ILE A 1 366 ? 21.039 -12.498 1.038 1.00 88.56 366 ILE A C 1
ATOM 2971 O O . ILE A 1 366 ? 21.631 -11.566 1.585 1.00 88.56 366 ILE A O 1
ATOM 2975 N N . SER A 1 367 ? 21.402 -12.972 -0.149 1.00 87.81 367 SER A N 1
ATOM 2976 C CA . SER A 1 367 ? 22.338 -12.269 -1.022 1.00 87.81 367 SER A CA 1
ATOM 2977 C C . SER A 1 367 ? 21.564 -11.350 -1.960 1.00 87.81 367 SER A C 1
ATOM 2979 O O . SER A 1 367 ? 20.651 -11.807 -2.642 1.00 87.81 367 SER A O 1
ATOM 2981 N N . GLN A 1 368 ? 21.947 -10.077 -2.007 1.00 86.06 368 GLN A N 1
ATOM 2982 C CA . GLN A 1 368 ? 21.341 -9.051 -2.853 1.00 86.06 368 GLN A CA 1
ATOM 2983 C C . GLN A 1 368 ? 22.403 -8.432 -3.761 1.00 86.06 368 GLN A C 1
ATOM 2985 O O . GLN A 1 368 ? 23.569 -8.320 -3.380 1.00 86.06 368 GLN A O 1
ATOM 2990 N N . THR A 1 369 ? 22.023 -8.075 -4.986 1.00 85.81 369 THR A N 1
ATOM 2991 C CA . THR A 1 369 ? 22.912 -7.452 -5.977 1.00 85.81 369 THR A CA 1
ATOM 2992 C C . THR A 1 369 ? 22.264 -6.180 -6.505 1.00 85.81 369 THR A C 1
ATOM 2994 O O . THR A 1 369 ? 21.479 -6.209 -7.446 1.00 85.81 369 THR A O 1
ATOM 2997 N N . GLU A 1 370 ? 22.586 -5.061 -5.864 1.00 86.69 370 GLU A N 1
ATOM 2998 C CA . GLU A 1 370 ? 22.031 -3.739 -6.193 1.00 86.69 370 GLU A CA 1
ATOM 2999 C C . GLU A 1 370 ? 22.718 -3.113 -7.420 1.00 86.69 370 GLU A C 1
ATOM 3001 O O . GLU A 1 370 ? 22.138 -2.301 -8.135 1.00 86.69 370 GLU A O 1
ATOM 3006 N N . THR A 1 371 ? 23.965 -3.506 -7.695 1.00 89.06 371 THR A N 1
ATOM 3007 C CA . THR A 1 371 ? 24.681 -3.151 -8.924 1.00 89.06 371 THR A CA 1
ATOM 3008 C C . THR A 1 371 ? 25.440 -4.353 -9.473 1.00 89.06 371 THR A C 1
ATOM 3010 O O . THR A 1 371 ? 25.813 -5.249 -8.705 1.00 89.06 371 THR A O 1
ATOM 3013 N N . PRO A 1 372 ? 25.717 -4.394 -10.789 1.00 89.44 372 PRO A N 1
ATOM 3014 C CA . PRO A 1 372 ? 26.413 -5.517 -11.402 1.00 89.44 372 PRO A CA 1
ATOM 3015 C C . PRO A 1 372 ? 27.735 -5.847 -10.692 1.00 89.44 372 PRO A C 1
ATOM 3017 O O . PRO A 1 372 ? 28.631 -5.014 -10.584 1.00 89.44 372 PRO A O 1
ATOM 3020 N N . GLY A 1 373 ? 27.857 -7.087 -10.210 1.00 84.44 373 GLY A N 1
ATOM 3021 C CA . GLY A 1 373 ? 29.059 -7.582 -9.531 1.00 84.44 373 GLY A CA 1
ATOM 3022 C C . GLY A 1 373 ? 29.197 -7.188 -8.055 1.00 84.44 373 GLY A C 1
ATOM 3023 O O . GLY A 1 373 ? 30.142 -7.641 -7.410 1.00 84.44 373 GLY A O 1
ATOM 3024 N N . ASN A 1 374 ? 28.270 -6.406 -7.494 1.00 85.00 374 ASN A N 1
ATOM 3025 C CA . ASN A 1 374 ? 28.287 -6.008 -6.088 1.00 85.00 374 ASN A CA 1
ATOM 3026 C C . ASN A 1 374 ? 27.271 -6.820 -5.277 1.00 85.00 374 ASN A C 1
ATOM 3028 O O . ASN A 1 374 ? 26.103 -6.450 -5.165 1.00 85.00 374 ASN A O 1
ATOM 3032 N N . VAL A 1 375 ? 27.725 -7.946 -4.725 1.00 84.94 375 VAL A N 1
ATOM 3033 C CA . VAL A 1 375 ? 26.890 -8.821 -3.896 1.00 84.94 375 VAL A CA 1
ATOM 3034 C C . VAL A 1 375 ? 27.034 -8.435 -2.428 1.00 84.94 375 VAL A C 1
ATOM 3036 O O . VAL A 1 375 ? 28.129 -8.494 -1.868 1.00 84.94 375 VAL A O 1
ATOM 3039 N N . LYS A 1 376 ? 25.913 -8.117 -1.784 1.00 84.69 376 LYS A N 1
ATOM 3040 C CA . LYS A 1 376 ? 25.823 -7.872 -0.342 1.00 84.69 376 LYS A CA 1
ATOM 3041 C C . LYS A 1 376 ? 25.035 -8.984 0.335 1.00 84.69 376 LYS A C 1
ATOM 3043 O O . LYS A 1 376 ? 24.142 -9.585 -0.260 1.00 84.69 376 LYS A O 1
ATOM 3048 N N . ARG A 1 377 ? 25.381 -9.272 1.590 1.00 86.62 377 ARG A N 1
ATOM 3049 C CA . ARG A 1 377 ? 24.578 -10.130 2.467 1.00 86.62 377 ARG A CA 1
ATOM 3050 C C . ARG A 1 377 ? 23.713 -9.233 3.334 1.00 86.62 377 ARG A C 1
ATOM 3052 O O . ARG A 1 377 ? 24.245 -8.554 4.214 1.00 86.62 377 ARG A O 1
ATOM 3059 N N . THR A 1 378 ? 22.413 -9.261 3.087 1.00 88.44 378 THR A N 1
ATOM 3060 C CA . THR A 1 378 ? 21.445 -8.366 3.715 1.00 88.44 378 THR A CA 1
ATOM 3061 C C . THR A 1 378 ? 20.524 -9.162 4.618 1.00 88.44 378 THR A C 1
ATOM 3063 O O . THR A 1 378 ? 20.046 -10.248 4.275 1.00 88.44 378 THR A O 1
ATOM 3066 N N . ARG A 1 379 ? 20.267 -8.605 5.794 1.00 89.38 379 ARG A N 1
ATOM 3067 C CA . ARG A 1 379 ? 19.234 -9.065 6.706 1.00 89.38 379 ARG A CA 1
ATOM 3068 C C . ARG A 1 379 ? 18.213 -7.950 6.885 1.00 89.38 379 ARG A C 1
ATOM 3070 O O . ARG A 1 379 ? 18.580 -6.845 7.280 1.00 89.38 379 ARG A O 1
ATOM 3077 N N . TYR A 1 380 ? 16.961 -8.280 6.600 1.00 92.62 380 TYR A N 1
ATOM 3078 C CA . TYR A 1 380 ? 15.840 -7.351 6.644 1.00 92.62 380 TYR A CA 1
ATOM 3079 C C . TYR A 1 380 ? 15.316 -7.173 8.080 1.00 92.62 380 TYR A C 1
ATOM 3081 O O . TYR A 1 380 ? 15.526 -8.067 8.918 1.00 92.62 380 TYR A O 1
ATOM 3089 N N . PRO A 1 381 ? 14.644 -6.041 8.368 1.00 93.62 381 PRO A N 1
ATOM 3090 C CA . PRO A 1 381 ? 13.946 -5.818 9.632 1.00 93.62 381 PRO A CA 1
ATOM 3091 C C . PRO A 1 381 ? 12.923 -6.927 9.935 1.00 93.62 381 PRO A C 1
ATOM 3093 O O . PRO A 1 381 ? 12.449 -7.612 9.033 1.00 93.62 381 PRO A O 1
ATOM 3096 N N . ASN A 1 382 ? 12.583 -7.147 11.208 1.00 94.19 382 ASN A N 1
ATOM 3097 C CA . ASN A 1 382 ? 11.709 -8.263 11.577 1.00 94.19 382 ASN A CA 1
ATOM 3098 C C . ASN A 1 382 ? 10.265 -7.992 11.147 1.00 94.19 382 ASN A C 1
ATOM 3100 O O . ASN A 1 382 ? 9.686 -6.985 11.551 1.00 94.19 382 ASN A O 1
ATOM 3104 N N . GLY A 1 383 ? 9.656 -8.911 10.405 1.00 93.75 383 GLY A N 1
ATOM 3105 C CA . GLY A 1 383 ? 8.286 -8.755 9.915 1.00 93.75 383 GLY A CA 1
ATOM 3106 C C . GLY A 1 383 ? 8.122 -7.899 8.675 1.00 93.75 383 GLY A C 1
ATOM 3107 O O . GLY A 1 383 ? 7.006 -7.797 8.171 1.00 93.75 383 GLY A O 1
ATOM 3108 N N . ASP A 1 384 ? 9.201 -7.292 8.197 1.00 94.12 384 ASP A N 1
ATOM 3109 C CA . ASP A 1 384 ? 9.173 -6.486 6.989 1.00 94.12 384 ASP A CA 1
ATOM 3110 C C . ASP A 1 384 ? 9.016 -7.396 5.758 1.00 94.12 384 ASP A C 1
ATOM 3112 O O . ASP A 1 384 ? 9.602 -8.478 5.680 1.00 94.12 384 ASP A O 1
ATOM 3116 N N . GLY A 1 385 ? 8.169 -7.004 4.810 1.00 93.75 385 GLY A N 1
ATOM 3117 C CA . GLY A 1 385 ? 7.809 -7.837 3.659 1.00 93.75 385 GLY A CA 1
ATOM 3118 C C . GLY A 1 385 ? 6.727 -8.895 3.922 1.00 93.75 385 GLY A C 1
ATOM 3119 O O . GLY A 1 385 ? 6.425 -9.682 3.023 1.00 93.75 385 GLY A O 1
ATOM 3120 N N . TYR A 1 386 ? 6.104 -8.944 5.108 1.00 95.62 386 TYR A N 1
ATOM 3121 C CA . TYR A 1 386 ? 4.829 -9.654 5.264 1.00 95.62 386 TYR A CA 1
ATOM 3122 C C . TYR A 1 386 ? 3.898 -9.048 6.318 1.00 95.62 386 TYR A C 1
ATOM 3124 O O . TYR A 1 386 ? 4.317 -8.638 7.398 1.00 95.62 386 TYR A O 1
ATOM 3132 N N . ILE A 1 387 ? 2.593 -9.099 6.047 1.00 95.81 387 ILE A N 1
ATOM 3133 C CA . ILE A 1 387 ? 1.528 -8.647 6.961 1.00 95.81 387 ILE A CA 1
ATOM 3134 C C . ILE A 1 387 ? 0.462 -9.716 7.220 1.00 95.81 387 ILE A C 1
ATOM 3136 O O . ILE A 1 387 ? -0.445 -9.496 8.017 1.00 95.81 387 ILE A O 1
ATOM 3140 N N . LEU A 1 388 ? 0.545 -10.875 6.572 1.00 96.31 388 LEU A N 1
ATOM 3141 C CA . LEU A 1 388 ? -0.353 -12.003 6.817 1.00 96.31 388 LEU A CA 1
ATOM 3142 C C . LEU A 1 388 ? 0.435 -13.273 7.120 1.00 96.31 388 LEU A C 1
ATOM 3144 O O . LEU A 1 388 ? 1.648 -13.344 6.903 1.00 96.31 388 LEU A O 1
ATOM 3148 N N . TYR A 1 389 ? -0.266 -14.282 7.625 1.00 97.25 389 TYR A N 1
ATOM 3149 C CA . TYR A 1 389 ? 0.298 -15.547 8.086 1.00 97.25 389 TYR A CA 1
ATOM 3150 C C . TYR A 1 389 ? -0.292 -16.755 7.348 1.00 97.25 389 TYR A C 1
ATOM 3152 O O . TYR A 1 389 ? -1.435 -16.708 6.893 1.00 97.25 389 TYR A O 1
ATOM 3160 N N . PRO A 1 390 ? 0.444 -17.873 7.235 1.00 95.88 390 PRO A N 1
ATOM 3161 C CA . PRO A 1 390 ? -0.063 -19.080 6.598 1.00 95.88 390 PRO A CA 1
ATOM 3162 C C . PRO A 1 390 ? -1.096 -19.810 7.467 1.00 95.88 390 PRO A C 1
ATOM 3164 O O . PRO A 1 390 ? -0.821 -20.173 8.610 1.00 95.88 390 PRO A O 1
ATOM 3167 N N . GLY A 1 391 ? -2.259 -20.112 6.882 1.00 94.56 391 GLY A N 1
ATOM 3168 C CA . GLY A 1 391 ? -3.320 -20.910 7.506 1.00 94.56 391 GLY A CA 1
ATOM 3169 C C . GLY A 1 391 ? -3.041 -22.414 7.589 1.00 94.56 391 GLY A C 1
ATOM 3170 O O . GLY A 1 391 ? -3.646 -23.117 8.402 1.00 94.56 391 GLY A O 1
ATOM 3171 N N . LYS A 1 392 ? -2.073 -22.912 6.809 1.00 94.31 392 LYS A N 1
ATOM 3172 C CA . LYS A 1 392 ? -1.755 -24.339 6.631 1.00 94.31 392 LYS A CA 1
ATOM 3173 C C . LYS A 1 392 ? -1.668 -25.151 7.923 1.00 94.31 392 LYS A C 1
ATOM 3175 O O . LYS A 1 392 ? -2.240 -26.235 8.000 1.00 94.31 392 LYS A O 1
ATOM 3180 N N . LYS A 1 393 ? -0.968 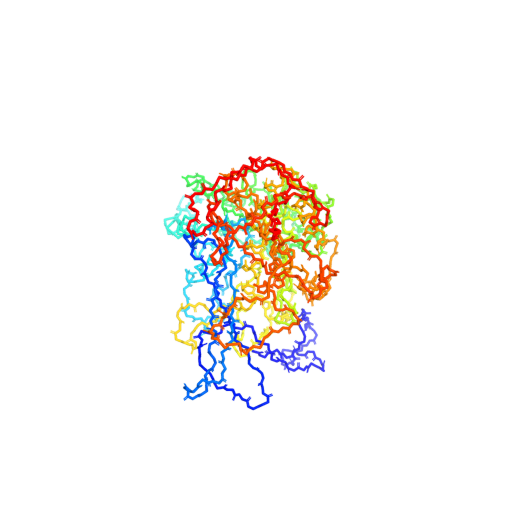-24.646 8.949 1.00 92.19 393 LYS A N 1
ATOM 3181 C CA . LYS A 1 393 ? -0.800 -25.353 10.238 1.00 92.19 393 LYS A CA 1
ATOM 3182 C C . LYS A 1 393 ? -2.106 -25.528 11.015 1.00 92.19 393 LYS A C 1
ATOM 3184 O O . LYS A 1 393 ? -2.192 -26.416 11.856 1.00 92.19 393 LYS A O 1
ATOM 3189 N N . TYR A 1 394 ? -3.099 -24.699 10.719 1.00 92.50 394 TYR A N 1
ATOM 3190 C CA . TYR A 1 394 ? -4.424 -24.714 11.330 1.00 92.50 394 TYR A CA 1
ATOM 3191 C C . TYR A 1 394 ? -5.474 -25.366 10.418 1.00 92.50 394 TYR A C 1
ATOM 3193 O O . TYR A 1 394 ? -6.662 -25.299 10.713 1.00 92.50 394 TYR A O 1
ATOM 3201 N N . GLY A 1 395 ? -5.050 -26.004 9.318 1.00 93.56 395 GLY A N 1
ATOM 3202 C CA . GLY A 1 395 ? -5.953 -26.660 8.371 1.00 93.56 395 GLY A CA 1
ATOM 3203 C C . GLY A 1 395 ? -6.773 -25.694 7.511 1.00 93.56 395 GLY A C 1
ATOM 3204 O O . GLY A 1 395 ? -7.770 -26.116 6.935 1.00 93.56 395 GLY A O 1
ATOM 3205 N N . LEU A 1 396 ? -6.370 -24.422 7.426 1.00 94.38 396 LEU A N 1
ATOM 3206 C CA . LEU A 1 396 ? -7.036 -23.398 6.620 1.00 94.38 396 LEU A CA 1
ATOM 3207 C C . LEU A 1 396 ? -6.322 -23.215 5.289 1.00 94.38 396 LEU A C 1
ATOM 3209 O O . LEU A 1 396 ? -5.095 -23.161 5.265 1.00 94.38 396 LEU A O 1
ATOM 3213 N N . ASP A 1 397 ? -7.079 -23.075 4.208 1.00 94.88 397 ASP A N 1
ATOM 3214 C CA . ASP A 1 397 ? -6.628 -22.705 2.861 1.00 94.88 397 ASP A CA 1
ATOM 3215 C C . ASP A 1 397 ? -6.685 -21.188 2.608 1.00 94.88 397 ASP A C 1
ATOM 3217 O O . ASP A 1 397 ? -6.512 -20.730 1.481 1.00 94.88 397 ASP A O 1
ATOM 3221 N N . THR A 1 398 ? -6.875 -20.400 3.665 1.00 95.50 398 THR A N 1
ATOM 3222 C CA . THR A 1 398 ? -6.861 -18.938 3.642 1.00 95.50 398 THR A CA 1
ATOM 3223 C C . THR A 1 398 ? -5.715 -18.375 4.490 1.00 95.50 398 THR A C 1
ATOM 3225 O O . THR A 1 398 ? -5.203 -19.053 5.393 1.00 95.50 398 THR A O 1
ATOM 3228 N N . PRO A 1 399 ? -5.280 -17.130 4.230 1.00 96.31 399 PRO A N 1
ATOM 3229 C CA . PRO A 1 399 ? -4.358 -16.432 5.118 1.00 96.31 399 PRO A CA 1
ATOM 3230 C C . PRO A 1 399 ? -4.959 -16.164 6.507 1.00 96.31 399 PRO A C 1
ATOM 3232 O O . PRO A 1 399 ? -6.166 -15.980 6.664 1.00 96.31 399 PRO A O 1
ATOM 3235 N N . ILE A 1 400 ? -4.091 -16.095 7.515 1.00 96.56 400 ILE A N 1
ATOM 3236 C CA . ILE A 1 400 ? -4.407 -15.664 8.880 1.00 96.56 400 ILE A CA 1
ATOM 3237 C C . ILE A 1 400 ? -4.012 -14.184 9.030 1.00 96.56 400 ILE A C 1
ATOM 3239 O O . ILE A 1 400 ? -2.898 -13.821 8.636 1.00 96.56 400 ILE A O 1
ATOM 3243 N N . PRO A 1 401 ? -4.876 -13.325 9.605 1.00 96.94 401 PRO A N 1
ATOM 3244 C CA . PRO A 1 401 ? -4.564 -11.913 9.784 1.00 96.94 401 PRO A CA 1
ATOM 3245 C C . PRO A 1 401 ? -3.488 -11.657 10.836 1.00 96.94 401 PRO A C 1
ATOM 3247 O O . PRO A 1 401 ? -3.248 -12.467 11.734 1.00 96.94 401 PRO A O 1
ATOM 3250 N N . SER A 1 402 ? -2.863 -10.489 10.734 1.00 97.19 402 SER A N 1
ATOM 3251 C CA . SER A 1 402 ? -1.994 -9.923 11.765 1.00 97.19 402 SER A CA 1
ATOM 3252 C C . SER A 1 402 ? -2.610 -8.680 12.401 1.00 97.19 402 SER A C 1
ATOM 3254 O O . SER A 1 402 ? -3.454 -8.020 11.788 1.00 97.19 402 SER A O 1
ATOM 3256 N N . VAL A 1 403 ? -2.137 -8.301 13.586 1.00 96.44 403 VAL A N 1
ATOM 3257 C CA . VAL A 1 403 ? -2.517 -7.030 14.221 1.00 96.44 403 VAL A CA 1
ATOM 3258 C C . VAL A 1 403 ? -2.100 -5.838 13.346 1.00 96.44 403 VAL A C 1
ATOM 3260 O O . VAL A 1 403 ? -2.834 -4.854 13.264 1.00 96.44 403 VAL A O 1
ATOM 3263 N N . ARG A 1 404 ? -0.985 -5.942 12.606 1.00 96.50 404 ARG A N 1
ATOM 3264 C CA . ARG A 1 404 ? -0.572 -4.944 11.597 1.00 96.50 404 ARG A CA 1
ATOM 3265 C C . ARG A 1 404 ? -1.546 -4.842 10.419 1.00 96.50 404 ARG A C 1
ATOM 3267 O O . ARG A 1 404 ? -1.896 -3.740 10.015 1.00 96.50 404 ARG A O 1
ATOM 3274 N N . SER A 1 405 ? -2.053 -5.966 9.908 1.00 96.94 405 SER A N 1
ATOM 3275 C CA . SER A 1 405 ? -3.040 -5.971 8.814 1.00 96.94 405 SER A CA 1
ATOM 3276 C C . SER A 1 405 ? -4.383 -5.362 9.221 1.00 96.94 405 SER A C 1
ATOM 3278 O O . SER A 1 405 ? -5.047 -4.735 8.398 1.00 96.94 405 SER A O 1
ATOM 3280 N N . GLU A 1 406 ? -4.772 -5.501 10.491 1.00 96.75 406 GLU A N 1
ATOM 3281 C CA . GLU A 1 406 ? -5.966 -4.842 11.025 1.00 96.75 406 GLU A CA 1
ATOM 3282 C C . GLU A 1 406 ? -5.722 -3.338 11.227 1.00 96.75 406 GLU A C 1
ATOM 3284 O O . GLU A 1 406 ? -6.591 -2.544 10.886 1.00 96.75 406 GLU A O 1
ATOM 3289 N N . ALA A 1 407 ? -4.527 -2.928 11.673 1.00 96.44 407 ALA A N 1
ATOM 3290 C CA . ALA A 1 407 ? -4.154 -1.513 11.769 1.00 96.44 407 ALA A CA 1
ATOM 3291 C C . ALA A 1 407 ? -4.124 -0.813 10.395 1.00 96.44 407 ALA A C 1
ATOM 3293 O O . ALA A 1 407 ? -4.592 0.319 10.278 1.00 96.44 407 ALA A O 1
ATOM 3294 N N . LEU A 1 408 ? -3.637 -1.502 9.356 1.00 96.56 408 LEU A N 1
ATOM 3295 C CA . LEU A 1 408 ? -3.688 -1.039 7.965 1.00 96.56 408 LEU A CA 1
ATOM 3296 C C . LEU A 1 408 ? -5.132 -0.822 7.495 1.00 96.56 408 LEU A C 1
ATOM 3298 O O . LEU A 1 408 ? -5.446 0.244 6.967 1.00 96.56 408 LEU A O 1
ATOM 3302 N N . ARG A 1 409 ? -6.024 -1.800 7.724 1.00 96.00 409 ARG A N 1
ATOM 3303 C CA . ARG A 1 409 ? -7.458 -1.643 7.425 1.00 96.00 409 ARG A CA 1
ATOM 3304 C C . ARG A 1 409 ? -8.035 -0.439 8.162 1.00 96.00 409 ARG A C 1
ATOM 3306 O O . ARG A 1 409 ? -8.691 0.391 7.538 1.00 96.00 409 ARG A O 1
ATOM 3313 N N . ASP A 1 410 ? -7.805 -0.359 9.471 1.00 95.88 410 ASP A N 1
ATOM 3314 C CA . ASP A 1 410 ? -8.337 0.714 10.310 1.00 95.88 410 ASP A CA 1
ATOM 3315 C C . ASP A 1 410 ? -7.890 2.082 9.784 1.00 95.88 410 ASP A C 1
ATOM 3317 O O . ASP A 1 410 ? -8.712 2.986 9.688 1.00 95.88 410 ASP A O 1
ATOM 3321 N N . GLY A 1 411 ? -6.633 2.221 9.348 1.00 96.50 411 GLY A N 1
ATOM 3322 C CA . GLY A 1 411 ? -6.148 3.438 8.699 1.00 96.50 411 GLY A CA 1
ATOM 3323 C C . GLY A 1 411 ? -6.921 3.792 7.422 1.00 96.50 411 GLY A C 1
ATOM 3324 O O . GLY A 1 411 ? -7.270 4.955 7.207 1.00 96.50 411 GLY A O 1
ATOM 3325 N N . VAL A 1 412 ? -7.200 2.814 6.552 1.00 96.75 412 VAL A N 1
ATOM 3326 C CA . VAL A 1 412 ? -7.946 3.058 5.302 1.00 96.75 412 VAL A CA 1
ATOM 3327 C C . VAL A 1 412 ? -9.394 3.456 5.603 1.00 96.75 412 VAL A C 1
ATOM 3329 O O . VAL A 1 412 ? -9.943 4.345 4.953 1.00 96.75 412 VAL A O 1
ATOM 3332 N N . GLU A 1 413 ? -10.011 2.862 6.623 1.00 95.62 413 GLU A N 1
ATOM 3333 C CA . GLU A 1 413 ? -11.332 3.283 7.099 1.00 95.62 413 GLU A CA 1
ATOM 3334 C C . GLU A 1 413 ? -11.298 4.679 7.745 1.00 95.62 413 GLU A C 1
ATOM 3336 O O . GLU A 1 413 ? -12.219 5.473 7.533 1.00 95.62 413 GLU A O 1
ATOM 3341 N N . ASP A 1 414 ? -10.232 5.012 8.479 1.00 96.94 414 ASP A N 1
ATOM 3342 C CA . ASP A 1 414 ? -9.999 6.335 9.069 1.00 96.94 414 ASP A CA 1
ATOM 3343 C C . ASP A 1 414 ? -9.940 7.414 7.970 1.00 96.94 414 ASP A C 1
ATOM 3345 O O . ASP A 1 414 ? -10.589 8.457 8.092 1.00 96.94 414 ASP A O 1
ATOM 3349 N N . TYR A 1 415 ? -9.278 7.133 6.839 1.00 97.19 415 TYR A N 1
ATOM 3350 C CA . TYR A 1 415 ? -9.288 8.011 5.661 1.00 97.19 415 TYR A CA 1
ATOM 3351 C C . TYR A 1 415 ? -10.712 8.338 5.195 1.00 97.19 415 TYR A C 1
ATOM 3353 O O . TYR A 1 415 ? -11.025 9.500 4.932 1.00 97.19 415 TYR A O 1
ATOM 3361 N N . GLU A 1 416 ? -11.601 7.344 5.105 1.00 95.94 416 GLU A N 1
ATOM 3362 C CA . GLU A 1 416 ? -12.980 7.572 4.650 1.00 95.94 416 GLU A CA 1
ATOM 3363 C C . GLU A 1 416 ? -13.772 8.458 5.608 1.00 95.94 416 GLU A C 1
ATOM 3365 O O . GLU A 1 416 ? -14.571 9.286 5.160 1.00 95.94 416 GLU A O 1
ATOM 3370 N N . TYR A 1 417 ? -13.537 8.326 6.918 1.00 97.25 417 TYR A N 1
ATOM 3371 C CA . TYR A 1 417 ? -14.105 9.246 7.903 1.00 97.25 417 TYR A CA 1
ATOM 3372 C C . TYR A 1 417 ? -13.642 10.675 7.608 1.00 97.25 417 TYR A C 1
ATOM 3374 O O . TYR A 1 417 ? -14.461 11.594 7.564 1.00 97.25 417 TYR A O 1
ATOM 3382 N N . TYR A 1 418 ? -12.346 10.876 7.376 1.00 97.62 418 TYR A N 1
ATOM 3383 C CA . TYR A 1 418 ? -11.773 12.210 7.197 1.00 97.62 418 TYR A CA 1
ATOM 3384 C C . TYR A 1 418 ? -12.191 12.859 5.876 1.00 97.62 418 TYR A C 1
ATOM 3386 O O . TYR A 1 418 ? -12.601 14.021 5.880 1.00 97.62 418 TYR A O 1
ATOM 3394 N N . ALA A 1 419 ? -12.192 12.102 4.777 1.00 96.75 419 ALA A N 1
ATOM 3395 C CA . ALA A 1 419 ? -12.675 12.564 3.478 1.00 96.75 419 ALA A CA 1
ATOM 3396 C C . ALA A 1 419 ? -14.159 12.965 3.538 1.00 96.75 419 ALA A C 1
ATOM 3398 O O . ALA A 1 419 ? -14.553 14.035 3.068 1.00 96.75 419 ALA A O 1
ATOM 3399 N N . LYS A 1 420 ? -14.988 12.151 4.202 1.00 97.00 420 LYS A N 1
ATOM 3400 C CA . LYS A 1 420 ? -16.410 12.452 4.398 1.00 97.00 420 LYS A CA 1
ATOM 3401 C C . LYS A 1 420 ? -16.640 13.659 5.304 1.00 97.00 420 LYS A C 1
ATOM 3403 O O . LYS A 1 420 ? -17.537 14.465 5.045 1.00 97.00 420 LYS A O 1
ATOM 3408 N N . LEU A 1 421 ? -15.852 13.797 6.370 1.00 98.06 421 LEU A N 1
ATOM 3409 C CA . LEU A 1 421 ? -15.904 14.963 7.248 1.00 98.06 421 LEU A CA 1
ATOM 3410 C C . LEU A 1 421 ? -15.538 16.236 6.476 1.00 98.06 421 LEU A C 1
ATOM 3412 O O . LEU A 1 421 ? -16.236 17.238 6.613 1.00 98.06 421 LEU A O 1
ATOM 3416 N N . GLU A 1 422 ? -14.500 16.194 5.640 1.00 98.38 422 GLU A N 1
ATOM 3417 C CA . GLU A 1 422 ? -14.103 17.314 4.784 1.00 98.38 422 GLU A CA 1
ATOM 3418 C C . GLU A 1 422 ? -15.212 17.723 3.809 1.00 98.38 422 GLU A C 1
ATOM 3420 O O . GLU A 1 422 ? -15.561 18.905 3.755 1.00 98.38 422 GLU A O 1
ATOM 3425 N N . GLU A 1 423 ? -15.841 16.767 3.119 1.00 97.38 423 GLU A N 1
ATOM 3426 C CA . GLU A 1 423 ? -16.993 17.038 2.246 1.00 97.38 423 GLU A CA 1
ATOM 3427 C C . GLU A 1 423 ? -18.121 17.756 3.014 1.00 97.38 423 GLU A C 1
ATOM 3429 O O . GLU A 1 423 ? -18.657 18.782 2.574 1.00 97.38 423 GLU A O 1
ATOM 3434 N N . LEU A 1 424 ? -18.463 17.253 4.204 1.00 95.12 424 LEU A N 1
ATOM 3435 C CA . LEU A 1 424 ? -19.518 17.820 5.043 1.00 95.12 424 LEU A CA 1
ATOM 3436 C C . LEU A 1 424 ? -19.155 19.204 5.588 1.00 95.12 424 LEU A C 1
ATOM 3438 O O . LEU A 1 424 ? -20.025 20.077 5.634 1.00 95.12 424 LEU A O 1
ATOM 3442 N N . VAL A 1 425 ? -17.896 19.442 5.957 1.00 97.56 425 VAL A N 1
ATOM 3443 C CA . VAL A 1 425 ? -17.399 20.764 6.367 1.00 97.56 425 VAL A CA 1
ATOM 3444 C C . VAL A 1 425 ? -17.504 21.749 5.207 1.00 97.56 425 VAL A C 1
ATOM 3446 O O . VAL A 1 425 ? -18.020 22.855 5.381 1.00 97.56 425 VAL A O 1
ATOM 3449 N N . LEU A 1 426 ? -17.094 21.351 4.000 1.00 96.88 426 LEU A N 1
ATOM 3450 C CA . LEU A 1 426 ? -17.197 22.198 2.813 1.00 96.88 426 LEU A CA 1
ATOM 3451 C C . LEU A 1 426 ? -18.650 22.550 2.486 1.00 96.88 426 LEU A C 1
ATOM 3453 O O . LEU A 1 426 ? -18.918 23.699 2.118 1.00 96.88 426 LEU A O 1
ATOM 3457 N N . LYS A 1 427 ? -19.572 21.598 2.659 1.00 94.12 427 LYS A N 1
ATOM 3458 C CA . LYS A 1 427 ? -21.002 21.755 2.369 1.00 94.12 427 LYS A CA 1
ATOM 3459 C C . LYS A 1 427 ? -21.757 22.567 3.419 1.00 94.12 427 LYS A C 1
ATOM 3461 O O . LYS A 1 427 ? -22.580 23.403 3.063 1.00 94.12 427 LYS A O 1
ATOM 3466 N N . THR A 1 428 ? -21.513 22.307 4.699 1.00 89.44 428 THR A N 1
ATOM 3467 C CA . THR A 1 428 ? -22.295 22.887 5.807 1.00 89.44 428 THR A CA 1
ATOM 3468 C C . THR A 1 428 ? -21.632 24.103 6.444 1.00 89.44 428 THR A C 1
ATOM 3470 O O . THR A 1 428 ? -22.311 24.866 7.125 1.00 89.44 428 THR A O 1
ATOM 3473 N N . LYS A 1 429 ? -20.323 24.295 6.222 1.00 92.88 429 LYS A N 1
ATOM 3474 C CA . LYS A 1 429 ? -19.490 25.309 6.890 1.00 92.88 429 LYS A CA 1
ATOM 3475 C C . LYS A 1 429 ? -19.509 25.195 8.424 1.00 92.88 429 LYS A C 1
ATOM 3477 O O . LYS A 1 429 ? -19.310 26.189 9.118 1.00 92.88 429 LYS A O 1
ATOM 3482 N N . ASP A 1 430 ? -19.749 23.994 8.956 1.00 91.38 430 ASP A N 1
ATOM 3483 C CA . ASP A 1 430 ? -19.769 23.739 10.396 1.00 91.38 430 ASP A CA 1
ATOM 3484 C C . ASP A 1 430 ? -18.373 23.920 11.011 1.00 91.38 430 ASP A C 1
ATOM 3486 O O . ASP A 1 430 ? -17.417 23.230 10.658 1.00 91.38 430 ASP A O 1
ATOM 3490 N N . THR A 1 431 ? -18.258 24.871 11.936 1.00 91.38 431 THR A N 1
ATOM 3491 C CA . THR A 1 431 ? -16.973 25.297 12.503 1.00 91.38 431 THR A CA 1
ATOM 3492 C C . THR A 1 431 ? -16.372 24.283 13.471 1.00 91.38 431 THR A C 1
ATOM 3494 O O . THR A 1 431 ? -15.153 24.169 13.538 1.00 91.38 431 THR A O 1
ATOM 3497 N N . GLN A 1 432 ? -17.196 23.524 14.199 1.00 89.06 432 GLN A N 1
ATOM 3498 C CA . GLN A 1 432 ? -16.705 22.501 15.129 1.00 89.06 432 GLN A CA 1
ATOM 3499 C C . GLN A 1 432 ? -16.114 21.318 14.361 1.00 89.06 432 GLN A C 1
ATOM 3501 O O . GLN A 1 432 ? -15.012 20.868 14.660 1.00 89.06 432 GLN A O 1
ATOM 3506 N N . ALA A 1 433 ? -16.818 20.866 13.321 1.00 88.31 433 ALA A N 1
ATOM 3507 C CA . ALA A 1 433 ? -16.322 19.838 12.419 1.00 88.31 433 ALA A CA 1
ATOM 3508 C C . ALA A 1 433 ? -15.040 20.283 11.696 1.00 88.31 433 ALA A C 1
ATOM 3510 O O . ALA A 1 433 ? -14.110 19.488 11.566 1.00 88.31 433 ALA A O 1
ATOM 3511 N N . ALA A 1 434 ? -14.963 21.554 11.280 1.00 95.69 434 ALA A N 1
ATOM 3512 C CA . ALA A 1 434 ? -13.765 22.119 10.661 1.00 95.69 434 ALA A CA 1
ATOM 3513 C C . ALA A 1 434 ? -12.555 22.126 11.611 1.00 95.69 434 ALA A C 1
ATOM 3515 O O . ALA A 1 434 ? -11.451 21.790 11.191 1.00 95.69 434 ALA A O 1
ATOM 3516 N N . GLU A 1 435 ? -12.758 22.465 12.886 1.00 96.31 435 GLU A N 1
ATOM 3517 C CA . GLU A 1 435 ? -11.695 22.450 13.898 1.00 96.31 435 GLU A CA 1
ATOM 3518 C C . GLU A 1 435 ? -11.193 21.026 14.177 1.00 96.31 435 GLU A C 1
ATOM 3520 O O . GLU A 1 435 ? -9.988 20.792 14.230 1.00 96.31 435 GLU A O 1
ATOM 3525 N N . THR A 1 436 ? -12.096 20.047 14.285 1.00 95.88 436 THR A N 1
ATOM 3526 C CA . THR A 1 436 ? -11.711 18.633 14.425 1.00 95.88 436 THR A CA 1
ATOM 3527 C C . THR A 1 436 ? -10.927 18.145 13.207 1.00 95.88 436 THR A C 1
ATOM 3529 O O . THR A 1 436 ? -9.879 17.521 13.359 1.00 95.88 436 THR A O 1
ATOM 3532 N N . LEU A 1 437 ? -11.386 18.469 11.993 1.00 98.44 437 LEU A N 1
ATOM 3533 C CA . LEU A 1 437 ? -10.682 18.122 10.757 1.00 98.44 437 LEU A CA 1
ATOM 3534 C C . LEU A 1 437 ? -9.277 18.735 10.700 1.00 98.44 437 LEU A C 1
ATOM 3536 O O . LEU A 1 437 ? -8.332 18.078 10.263 1.00 98.44 437 LEU A O 1
ATOM 3540 N N . LYS A 1 438 ? -9.131 19.984 11.153 1.00 98.44 438 LYS A N 1
ATOM 3541 C CA . LYS A 1 438 ? -7.834 20.655 11.248 1.00 98.44 438 LYS A CA 1
ATOM 3542 C C . LYS A 1 438 ? -6.887 19.891 12.179 1.00 98.44 438 LYS A C 1
ATOM 3544 O O . LYS A 1 438 ? -5.787 19.562 11.750 1.00 98.44 438 LYS A O 1
ATOM 3549 N N . LYS A 1 439 ? -7.332 19.530 13.387 1.00 97.81 439 LYS A N 1
ATOM 3550 C CA . LYS A 1 439 ? -6.526 18.750 14.347 1.00 97.81 439 LYS A CA 1
ATOM 3551 C C . LYS A 1 439 ? -6.105 17.388 13.798 1.00 97.81 439 LYS A C 1
ATOM 3553 O O . LYS A 1 439 ? -4.961 16.992 13.975 1.00 97.81 439 LYS A O 1
ATOM 3558 N N . ILE A 1 440 ? -6.997 16.704 13.076 1.00 98.00 440 ILE A N 1
ATOM 3559 C CA . ILE A 1 440 ? -6.676 15.442 12.388 1.00 98.00 440 ILE A CA 1
ATOM 3560 C C . ILE A 1 440 ? -5.527 15.642 11.393 1.00 98.00 440 ILE A C 1
ATOM 3562 O O . ILE A 1 440 ? -4.568 14.877 11.402 1.00 98.00 440 ILE A O 1
ATOM 3566 N N . LYS A 1 441 ? -5.581 16.690 10.561 1.00 97.50 441 LYS A N 1
ATOM 3567 C CA . LYS A 1 441 ? -4.498 17.005 9.614 1.00 97.50 441 LYS A CA 1
ATOM 3568 C C . LYS A 1 441 ? -3.210 17.452 10.315 1.00 97.50 441 LYS A C 1
ATOM 3570 O O . LYS A 1 441 ? -2.128 17.218 9.794 1.00 97.50 441 LYS A O 1
ATOM 3575 N N . GLU A 1 442 ? -3.297 18.100 11.470 1.00 96.38 442 GLU A N 1
ATOM 3576 C CA . GLU A 1 442 ? -2.125 18.527 12.247 1.00 96.38 442 GLU A CA 1
ATOM 3577 C C . GLU A 1 442 ? -1.453 17.372 13.009 1.00 96.38 442 GLU A C 1
ATOM 3579 O O . GLU A 1 442 ? -0.297 17.516 13.398 1.00 96.38 442 GLU A O 1
ATOM 3584 N N . TYR A 1 443 ? -2.129 16.226 13.165 1.00 96.38 443 TYR A N 1
ATOM 3585 C CA . TYR A 1 443 ? -1.606 15.064 13.894 1.00 96.38 443 TYR A CA 1
ATOM 3586 C C . TYR A 1 443 ? -0.362 14.446 13.240 1.00 96.38 443 TYR A C 1
ATOM 3588 O O . TYR A 1 443 ? 0.537 13.976 13.931 1.00 96.38 443 TYR A O 1
ATOM 3596 N N . VAL A 1 444 ? -0.290 14.456 11.905 1.00 95.56 444 VAL A N 1
ATOM 3597 C CA . VAL A 1 444 ? 0.878 13.965 11.155 1.00 95.56 444 VAL A CA 1
ATOM 3598 C C . VAL A 1 444 ? 1.658 15.121 10.552 1.00 95.56 444 VAL A C 1
ATOM 3600 O O . VAL A 1 444 ? 1.083 16.136 10.159 1.00 95.56 444 VAL A O 1
ATOM 3603 N N . SER A 1 445 ? 2.970 14.960 10.418 1.00 95.25 445 SER A N 1
ATOM 3604 C CA . SER A 1 445 ? 3.850 15.928 9.765 1.00 95.25 445 SER A CA 1
ATOM 3605 C C . SER A 1 445 ? 4.981 15.242 9.001 1.00 95.25 445 SER A C 1
ATOM 3607 O O . SER A 1 445 ? 5.350 14.102 9.291 1.00 95.25 445 SER A O 1
ATOM 3609 N N . ILE A 1 446 ? 5.537 15.947 8.018 1.00 94.94 446 ILE A N 1
ATOM 3610 C CA . ILE A 1 446 ? 6.828 15.625 7.414 1.00 94.94 446 ILE A CA 1
ATOM 3611 C C . ILE A 1 446 ? 7.776 16.829 7.608 1.00 94.94 446 ILE A C 1
ATOM 3613 O O . ILE A 1 446 ? 7.329 17.969 7.490 1.00 94.94 446 ILE A O 1
ATOM 3617 N N . PRO A 1 447 ? 9.064 16.616 7.934 1.00 95.50 447 PRO A N 1
ATOM 3618 C CA . PRO A 1 447 ? 9.683 15.320 8.179 1.00 95.50 447 PRO A CA 1
ATOM 3619 C C . PRO A 1 447 ? 9.253 14.682 9.513 1.00 95.50 447 PRO A C 1
ATOM 3621 O O . PRO A 1 447 ? 8.853 15.376 10.445 1.00 95.50 447 PRO A O 1
ATOM 3624 N N . ASN A 1 448 ? 9.363 13.355 9.614 1.00 94.88 448 ASN A N 1
ATOM 3625 C CA . ASN A 1 448 ? 9.060 12.592 10.833 1.00 94.88 448 ASN A CA 1
ATOM 3626 C C . ASN A 1 448 ? 10.091 11.485 11.113 1.00 94.88 448 ASN A C 1
ATOM 3628 O O . ASN A 1 448 ? 11.000 11.227 10.327 1.00 94.88 448 ASN A O 1
ATOM 3632 N N . ALA A 1 449 ? 9.956 10.823 12.265 1.00 92.88 449 ALA A N 1
ATOM 3633 C CA . ALA A 1 449 ? 10.927 9.842 12.752 1.00 92.88 449 ALA A CA 1
ATOM 3634 C C . ALA A 1 449 ? 10.879 8.468 12.042 1.00 92.88 449 ALA A C 1
ATOM 3636 O O . ALA A 1 449 ? 11.767 7.642 12.271 1.00 92.88 449 ALA A O 1
ATOM 3637 N N . GLY A 1 450 ? 9.882 8.213 11.186 1.00 90.56 450 GLY A N 1
ATOM 3638 C CA . GLY A 1 450 ? 9.655 6.934 10.500 1.00 90.56 450 GLY A CA 1
ATOM 3639 C C . GLY A 1 450 ? 9.062 5.824 11.367 1.00 90.56 450 GLY A C 1
ATOM 3640 O O . GLY A 1 450 ? 9.113 5.869 12.597 1.00 90.56 450 GLY A O 1
ATOM 3641 N N . GLY A 1 451 ? 8.520 4.795 10.708 1.00 88.75 451 GLY A N 1
ATOM 3642 C CA . GLY A 1 451 ? 7.730 3.738 11.354 1.00 88.75 451 GLY A CA 1
ATOM 3643 C C . GLY A 1 451 ? 8.467 2.927 12.420 1.00 88.75 451 GLY A C 1
ATOM 3644 O O . GLY A 1 451 ? 7.882 2.588 13.449 1.00 88.75 451 GLY A O 1
ATOM 3645 N N . ARG A 1 452 ? 9.786 2.733 12.278 1.00 90.38 452 ARG A N 1
ATOM 3646 C CA . ARG A 1 452 ? 10.605 2.079 13.320 1.00 90.38 452 ARG A CA 1
ATOM 3647 C C . ARG A 1 452 ? 10.653 2.844 14.639 1.00 90.38 452 ARG A C 1
ATOM 3649 O O . ARG A 1 452 ? 10.947 2.252 15.672 1.00 90.38 452 ARG A O 1
ATOM 3656 N N . ASN A 1 453 ? 10.326 4.133 14.620 1.00 91.25 453 ASN A N 1
ATOM 3657 C CA . ASN A 1 453 ? 10.216 4.960 15.810 1.00 91.25 453 ASN A CA 1
ATOM 3658 C C . ASN A 1 453 ? 8.763 5.396 16.049 1.00 91.25 453 ASN A C 1
ATOM 3660 O O . ASN A 1 453 ? 8.475 6.575 16.266 1.00 91.25 453 ASN A O 1
ATOM 3664 N N . SER A 1 454 ? 7.847 4.424 16.006 1.00 91.25 454 SER A N 1
ATOM 3665 C CA . SER A 1 454 ? 6.396 4.631 16.072 1.00 91.25 454 SER A CA 1
ATOM 3666 C C . SER A 1 454 ? 5.926 5.538 17.220 1.00 91.25 454 SER A C 1
ATOM 3668 O O . SER A 1 454 ? 5.012 6.335 17.040 1.00 91.25 454 SER A O 1
ATOM 3670 N N . THR A 1 455 ? 6.586 5.505 18.379 1.00 92.81 455 THR A N 1
ATOM 3671 C CA . THR A 1 455 ? 6.233 6.347 19.537 1.00 92.81 455 THR A CA 1
ATOM 3672 C C . THR A 1 455 ? 6.539 7.837 19.350 1.00 92.81 455 THR A C 1
ATOM 3674 O O . THR A 1 455 ? 6.034 8.649 20.115 1.00 92.81 455 THR A O 1
ATOM 3677 N N . TYR A 1 456 ? 7.352 8.232 18.365 1.00 93.69 456 TYR A N 1
ATOM 3678 C CA . TYR A 1 456 ? 7.557 9.649 18.037 1.00 93.69 456 TYR A CA 1
ATOM 3679 C C . TYR A 1 456 ? 6.555 10.167 17.004 1.00 93.69 456 TYR A C 1
ATOM 3681 O O . TYR A 1 456 ? 6.310 11.369 16.968 1.00 93.69 456 TYR A O 1
ATOM 3689 N N . ILE A 1 457 ? 5.986 9.288 16.174 1.00 93.94 457 ILE A N 1
ATOM 3690 C CA . ILE A 1 457 ? 4.954 9.656 15.187 1.00 93.94 457 ILE A CA 1
ATOM 3691 C C . ILE A 1 457 ? 3.532 9.501 15.745 1.00 93.94 457 ILE A C 1
ATOM 3693 O O . ILE A 1 457 ? 2.622 10.181 15.290 1.00 93.94 457 ILE A O 1
ATOM 3697 N N . MET A 1 458 ? 3.351 8.635 16.745 1.00 94.62 458 MET A N 1
ATOM 3698 C CA . MET A 1 458 ? 2.115 8.439 17.502 1.00 94.62 458 MET A CA 1
ATOM 3699 C C . MET A 1 458 ? 2.461 8.367 19.000 1.00 94.62 458 MET A C 1
ATOM 3701 O O . MET A 1 458 ? 2.503 7.278 19.579 1.00 94.62 458 MET A O 1
ATOM 3705 N N . PRO A 1 459 ? 2.788 9.510 19.631 1.00 89.88 459 PRO A N 1
ATOM 3706 C CA . PRO A 1 459 ? 3.170 9.546 21.042 1.00 89.88 459 PRO A CA 1
ATOM 3707 C C . PRO A 1 459 ? 2.013 9.199 21.980 1.00 89.88 459 PRO A C 1
ATOM 3709 O O . PRO A 1 459 ? 2.247 8.594 23.026 1.00 89.88 459 PRO A O 1
ATOM 3712 N N . ASP A 1 460 ? 0.780 9.536 21.593 1.00 90.88 460 ASP A N 1
ATOM 3713 C CA . ASP A 1 460 ? -0.433 9.130 22.298 1.00 90.88 460 ASP A CA 1
ATOM 3714 C C . ASP A 1 460 ? -1.442 8.494 21.322 1.00 90.88 460 ASP A C 1
ATOM 3716 O O . ASP A 1 460 ? -2.130 9.209 20.582 1.00 90.88 460 ASP A O 1
ATOM 3720 N N . PRO A 1 461 ? -1.562 7.152 21.295 1.00 89.62 461 PRO A N 1
ATOM 3721 C CA . PRO A 1 461 ? -2.552 6.478 20.458 1.00 89.62 461 PRO A CA 1
ATOM 3722 C C . PRO A 1 461 ? -4.002 6.764 20.887 1.00 89.62 461 PRO A C 1
ATOM 3724 O O . PRO A 1 461 ? -4.913 6.605 20.071 1.00 89.62 461 PRO A O 1
ATOM 3727 N N . ASN A 1 462 ? -4.249 7.192 22.134 1.00 90.19 462 ASN A N 1
ATOM 3728 C CA . ASN A 1 462 ? -5.601 7.539 22.582 1.00 90.19 462 ASN A CA 1
ATOM 3729 C C . ASN A 1 462 ? -6.070 8.849 21.955 1.00 90.19 462 ASN A C 1
ATOM 3731 O O . ASN A 1 462 ? -7.217 8.925 21.526 1.00 90.19 462 ASN A O 1
ATOM 3735 N N . GLU A 1 463 ? -5.184 9.840 21.828 1.00 92.31 463 GLU A N 1
ATOM 3736 C CA . GLU A 1 463 ? -5.499 11.104 21.154 1.00 92.31 463 GLU A CA 1
ATOM 3737 C C . GLU A 1 463 ? -5.986 10.854 19.718 1.00 92.31 463 GLU A C 1
ATOM 3739 O O . GLU A 1 463 ? -7.010 11.393 19.291 1.00 92.31 463 GLU A O 1
ATOM 3744 N N . PHE A 1 464 ? -5.313 9.959 18.987 1.00 92.81 464 PHE A N 1
ATOM 3745 C CA . PHE A 1 464 ? -5.722 9.597 17.631 1.00 92.81 464 PHE A CA 1
ATOM 3746 C C . PHE A 1 464 ? -7.115 8.945 17.593 1.00 92.81 464 PHE A C 1
ATOM 3748 O O . PHE A 1 464 ? -7.961 9.284 16.758 1.00 92.81 464 PHE A O 1
ATOM 3755 N N . LEU A 1 465 ? -7.392 8.042 18.540 1.00 90.38 465 LEU A N 1
ATOM 3756 C CA . LEU A 1 465 ? -8.704 7.409 18.692 1.00 90.38 465 LEU A CA 1
ATOM 3757 C C . LEU A 1 465 ? -9.805 8.419 19.055 1.00 90.38 465 LEU A C 1
ATOM 3759 O O . LEU A 1 465 ? -10.922 8.324 18.539 1.00 90.38 465 LEU A O 1
ATOM 3763 N N . GLU A 1 466 ? -9.513 9.392 19.914 1.00 91.31 466 GLU A N 1
ATOM 3764 C CA . GLU A 1 466 ? -10.441 10.465 20.280 1.00 91.31 466 GLU A CA 1
ATOM 3765 C C . GLU A 1 466 ? -10.784 11.347 19.076 1.00 91.31 466 GLU A C 1
ATOM 3767 O O . GLU A 1 466 ? -11.965 11.623 18.839 1.00 91.31 466 GLU A O 1
ATOM 3772 N N . LEU A 1 467 ? -9.788 11.714 18.261 1.00 93.69 467 LEU A N 1
ATOM 3773 C CA . LEU A 1 467 ? -9.992 12.461 17.016 1.00 93.69 467 LEU A CA 1
ATOM 3774 C C . LEU A 1 467 ? -10.859 11.684 16.018 1.00 93.69 467 LEU A C 1
ATOM 3776 O O . LEU A 1 467 ? -11.800 12.243 15.445 1.00 93.69 467 LEU A O 1
ATOM 3780 N N . ARG A 1 468 ? -10.608 10.380 15.852 1.00 94.88 468 ARG A N 1
ATOM 3781 C CA . ARG A 1 468 ? -11.444 9.499 15.021 1.00 94.88 468 ARG A CA 1
ATOM 3782 C C . ARG A 1 468 ? -12.892 9.449 15.521 1.00 94.88 468 ARG A C 1
ATOM 3784 O O . ARG A 1 468 ? -13.832 9.558 14.730 1.00 94.88 468 ARG A O 1
ATOM 3791 N N . ASN A 1 469 ? -13.095 9.307 16.830 1.00 91.19 469 ASN A N 1
ATOM 3792 C CA . ASN A 1 469 ? -14.431 9.276 17.430 1.00 91.19 469 ASN A CA 1
ATOM 3793 C C . ASN A 1 469 ? -15.164 10.615 17.262 1.00 91.19 469 ASN A C 1
ATOM 3795 O O . ASN A 1 469 ? -16.352 10.625 16.928 1.00 91.19 469 ASN A O 1
ATOM 3799 N N . ALA A 1 470 ? -14.459 11.737 17.426 1.00 91.38 470 ALA A N 1
ATOM 3800 C CA . ALA A 1 470 ? -15.000 13.070 17.179 1.00 91.38 470 ALA A CA 1
ATOM 3801 C C . ALA A 1 470 ? -15.408 13.257 15.707 1.00 91.38 470 ALA A C 1
ATOM 3803 O O . ALA A 1 470 ? -16.493 13.780 15.435 1.00 91.38 470 ALA A O 1
ATOM 3804 N N . ALA A 1 471 ? -14.603 12.766 14.756 1.00 96.06 471 ALA A N 1
ATOM 3805 C CA . ALA A 1 471 ? -14.962 12.759 13.339 1.00 96.06 471 ALA A CA 1
ATOM 3806 C C . ALA A 1 471 ? -16.262 11.977 13.091 1.00 96.06 471 ALA A C 1
ATOM 3808 O O . ALA A 1 471 ? -17.191 12.517 12.488 1.00 96.06 471 ALA A O 1
ATOM 3809 N N . GLY A 1 472 ? -16.377 10.755 13.626 1.00 92.81 472 GLY A N 1
ATOM 3810 C CA . GLY A 1 472 ? -17.598 9.945 13.528 1.00 92.81 472 GLY A CA 1
ATOM 3811 C C . GLY A 1 472 ? -18.838 10.658 14.082 1.00 92.81 472 GLY A C 1
ATOM 3812 O O . GLY A 1 472 ? -19.877 10.700 13.419 1.00 92.81 472 GLY A O 1
ATOM 3813 N N . ALA A 1 473 ? -18.713 11.296 15.249 1.00 88.19 473 ALA A N 1
ATOM 3814 C CA . ALA A 1 473 ? -19.794 12.059 15.871 1.00 88.19 473 ALA A CA 1
ATOM 3815 C C . ALA A 1 473 ? -20.227 13.275 15.038 1.00 88.19 473 ALA A C 1
ATOM 3817 O O . ALA A 1 473 ? -21.423 13.557 14.910 1.00 88.19 473 ALA A O 1
ATOM 3818 N N . HIS A 1 474 ? -19.273 14.000 14.448 1.00 91.62 474 HIS A N 1
ATOM 3819 C CA . HIS A 1 474 ? -19.582 15.119 13.563 1.00 91.62 474 HIS A CA 1
ATOM 3820 C C . HIS A 1 474 ? -20.268 14.664 12.277 1.00 91.62 474 HIS A C 1
ATOM 3822 O O . HIS A 1 474 ? -21.263 15.277 11.890 1.00 91.62 474 HIS A O 1
ATOM 3828 N N . ILE A 1 475 ? -19.795 13.585 11.650 1.00 94.56 475 ILE A N 1
ATOM 3829 C CA . ILE A 1 475 ? -20.419 13.025 10.444 1.00 94.56 475 ILE A CA 1
ATOM 3830 C C . ILE A 1 475 ? -21.864 12.622 10.745 1.00 94.56 475 ILE A C 1
ATOM 3832 O O . ILE A 1 475 ? -22.770 13.069 10.046 1.00 94.56 475 ILE A O 1
ATOM 3836 N N . ASP A 1 476 ? -22.094 11.847 11.807 1.00 88.00 476 ASP A N 1
ATOM 3837 C CA . ASP A 1 476 ? -23.433 11.415 12.228 1.00 88.00 476 ASP A CA 1
ATOM 3838 C C . ASP A 1 476 ? -24.383 12.605 12.438 1.00 88.00 476 ASP A C 1
ATOM 3840 O O . ASP A 1 476 ? -25.474 12.657 11.859 1.00 88.00 476 ASP A O 1
ATOM 3844 N N . ARG A 1 477 ? -23.939 13.611 13.203 1.00 89.12 477 ARG A N 1
ATOM 3845 C CA . ARG A 1 477 ? -24.712 14.832 13.469 1.00 89.12 477 ARG A CA 1
ATOM 3846 C C . ARG A 1 477 ? -25.049 15.590 12.186 1.00 89.12 477 ARG A C 1
ATOM 3848 O O . ARG A 1 477 ? -26.190 16.022 12.016 1.00 89.12 477 ARG A O 1
ATOM 3855 N N . LEU A 1 478 ? -24.071 15.794 11.304 1.00 84.75 478 LEU A N 1
ATOM 3856 C CA . LEU A 1 478 ? -24.241 16.586 10.084 1.00 84.75 478 LEU A CA 1
ATOM 3857 C C . LEU A 1 478 ? -25.091 15.853 9.042 1.00 84.75 478 LEU A C 1
ATOM 3859 O O . LEU A 1 478 ? -25.937 16.483 8.408 1.00 84.75 478 LEU A O 1
ATOM 3863 N N . VAL A 1 479 ? -24.940 14.533 8.909 1.00 87.69 479 VAL A N 1
ATOM 3864 C CA . VAL A 1 479 ? -25.786 13.705 8.036 1.00 87.69 479 VAL A CA 1
ATOM 3865 C C . VAL A 1 479 ? -27.243 13.765 8.490 1.00 87.69 479 VAL A C 1
ATOM 3867 O O . VAL A 1 479 ? -28.117 14.070 7.676 1.00 87.69 479 VAL A O 1
ATOM 3870 N N . LYS A 1 480 ? -27.512 13.572 9.787 1.00 80.44 480 LYS A N 1
ATOM 3871 C CA . LYS A 1 480 ? -28.869 13.699 10.348 1.00 80.44 480 LYS A CA 1
ATOM 3872 C C . LYS A 1 480 ? -29.439 15.101 10.161 1.00 80.44 480 LYS A C 1
ATOM 3874 O O . LYS A 1 480 ? -30.604 15.242 9.797 1.00 80.44 480 LYS A O 1
ATOM 3879 N N . SER A 1 481 ? -28.617 16.135 10.353 1.00 75.50 481 SER A N 1
ATOM 3880 C CA . SER A 1 481 ? -29.008 17.531 10.114 1.00 75.50 481 SER A CA 1
ATOM 3881 C C . SER A 1 481 ? -29.472 17.751 8.675 1.00 75.50 481 SER A C 1
ATOM 3883 O O . SER A 1 481 ? -30.560 18.272 8.444 1.00 75.50 481 SER A O 1
ATOM 3885 N N . LEU A 1 482 ? -28.686 17.281 7.702 1.00 78.75 482 LEU A N 1
ATOM 3886 C CA . LEU A 1 482 ? -28.986 17.428 6.277 1.00 78.75 482 LEU A CA 1
ATOM 3887 C C . LEU A 1 482 ? -30.217 16.633 5.827 1.00 78.75 482 LEU A C 1
ATOM 3889 O O . LEU A 1 482 ? -30.888 17.054 4.887 1.00 78.75 482 LEU A O 1
ATOM 3893 N N . ARG A 1 483 ? -30.526 15.506 6.480 1.00 80.12 483 ARG A N 1
ATOM 3894 C CA . ARG A 1 483 ? -31.749 14.728 6.220 1.00 80.12 483 ARG A CA 1
ATOM 3895 C C . ARG A 1 483 ? -33.001 15.330 6.869 1.00 80.12 483 ARG A C 1
ATOM 3897 O O . ARG A 1 483 ? -34.109 14.973 6.488 1.00 80.12 483 ARG A O 1
ATOM 3904 N N . GLY A 1 484 ? -32.841 16.253 7.821 1.00 56.09 484 GLY A N 1
ATOM 3905 C CA . GLY A 1 484 ? -33.937 16.715 8.679 1.00 56.09 484 GLY A CA 1
ATOM 3906 C C . GLY A 1 484 ? -34.295 15.724 9.796 1.00 56.09 484 GLY A C 1
ATOM 3907 O O . GLY A 1 484 ? -35.298 15.913 10.480 1.00 56.09 484 GLY A O 1
ATOM 3908 N N . ASP A 1 485 ? -33.452 14.711 10.015 1.00 49.31 485 ASP A N 1
ATOM 3909 C CA . ASP A 1 485 ? -33.628 13.614 10.977 1.00 49.31 485 ASP A CA 1
ATOM 3910 C C . ASP A 1 485 ? -33.080 13.947 12.372 1.00 49.31 485 ASP A C 1
ATOM 3912 O O . ASP A 1 485 ? -32.991 13.076 13.243 1.00 49.31 485 ASP A O 1
ATOM 3916 N N . LEU A 1 486 ? -32.710 15.209 12.626 1.00 49.16 486 LEU A N 1
ATOM 3917 C CA . LEU A 1 486 ? -32.460 15.694 13.983 1.00 49.16 486 LEU A CA 1
ATOM 3918 C C . LEU A 1 486 ? -33.790 15.744 14.750 1.00 49.16 486 LEU A C 1
ATOM 3920 O O . LEU A 1 486 ? -34.355 16.802 15.014 1.00 49.16 486 LEU A O 1
ATOM 3924 N N . GLY A 1 487 ? -34.295 14.564 15.105 1.00 38.06 487 GLY A N 1
ATOM 3925 C CA . GLY A 1 487 ? -35.399 14.394 16.026 1.00 38.06 487 GLY A CA 1
ATOM 3926 C C . GLY A 1 487 ? -35.054 15.086 17.338 1.00 38.06 487 GLY A C 1
ATOM 3927 O O . GLY A 1 487 ? -34.024 14.813 17.959 1.00 38.06 487 GLY A O 1
ATOM 3928 N N . TYR A 1 488 ? -35.917 16.011 17.737 1.00 36.66 488 TYR A N 1
ATOM 3929 C CA . TYR A 1 488 ? -35.833 16.753 18.982 1.00 36.66 488 TYR A CA 1
ATOM 3930 C C . TYR A 1 488 ? -35.538 15.834 20.174 1.00 36.66 488 TYR A C 1
ATOM 3932 O O . TYR A 1 488 ? -36.309 14.924 20.473 1.00 36.66 488 TYR A O 1
ATOM 3940 N N . LYS A 1 489 ? -34.453 16.102 20.904 1.00 38.50 489 LYS A N 1
ATOM 3941 C CA . LYS A 1 489 ? -34.255 15.577 22.261 1.00 38.50 489 LYS A CA 1
ATOM 3942 C C . LYS A 1 489 ? -34.606 16.697 23.240 1.00 38.50 489 LYS A C 1
ATOM 3944 O O . LYS A 1 489 ? -33.744 17.487 23.607 1.00 38.50 489 LYS A O 1
ATOM 3949 N N . ALA A 1 490 ? -35.885 16.820 23.593 1.00 33.00 490 ALA A N 1
ATOM 3950 C CA . ALA A 1 490 ? -36.306 17.685 24.692 1.00 33.00 490 ALA A CA 1
ATOM 3951 C C . ALA A 1 490 ? -35.991 17.000 26.033 1.00 33.00 490 ALA A C 1
ATOM 3953 O O . ALA A 1 490 ? -36.219 15.796 26.182 1.00 33.00 490 ALA A O 1
ATOM 3954 N N . TRP A 1 491 ? -35.457 17.762 26.989 1.00 40.03 491 TRP A N 1
ATOM 3955 C CA . TRP A 1 491 ? -35.063 17.280 28.320 1.00 40.03 491 TRP A CA 1
ATOM 3956 C C . TRP A 1 491 ? -36.055 17.748 29.387 1.00 40.03 491 TRP A C 1
ATOM 3958 O O . TRP A 1 491 ? -36.614 18.827 29.244 1.00 40.03 491 TRP A O 1
ATOM 3968 N N . ILE A 1 492 ? -36.236 17.000 30.476 1.00 34.09 492 ILE A N 1
ATOM 3969 C CA . ILE A 1 492 ? -37.024 17.413 31.651 1.00 34.09 492 ILE A CA 1
ATOM 3970 C C . ILE A 1 492 ? -36.092 17.495 32.860 1.00 34.09 492 ILE A C 1
ATOM 3972 O O . ILE A 1 492 ? -35.389 16.533 33.150 1.00 34.09 492 ILE A O 1
ATOM 3976 N N . ASN A 1 493 ? -36.094 18.626 33.561 1.00 31.66 493 ASN A N 1
ATOM 3977 C CA . ASN A 1 493 ? -35.526 18.788 34.889 1.00 31.66 493 ASN A CA 1
ATOM 3978 C C . ASN A 1 493 ? -36.667 18.623 35.901 1.00 31.66 493 ASN A C 1
ATOM 3980 O O . ASN A 1 493 ? -37.537 19.490 35.997 1.00 31.66 493 ASN A O 1
ATOM 3984 N N . ALA A 1 494 ? -36.687 17.496 36.607 1.00 29.39 494 ALA A N 1
ATOM 3985 C CA . ALA A 1 494 ? -37.568 17.282 37.743 1.00 29.39 494 ALA A CA 1
ATOM 3986 C C . ALA A 1 494 ? -36.693 17.111 38.984 1.00 29.39 494 ALA A C 1
ATOM 3988 O O . ALA A 1 494 ? -35.939 16.144 39.085 1.00 29.39 494 ALA A O 1
ATOM 3989 N N . SER A 1 495 ? -36.816 18.025 39.938 1.00 27.95 495 SER A N 1
ATOM 3990 C CA . SER A 1 495 ? -36.407 17.768 41.313 1.00 27.95 495 SER A CA 1
ATOM 3991 C C . SER A 1 495 ? -37.395 16.754 41.890 1.00 27.95 495 SER A C 1
ATOM 3993 O O . SER A 1 495 ? -38.534 17.139 42.141 1.00 27.95 495 SER A O 1
ATOM 3995 N N . MET A 1 496 ? -37.041 15.468 42.045 1.00 34.94 496 MET A N 1
ATOM 3996 C CA . MET A 1 496 ? -37.825 14.578 42.916 1.00 34.94 496 MET A CA 1
ATOM 3997 C C . MET A 1 496 ? -37.095 13.342 43.473 1.00 34.94 496 MET A C 1
ATOM 3999 O O . MET A 1 496 ? -36.294 12.751 42.746 1.00 34.94 496 MET A O 1
ATOM 4003 N N . PRO A 1 497 ? -37.431 12.908 44.715 1.00 31.36 497 PRO A N 1
ATOM 4004 C CA . PRO A 1 497 ? -36.690 11.880 45.453 1.00 31.36 497 PRO A CA 1
ATOM 4005 C C . PRO A 1 497 ? -37.148 10.426 45.241 1.00 31.36 497 PRO A C 1
ATOM 4007 O O . PRO A 1 497 ? -36.310 9.544 45.358 1.00 31.36 497 PRO A O 1
ATOM 4010 N N . ASP A 1 498 ? -38.399 10.128 44.878 1.00 32.53 498 ASP A N 1
ATOM 4011 C CA . ASP A 1 498 ? -38.896 8.740 44.923 1.00 32.53 498 ASP A CA 1
ATOM 4012 C C . ASP A 1 498 ? -39.507 8.279 43.593 1.00 32.53 498 ASP A C 1
ATOM 4014 O O . ASP A 1 498 ? -40.643 8.594 43.237 1.00 32.53 498 ASP A O 1
ATOM 4018 N N . LEU A 1 499 ? -38.734 7.479 42.859 1.00 31.44 499 LEU A N 1
ATOM 4019 C CA . LEU A 1 499 ? -39.248 6.504 41.902 1.00 31.44 499 LEU A CA 1
ATOM 4020 C C . LEU A 1 499 ? -38.626 5.172 42.302 1.00 31.44 499 LEU A C 1
ATOM 4022 O O . LEU A 1 499 ? -37.438 4.952 42.063 1.00 31.44 499 LEU A O 1
ATOM 4026 N N . ASP A 1 500 ? -39.437 4.354 42.963 1.00 30.73 500 ASP A N 1
ATOM 4027 C CA . ASP A 1 500 ? -39.123 3.001 43.405 1.00 30.73 500 ASP A CA 1
ATOM 4028 C C . ASP A 1 500 ? -38.727 2.142 42.189 1.00 30.73 500 ASP A C 1
ATOM 4030 O O . ASP A 1 500 ? -39.557 1.810 41.338 1.00 30.73 500 ASP A O 1
ATOM 4034 N N . GLU A 1 501 ? -37.442 1.800 42.088 1.00 31.62 501 GLU A N 1
ATOM 4035 C CA . GLU A 1 501 ? -36.963 0.682 41.277 1.00 31.62 501 GLU A CA 1
ATOM 4036 C C . GLU A 1 501 ? -36.904 -0.552 42.174 1.00 31.62 501 GLU A C 1
ATOM 4038 O O . GLU A 1 501 ? -35.934 -0.790 42.895 1.00 31.62 501 GLU A O 1
ATOM 4043 N N . SER A 1 502 ? -37.926 -1.400 42.103 1.00 27.19 502 SER A N 1
ATOM 4044 C CA . SER A 1 502 ? -37.777 -2.777 42.553 1.00 27.19 502 SER A CA 1
ATOM 4045 C C . SER A 1 502 ? -36.949 -3.559 41.523 1.00 27.19 502 SER A C 1
ATOM 4047 O O . SER A 1 502 ? -37.528 -4.231 40.675 1.00 27.19 502 SER A O 1
ATOM 4049 N N . SER A 1 503 ? -35.616 -3.454 41.582 1.00 27.31 503 SER A N 1
ATOM 4050 C CA . SER A 1 503 ? -34.684 -4.598 41.482 1.00 27.31 503 SER A CA 1
ATOM 4051 C C . SER A 1 503 ? -33.213 -4.153 41.406 1.00 27.31 503 SER A C 1
ATOM 4053 O O . SER A 1 503 ? -32.696 -3.843 40.339 1.00 27.31 503 SER A O 1
ATOM 4055 N N . SER A 1 504 ? -32.556 -4.198 42.568 1.00 25.67 504 SER A N 1
ATOM 4056 C CA . SER A 1 504 ? -31.141 -4.535 42.814 1.00 25.67 504 SER A CA 1
ATOM 4057 C C . SER A 1 504 ? -30.049 -3.960 41.896 1.00 25.67 504 SER A C 1
ATOM 4059 O O . SER A 1 504 ? -29.699 -4.535 40.866 1.00 25.67 504 SER A O 1
ATOM 4061 N N . ALA A 1 505 ? -29.387 -2.923 42.407 1.00 27.08 505 ALA A N 1
ATOM 4062 C CA . ALA A 1 505 ? -28.047 -2.504 42.023 1.00 27.08 505 ALA A CA 1
ATOM 4063 C C . ALA A 1 505 ? -26.946 -3.387 42.652 1.00 27.08 505 ALA A C 1
ATOM 4065 O O . ALA A 1 505 ? -27.035 -3.763 43.820 1.00 27.08 505 ALA A O 1
ATOM 4066 N N . ALA A 1 506 ? -25.862 -3.604 41.904 1.00 23.16 506 ALA A N 1
ATOM 4067 C CA . ALA A 1 506 ? -24.488 -3.711 42.414 1.00 23.16 506 ALA A CA 1
ATOM 4068 C C . ALA A 1 506 ? -23.546 -3.251 41.279 1.00 23.16 506 ALA A C 1
ATOM 4070 O O . ALA A 1 506 ? -23.343 -3.960 40.303 1.00 23.16 506 ALA A O 1
ATOM 4071 N N . SER A 1 507 ? -23.265 -1.948 41.199 1.00 26.64 507 SER A N 1
ATOM 4072 C CA . SER A 1 507 ? -22.054 -1.270 41.701 1.00 26.64 507 SER A CA 1
ATOM 4073 C C . SER A 1 507 ? -21.127 -0.829 40.557 1.00 26.64 507 SER A C 1
ATOM 4075 O O . SER A 1 507 ? -20.163 -1.510 40.221 1.00 26.64 507 SER A O 1
ATOM 4077 N N . ALA A 1 508 ? -21.401 0.352 39.999 1.00 23.86 508 ALA A N 1
ATOM 4078 C CA . ALA A 1 508 ? -20.408 1.191 39.333 1.00 23.86 508 ALA A CA 1
ATOM 4079 C C . ALA A 1 508 ? -20.808 2.661 39.533 1.00 23.86 508 ALA A C 1
ATOM 4081 O O . ALA A 1 508 ? -21.907 3.069 39.177 1.00 23.86 508 ALA A O 1
ATOM 4082 N N . SER A 1 509 ? -19.929 3.440 40.153 1.00 26.98 509 SER A N 1
ATOM 4083 C CA . SER A 1 509 ? -20.024 4.896 40.273 1.00 26.98 509 SER A CA 1
ATOM 4084 C C . SER A 1 509 ? -18.586 5.429 40.312 1.00 26.98 509 SER A C 1
ATOM 4086 O O . SER A 1 509 ? -17.698 4.718 40.791 1.00 26.98 509 SER A O 1
ATOM 4088 N N . PRO A 1 510 ? -18.333 6.662 39.843 1.00 28.12 510 PRO A N 1
ATOM 4089 C CA . PRO A 1 510 ? -18.261 7.707 40.866 1.00 28.12 510 PRO A CA 1
ATOM 4090 C C . PRO A 1 510 ? -19.431 8.688 40.887 1.00 28.12 510 PRO A C 1
ATOM 4092 O O . PRO A 1 510 ? -19.604 9.325 41.918 1.00 28.12 510 PRO A O 1
ATOM 4095 N N . MET A 1 511 ? -20.285 8.763 39.857 1.00 32.03 511 MET A N 1
ATOM 4096 C CA . MET A 1 511 ? -21.625 9.348 40.018 1.00 32.03 511 MET A CA 1
ATOM 4097 C C . MET A 1 511 ? -22.631 8.741 39.032 1.00 32.03 511 MET A C 1
ATOM 4099 O O . MET A 1 511 ? -22.430 8.728 37.823 1.00 32.03 511 MET A O 1
ATOM 4103 N N . ASN A 1 512 ? -23.698 8.193 39.601 1.00 41.66 512 ASN A N 1
ATOM 4104 C CA . ASN A 1 512 ? -24.672 7.268 39.032 1.00 41.66 512 ASN A CA 1
ATOM 4105 C C . ASN A 1 512 ? -25.711 7.993 38.139 1.00 41.66 512 ASN A C 1
ATOM 4107 O O . ASN A 1 512 ? -26.889 8.048 38.483 1.00 41.66 512 ASN A O 1
ATOM 4111 N N . ASP A 1 513 ? -25.277 8.616 37.036 1.00 42.16 513 ASP A N 1
ATOM 4112 C CA . ASP A 1 513 ? -26.140 9.416 36.141 1.00 42.16 513 ASP A CA 1
ATOM 4113 C C . ASP A 1 513 ? -26.658 8.667 34.898 1.00 42.16 513 ASP A C 1
ATOM 4115 O O . ASP A 1 513 ? -27.443 9.218 34.126 1.00 42.16 513 ASP A O 1
ATOM 4119 N N . GLY A 1 514 ? -26.265 7.401 34.719 1.00 36.66 514 GLY A N 1
ATOM 4120 C CA . GLY A 1 514 ? -26.751 6.543 33.634 1.00 36.66 514 GLY A CA 1
ATOM 4121 C C . GLY A 1 514 ? -26.231 6.912 32.239 1.00 36.66 514 GLY A C 1
ATOM 4122 O O . GLY A 1 514 ? -26.815 6.465 31.254 1.00 36.66 514 GLY A O 1
ATOM 4123 N N . ILE A 1 515 ? -25.161 7.714 32.143 1.00 37.38 515 ILE A N 1
ATOM 4124 C CA . ILE A 1 515 ? -24.540 8.137 30.877 1.00 37.38 515 ILE A CA 1
ATOM 4125 C C . ILE A 1 515 ? -23.035 7.837 30.915 1.00 37.38 515 ILE A C 1
ATOM 4127 O O . ILE A 1 515 ? -22.327 8.198 31.857 1.00 37.38 515 ILE A O 1
ATOM 4131 N N . THR A 1 516 ? -22.522 7.189 29.871 1.00 42.00 516 THR A N 1
ATOM 4132 C CA . THR A 1 516 ? -21.100 6.836 29.748 1.00 42.00 516 THR A CA 1
ATOM 4133 C C . THR A 1 516 ? -20.221 8.073 29.503 1.00 42.00 516 THR A C 1
ATOM 4135 O O . THR A 1 516 ? -20.664 9.077 28.945 1.00 42.00 516 THR A O 1
ATOM 4138 N N . ASN A 1 517 ? -18.935 8.020 29.872 1.00 39.28 517 ASN A N 1
ATOM 4139 C CA . ASN A 1 517 ? -17.991 9.118 29.596 1.00 39.28 517 ASN A CA 1
ATOM 4140 C C . ASN A 1 517 ? -17.843 9.404 28.088 1.00 39.28 517 ASN A C 1
ATOM 4142 O O . ASN A 1 517 ? -17.628 10.549 27.696 1.00 39.28 517 ASN A O 1
ATOM 4146 N N . LEU A 1 518 ? -18.030 8.381 27.249 1.00 37.00 518 LEU A N 1
ATOM 4147 C CA . LEU A 1 518 ? -18.021 8.495 25.791 1.00 37.00 518 LEU A CA 1
ATOM 4148 C C . LEU A 1 518 ? -19.224 9.303 25.275 1.00 37.00 518 LEU A C 1
ATOM 4150 O O . LEU A 1 518 ? -19.090 10.129 24.376 1.00 37.00 518 LEU A O 1
ATOM 4154 N N . GLU A 1 519 ? -20.395 9.115 25.887 1.00 39.81 519 GLU A N 1
ATOM 4155 C CA . GLU A 1 519 ? -21.585 9.920 25.612 1.00 39.81 519 GLU A CA 1
ATOM 4156 C C . GLU A 1 519 ? -21.395 11.365 26.095 1.00 39.81 519 GLU A C 1
ATOM 4158 O O . GLU A 1 519 ? -21.686 12.292 25.346 1.00 39.81 519 GLU A O 1
ATOM 4163 N N . LYS A 1 520 ? -20.815 11.586 27.284 1.00 43.06 520 LYS A N 1
ATOM 4164 C CA . LYS A 1 520 ? -20.494 12.939 27.793 1.00 43.06 520 LYS A CA 1
ATOM 4165 C C . LYS A 1 520 ? -19.562 13.705 26.842 1.00 43.06 520 LYS A C 1
ATOM 4167 O O . LYS A 1 520 ? -19.799 14.883 26.573 1.00 43.06 520 LYS A O 1
ATOM 4172 N N . PHE A 1 521 ? -18.574 13.017 26.268 1.00 36.03 521 PHE A N 1
ATOM 4173 C CA . PHE A 1 521 ? -17.657 13.568 25.268 1.00 36.03 521 PHE A CA 1
ATOM 4174 C C . PHE A 1 521 ? -18.349 13.857 23.924 1.00 36.03 521 PHE A C 1
ATOM 4176 O O . PHE A 1 521 ? -18.200 14.947 23.374 1.00 36.03 521 PHE A O 1
ATOM 4183 N N . ALA A 1 522 ? -19.201 12.945 23.440 1.00 36.19 522 ALA A N 1
ATOM 4184 C CA . ALA A 1 522 ? -20.014 13.150 22.235 1.00 36.19 522 ALA A CA 1
ATOM 4185 C C . ALA A 1 522 ? -21.017 14.322 22.358 1.00 36.19 522 ALA A C 1
ATOM 4187 O O . ALA A 1 522 ? -21.509 14.825 21.345 1.00 36.19 522 ALA A O 1
ATOM 4188 N N . PHE A 1 523 ? -21.302 14.776 23.584 1.00 35.44 523 PHE A N 1
ATOM 4189 C CA . PHE A 1 523 ? -22.153 15.930 23.894 1.00 35.44 523 PHE A CA 1
ATOM 4190 C C . PHE A 1 523 ? -21.384 17.225 24.231 1.00 35.44 523 PHE A C 1
ATOM 4192 O O . PHE A 1 523 ? -22.023 18.226 24.550 1.00 35.44 523 PHE A O 1
ATOM 4199 N N . GLY A 1 524 ? -20.046 17.247 24.144 1.00 31.44 524 GLY A N 1
ATOM 4200 C CA . GLY A 1 524 ? -19.234 18.451 24.383 1.00 31.44 524 GLY A CA 1
ATOM 4201 C C . GLY A 1 524 ? -19.119 18.881 25.854 1.00 31.44 524 GLY A C 1
ATOM 4202 O O . GLY A 1 524 ? -18.821 20.044 26.132 1.00 31.44 524 GLY A O 1
ATOM 4203 N N . LEU A 1 525 ? -19.368 17.974 26.803 1.00 35.22 525 LEU A N 1
ATOM 4204 C CA . LEU A 1 525 ? -19.222 18.239 28.236 1.00 35.22 525 LEU A CA 1
ATOM 4205 C C . LEU A 1 525 ? -17.769 17.990 28.665 1.00 35.22 525 LEU A C 1
ATOM 4207 O O . LEU A 1 525 ? -17.252 16.889 28.478 1.00 35.22 525 LEU A O 1
ATOM 4211 N N . SER A 1 526 ? -17.109 18.992 29.262 1.00 30.47 526 SER A N 1
ATOM 4212 C CA . SER A 1 526 ? -15.811 18.768 29.913 1.00 30.47 526 SER A CA 1
ATOM 4213 C C . SER A 1 526 ? -16.010 18.084 31.277 1.00 30.47 526 SER A C 1
ATOM 4215 O O . SER A 1 526 ? -17.012 18.360 31.954 1.00 30.47 526 SER A O 1
ATOM 4217 N N . PRO A 1 527 ? -15.059 17.240 31.728 1.00 31.64 527 PRO A N 1
ATOM 4218 C CA . PRO A 1 527 ? -15.127 16.549 33.023 1.00 31.64 527 PRO A CA 1
ATOM 4219 C C . PRO A 1 527 ? -15.316 17.481 34.232 1.00 31.64 527 PRO A C 1
ATOM 4221 O O . PRO A 1 527 ? -15.796 17.051 35.275 1.00 31.64 527 PRO A O 1
ATOM 4224 N N . GLU A 1 528 ? -14.988 18.768 34.094 1.00 30.61 528 GLU A N 1
ATOM 4225 C CA . GLU A 1 528 ? -15.044 19.773 35.166 1.00 30.61 528 GLU A CA 1
ATOM 4226 C C . GLU A 1 528 ? -16.450 20.341 35.429 1.00 30.61 528 GLU A C 1
ATOM 4228 O O . GLU A 1 528 ? -16.630 21.174 36.315 1.00 30.61 528 GLU A O 1
ATOM 4233 N N . THR A 1 529 ? -17.468 19.911 34.677 1.00 33.69 529 THR A N 1
ATOM 4234 C CA . THR A 1 529 ? -18.851 20.409 34.823 1.00 33.69 529 THR A CA 1
ATOM 4235 C C . THR A 1 529 ? -19.793 19.458 35.560 1.00 33.69 529 THR A C 1
ATOM 4237 O O . THR A 1 529 ? -21.012 19.609 35.458 1.00 33.69 529 THR A O 1
ATOM 4240 N N . SER A 1 530 ? -19.268 18.510 36.347 1.00 32.91 530 SER A N 1
ATOM 4241 C CA . SER A 1 530 ? -20.095 17.705 37.252 1.00 32.91 530 SER A CA 1
ATOM 4242 C C . SER A 1 530 ? -20.812 18.620 38.251 1.00 32.91 530 SER A C 1
ATOM 4244 O O . SER A 1 530 ? -20.207 19.145 39.188 1.00 32.91 530 SER A O 1
ATOM 4246 N N . ALA A 1 531 ? -22.102 18.848 38.013 1.00 30.67 531 ALA A N 1
ATOM 4247 C CA . ALA A 1 531 ? -22.976 19.565 38.922 1.00 30.67 531 ALA A CA 1
ATOM 4248 C C . ALA A 1 531 ? -22.973 18.876 40.298 1.00 30.67 531 ALA A C 1
ATOM 4250 O O . ALA A 1 531 ? -22.977 17.650 40.394 1.00 30.67 531 ALA A O 1
ATOM 4251 N N . SER A 1 532 ? -22.945 19.685 41.356 1.00 30.64 532 SER A N 1
ATOM 4252 C CA . SER A 1 532 ? -23.032 19.258 42.752 1.00 30.64 532 SER A CA 1
ATOM 4253 C C . SER A 1 532 ? -24.215 18.311 42.987 1.00 30.64 532 SER A C 1
ATOM 4255 O O . SER A 1 532 ? -25.320 18.566 42.509 1.00 30.64 532 SER A O 1
ATOM 4257 N N . GLY A 1 533 ? -23.959 17.237 43.736 1.00 32.78 533 GLY A N 1
ATOM 4258 C CA . GLY A 1 533 ? -24.763 16.014 43.853 1.00 32.78 533 GLY A CA 1
ATOM 4259 C C . GLY A 1 533 ? -26.148 16.080 44.506 1.00 32.78 533 GLY A C 1
ATOM 4260 O O . GLY A 1 533 ? -26.529 15.104 45.140 1.00 32.78 533 GLY A O 1
ATOM 4261 N N . GLU A 1 534 ? -26.916 17.157 44.346 1.00 31.55 534 GLU A N 1
ATOM 4262 C CA . GLU A 1 534 ? -28.316 17.210 44.811 1.00 31.55 534 GLU A CA 1
ATOM 4263 C C . GLU A 1 534 ? -29.355 17.177 43.679 1.00 31.55 534 GLU A C 1
ATOM 4265 O O . GLU A 1 534 ? -30.549 17.142 43.955 1.00 31.55 534 GLU A O 1
ATOM 4270 N N . ASP A 1 535 ? -28.946 17.133 42.406 1.00 34.72 535 ASP A N 1
ATOM 4271 C CA . ASP A 1 535 ? -29.872 17.431 41.312 1.00 34.72 535 ASP A CA 1
ATOM 4272 C C . ASP A 1 535 ? -29.573 16.619 40.030 1.00 34.72 535 ASP A C 1
ATOM 4274 O O . ASP A 1 535 ? -28.552 16.849 39.381 1.00 34.72 535 ASP A O 1
ATOM 4278 N N . ARG A 1 536 ? -30.540 15.764 39.629 1.00 43.47 536 ARG A N 1
ATOM 4279 C CA . ARG A 1 536 ? -30.975 15.421 38.240 1.00 43.47 536 ARG A CA 1
ATOM 4280 C C . ARG A 1 536 ? -30.857 13.964 37.762 1.00 43.47 536 ARG A C 1
ATOM 4282 O O . ARG A 1 536 ? -29.782 13.382 37.692 1.00 43.47 536 ARG A O 1
ATOM 4289 N N . ARG A 1 537 ? -31.993 13.453 37.256 1.00 39.59 537 ARG A N 1
ATOM 4290 C CA . ARG A 1 537 ? -32.098 12.364 36.262 1.00 39.59 537 ARG A CA 1
ATOM 4291 C C . ARG A 1 537 ? -32.403 12.968 34.887 1.00 39.59 537 ARG A C 1
ATOM 4293 O O . ARG A 1 537 ? -33.160 13.932 34.794 1.00 39.59 537 ARG A O 1
ATOM 4300 N N . ILE A 1 538 ? -31.860 12.385 33.822 1.00 40.19 538 ILE A N 1
ATOM 4301 C CA . ILE A 1 538 ? -32.087 12.809 32.436 1.00 40.19 538 ILE A CA 1
ATOM 4302 C C . ILE A 1 538 ? -33.111 11.863 31.783 1.00 40.19 538 ILE A C 1
ATOM 4304 O O . ILE A 1 538 ? -32.845 10.676 31.628 1.00 40.19 538 ILE A O 1
ATOM 4308 N N . LEU A 1 539 ? -34.285 12.374 31.382 1.00 39.62 539 LEU A N 1
ATOM 4309 C CA . LEU A 1 539 ? -35.325 11.595 30.687 1.00 39.62 539 LEU A CA 1
ATOM 4310 C C . LEU A 1 539 ? -35.467 12.033 29.224 1.00 39.62 539 LEU A C 1
ATOM 4312 O O . LEU A 1 539 ? -35.535 13.224 28.920 1.00 39.62 539 LEU A O 1
ATOM 4316 N N . LYS A 1 540 ? -35.541 11.055 28.314 1.00 39.28 540 LYS A N 1
ATOM 4317 C CA . LYS A 1 540 ? -35.719 11.270 26.872 1.00 39.28 540 LYS A CA 1
ATOM 4318 C C . LYS A 1 540 ? -37.203 11.470 26.549 1.00 39.28 540 LYS A C 1
ATOM 4320 O O . LYS A 1 540 ? -37.992 10.544 26.728 1.00 39.28 540 LYS A O 1
ATOM 4325 N N . ILE A 1 541 ? -37.579 12.635 26.019 1.00 46.97 541 ILE A N 1
ATOM 4326 C CA . ILE A 1 541 ? -38.917 12.839 25.442 1.00 46.97 541 ILE A CA 1
ATOM 4327 C C . ILE A 1 541 ? -38.964 12.147 24.078 1.00 46.97 541 ILE A C 1
ATOM 4329 O O . ILE A 1 541 ? -38.195 12.476 23.175 1.00 46.97 541 ILE A O 1
ATOM 4333 N N . LYS A 1 542 ? -39.857 11.167 23.932 1.00 44.94 542 LYS A N 1
ATOM 4334 C CA . LYS A 1 542 ? -40.113 10.475 22.665 1.00 44.94 542 LYS A CA 1
ATOM 4335 C C . LYS A 1 542 ? -41.350 11.095 22.012 1.00 44.94 542 LYS A C 1
ATOM 4337 O O . LYS A 1 542 ? -42.370 11.260 22.673 1.00 44.94 542 LYS A O 1
ATOM 4342 N N . ASP A 1 543 ? -41.239 11.473 20.740 1.00 51.16 543 ASP A N 1
ATOM 4343 C CA . ASP A 1 543 ? -42.347 11.986 19.916 1.00 51.16 543 ASP A CA 1
ATOM 4344 C C . ASP A 1 543 ? -43.069 13.227 20.491 1.00 51.16 543 ASP A C 1
ATOM 4346 O O . ASP A 1 543 ? -44.262 13.431 20.274 1.00 51.16 543 ASP A O 1
ATOM 4350 N N . GLY A 1 544 ? -42.351 14.065 21.250 1.00 52.97 544 GLY A N 1
ATOM 4351 C CA . GLY A 1 544 ? -42.910 15.270 21.877 1.00 52.97 544 GLY A CA 1
ATOM 4352 C C . GLY A 1 544 ? -43.887 14.994 23.028 1.00 52.97 544 GLY A C 1
ATOM 4353 O O . GLY A 1 544 ? -44.582 15.913 23.455 1.00 52.97 544 GLY A O 1
ATOM 4354 N N . MET A 1 545 ? -43.957 13.757 23.529 1.00 56.53 545 MET A N 1
ATOM 4355 C CA . MET A 1 545 ? -44.876 13.358 24.597 1.00 56.53 545 MET A CA 1
ATOM 4356 C C . MET A 1 545 ? -44.189 13.336 25.963 1.00 56.53 545 MET A C 1
ATOM 4358 O O . MET A 1 545 ? -43.160 12.684 26.150 1.00 56.53 545 MET A O 1
ATOM 4362 N N . LEU A 1 546 ? -44.806 14.000 26.938 1.00 63.53 546 LEU A N 1
ATOM 4363 C CA . LEU A 1 546 ? -44.411 13.987 28.344 1.00 63.53 546 LEU A CA 1
ATOM 4364 C C . LEU A 1 546 ? -45.562 13.446 29.194 1.00 63.53 546 LEU A C 1
ATOM 4366 O O . LEU A 1 546 ? -46.631 14.041 29.205 1.00 63.53 546 LEU A O 1
ATOM 4370 N N . THR A 1 547 ? -45.338 12.360 29.938 1.00 60.31 547 THR A N 1
ATOM 4371 C CA . THR A 1 547 ? -46.327 11.792 30.871 1.00 60.31 547 THR A CA 1
ATOM 4372 C C . THR A 1 547 ? -45.804 11.839 32.305 1.00 60.31 547 THR A C 1
ATOM 4374 O O . THR A 1 547 ? -44.775 11.234 32.611 1.00 60.31 547 THR A O 1
ATOM 4377 N N . LEU A 1 548 ? -46.534 12.513 33.198 1.00 60.12 548 LEU A N 1
ATOM 4378 C CA . LEU A 1 548 ? -46.197 12.651 34.617 1.00 60.12 548 LEU A CA 1
ATOM 4379 C C . LEU A 1 548 ? -47.063 11.711 35.468 1.00 60.12 548 LEU A C 1
ATOM 4381 O O . LEU A 1 548 ? -48.040 12.122 36.098 1.00 60.12 548 LEU A O 1
ATOM 4385 N N . LYS A 1 549 ? -46.709 10.418 35.478 1.00 52.69 549 LYS A N 1
ATOM 4386 C CA . LYS A 1 549 ? -47.453 9.400 36.239 1.00 52.69 549 LYS A CA 1
ATOM 4387 C C . LYS A 1 549 ? -47.429 9.717 37.742 1.00 52.69 549 LYS A C 1
ATOM 4389 O O . LYS A 1 549 ? -46.360 9.863 38.322 1.00 52.69 549 LYS A O 1
ATOM 4394 N N . GLY A 1 550 ? -48.610 9.768 38.366 1.00 53.53 550 GLY A N 1
ATOM 4395 C CA . GLY A 1 550 ? -48.771 9.843 39.825 1.00 53.53 550 GLY A CA 1
ATOM 4396 C C . GLY A 1 550 ? -48.981 11.240 40.427 1.00 53.53 550 GLY A C 1
ATOM 4397 O O . GLY A 1 550 ? -49.081 11.344 41.646 1.00 53.53 550 GLY A O 1
ATOM 4398 N N . ARG A 1 551 ? -49.086 12.312 39.628 1.00 55.41 551 ARG A N 1
ATOM 4399 C CA . ARG A 1 551 ? -49.299 13.686 40.141 1.00 55.41 551 ARG A CA 1
ATOM 4400 C C . ARG A 1 551 ? -50.654 14.266 39.745 1.00 55.41 551 ARG A C 1
ATOM 4402 O O . ARG A 1 551 ? -51.248 13.793 38.785 1.00 55.41 551 ARG A O 1
ATOM 4409 N N . LYS A 1 552 ? -51.130 15.291 40.474 1.00 52.50 552 LYS A N 1
ATOM 4410 C CA . LYS A 1 552 ? -52.399 16.011 40.209 1.00 52.50 552 LYS A CA 1
ATOM 4411 C C . LYS A 1 552 ? -52.229 17.292 39.374 1.00 52.50 552 LYS A C 1
ATOM 4413 O O . LYS A 1 552 ? -53.139 17.616 38.621 1.00 52.50 552 LYS A O 1
ATOM 4418 N N . SER A 1 553 ? -51.088 17.977 39.467 1.00 55.38 553 SER A N 1
ATOM 4419 C CA . SER A 1 553 ? -50.741 19.175 38.684 1.00 55.38 553 SER A CA 1
ATOM 4420 C C . SER A 1 553 ? -49.222 19.374 38.650 1.00 55.38 553 SER A C 1
ATOM 4422 O O . SER A 1 553 ? -48.528 18.895 39.544 1.00 55.38 553 SER A O 1
ATOM 4424 N N . ALA A 1 554 ? -48.717 20.052 37.621 1.00 60.44 554 ALA A N 1
ATOM 4425 C CA . ALA A 1 554 ? -47.312 20.422 37.474 1.00 60.44 554 ALA A CA 1
ATOM 4426 C C . ALA A 1 554 ? -47.210 21.702 36.633 1.00 60.44 554 ALA A C 1
ATOM 4428 O O . ALA A 1 554 ? -47.893 21.810 35.608 1.00 60.44 554 ALA A O 1
ATOM 4429 N N . ASN A 1 555 ? -46.367 22.651 37.042 1.00 65.56 555 ASN A N 1
ATOM 4430 C CA . ASN A 1 555 ? -46.045 23.812 36.222 1.00 65.56 555 ASN A CA 1
ATOM 4431 C C . ASN A 1 555 ? -44.887 23.456 35.283 1.00 65.56 555 ASN A C 1
ATOM 4433 O O . ASN A 1 555 ? -43.801 23.087 35.726 1.00 65.56 555 ASN A O 1
ATOM 4437 N N . ILE A 1 556 ? -45.135 23.526 33.976 1.00 69.19 556 ILE A N 1
ATOM 4438 C CA . ILE A 1 556 ? -44.193 23.105 32.936 1.00 69.19 556 ILE A CA 1
ATOM 4439 C C . ILE A 1 556 ? -43.614 24.361 32.295 1.00 69.19 556 ILE A C 1
ATOM 4441 O O . ILE A 1 556 ? -44.324 25.093 31.609 1.00 69.19 556 ILE A O 1
ATOM 4445 N N . ILE A 1 557 ? -42.320 24.593 32.504 1.00 72.81 557 ILE A N 1
ATOM 4446 C CA . ILE A 1 557 ? -41.614 25.785 32.033 1.00 72.81 557 ILE A CA 1
ATOM 4447 C C . ILE A 1 557 ? -40.543 25.368 31.019 1.00 72.81 557 ILE A C 1
ATOM 4449 O O . ILE A 1 557 ? -39.472 24.884 31.397 1.00 72.81 557 ILE A O 1
ATOM 4453 N N . PRO A 1 558 ? -40.789 25.555 29.715 1.00 72.12 558 PRO A N 1
ATOM 4454 C CA . PRO A 1 558 ? -39.779 25.359 28.692 1.00 72.12 558 PRO A CA 1
ATOM 4455 C C . PRO A 1 558 ? -38.650 26.382 28.851 1.00 72.12 558 PRO A C 1
ATOM 4457 O O . PRO A 1 558 ? -38.879 27.568 29.094 1.00 72.12 558 PRO A O 1
ATOM 4460 N N . GLN A 1 559 ? -37.413 25.932 28.691 1.00 68.50 559 GLN A N 1
ATOM 4461 C CA . GLN A 1 559 ? -36.216 26.756 28.748 1.00 68.50 559 GLN A CA 1
ATOM 4462 C C . GLN A 1 559 ? -35.294 26.435 27.573 1.00 68.50 559 GLN A C 1
ATOM 4464 O O . GLN A 1 559 ? -35.210 25.284 27.148 1.00 68.50 559 GLN A O 1
ATOM 4469 N N . SER A 1 560 ? -34.558 27.430 27.081 1.00 68.00 560 SER A N 1
ATOM 4470 C CA . SER A 1 560 ? -33.462 27.223 26.130 1.00 68.00 560 SER A CA 1
ATOM 4471 C C . SER A 1 560 ? -32.128 27.736 26.656 1.00 68.00 560 SER A C 1
ATOM 4473 O O . SER A 1 560 ? -32.074 28.569 27.562 1.00 68.00 560 SER A O 1
ATOM 4475 N N . SER A 1 561 ? -31.044 27.219 26.091 1.00 58.41 561 SER A N 1
ATOM 4476 C CA . SER A 1 561 ? -29.679 27.664 26.351 1.00 58.41 561 SER A CA 1
ATOM 4477 C C . SER A 1 561 ? -28.827 27.467 25.101 1.00 58.41 561 SER A C 1
ATOM 4479 O O . SER A 1 561 ? -29.029 26.505 24.368 1.00 58.41 561 SER A O 1
ATOM 4481 N N . SER A 1 562 ? -27.870 28.355 24.849 1.00 58.31 562 SER A N 1
ATOM 4482 C CA . SER A 1 562 ? -26.864 28.180 23.791 1.00 58.31 562 SER A CA 1
ATOM 4483 C C . SER A 1 562 ? -25.591 27.481 24.284 1.00 58.31 562 SER A C 1
ATOM 4485 O O . SER A 1 562 ? -24.772 27.062 23.477 1.00 58.31 562 SER A O 1
ATOM 4487 N N . ASP A 1 563 ? -25.409 27.369 25.602 1.00 54.56 563 ASP A N 1
ATOM 4488 C CA . ASP A 1 563 ? -24.158 26.937 26.245 1.00 54.56 563 ASP A CA 1
ATOM 4489 C C . ASP A 1 563 ? -24.365 25.876 27.344 1.00 54.56 563 ASP A C 1
ATOM 4491 O O . ASP A 1 563 ? -23.425 25.526 28.054 1.00 54.56 563 ASP A O 1
ATOM 4495 N N . MET A 1 564 ? -25.602 25.392 27.513 1.00 51.09 564 MET A N 1
ATOM 4496 C CA . MET A 1 564 ? -26.061 24.471 28.565 1.00 51.09 564 MET A CA 1
ATOM 4497 C C . MET A 1 564 ? -25.868 24.962 30.012 1.00 51.09 564 MET A C 1
ATOM 4499 O O . MET A 1 564 ? -26.234 24.250 30.954 1.00 51.09 564 MET A O 1
ATOM 4503 N N . LYS A 1 565 ? -25.364 26.183 30.216 1.00 49.75 565 LYS A N 1
ATOM 4504 C CA . LYS A 1 565 ? -25.108 26.784 31.534 1.00 49.75 565 LYS A CA 1
ATOM 4505 C C . LYS A 1 565 ? -26.160 27.837 31.861 1.00 49.75 565 LYS A C 1
ATOM 4507 O O . LYS A 1 565 ? -26.737 27.827 32.947 1.00 49.75 565 LYS A O 1
ATOM 4512 N N . ASN A 1 566 ? -26.458 28.702 30.899 1.00 59.09 566 ASN A N 1
ATOM 4513 C CA . ASN A 1 566 ? -27.362 29.832 31.047 1.00 59.09 566 ASN A CA 1
ATOM 4514 C C . ASN A 1 566 ? -28.715 29.503 30.415 1.00 59.09 566 ASN A C 1
ATOM 4516 O O . ASN A 1 566 ? -28.894 29.611 29.200 1.00 59.09 566 ASN A O 1
ATOM 4520 N N . TRP A 1 567 ? -29.663 29.079 31.247 1.00 69.06 567 TRP A N 1
ATOM 4521 C CA . TRP A 1 567 ? -31.004 28.691 30.816 1.00 69.06 567 TRP A CA 1
ATOM 4522 C C . TRP A 1 567 ? -31.980 29.860 30.932 1.00 69.06 567 TRP A C 1
ATOM 4524 O O . TRP A 1 567 ? -32.047 30.519 31.969 1.00 69.06 567 TRP A O 1
ATOM 4534 N N . LYS A 1 568 ? -32.755 30.104 29.874 1.00 73.50 568 LYS A N 1
ATOM 4535 C CA . LYS A 1 568 ? -33.780 31.153 29.817 1.00 73.50 568 LYS A CA 1
ATOM 4536 C C . LYS A 1 568 ? -35.140 30.539 29.544 1.00 73.50 568 LYS A C 1
ATOM 4538 O O . LYS A 1 568 ? -35.248 29.697 28.658 1.00 73.50 568 LYS A O 1
ATOM 4543 N N . ASN A 1 569 ? -36.166 30.985 30.266 1.00 81.50 569 ASN A N 1
ATOM 4544 C CA . ASN A 1 569 ? -37.551 30.604 29.990 1.00 81.50 569 ASN A CA 1
ATOM 4545 C C . ASN A 1 569 ? -37.932 31.048 28.576 1.00 81.50 569 ASN A C 1
ATOM 4547 O O . ASN A 1 569 ? -37.621 32.169 28.172 1.00 81.50 569 ASN A O 1
ATOM 4551 N N . ILE A 1 570 ? -38.605 30.168 27.845 1.00 73.06 570 ILE A N 1
ATOM 4552 C CA . ILE A 1 570 ? -39.103 30.434 26.496 1.00 73.06 570 ILE A CA 1
ATOM 4553 C C . ILE A 1 570 ? -40.600 30.139 26.435 1.00 73.06 570 ILE A C 1
ATOM 4555 O O . ILE A 1 570 ? -41.091 29.221 27.088 1.00 73.06 570 ILE A O 1
ATOM 4559 N N . SER A 1 571 ? -41.322 30.908 25.627 1.00 71.62 571 SER A N 1
ATOM 4560 C CA . SER A 1 571 ? -42.757 30.726 25.365 1.00 71.62 571 SER A CA 1
ATOM 4561 C C . SER A 1 571 ? -43.043 30.044 24.024 1.00 71.62 571 SER A C 1
ATOM 4563 O O . SER A 1 571 ? -44.194 29.814 23.677 1.00 71.62 571 SER A O 1
ATOM 4565 N N . GLU A 1 572 ? -41.998 29.729 23.259 1.00 66.25 572 GLU A N 1
ATOM 4566 C CA . GLU A 1 572 ? -42.070 29.198 21.890 1.00 66.25 572 GLU A CA 1
ATOM 4567 C C . GLU A 1 572 ? -42.496 27.723 21.834 1.00 66.25 572 GLU A C 1
ATOM 4569 O O . GLU A 1 572 ? -42.783 27.204 20.758 1.00 66.25 572 GLU A O 1
ATOM 4574 N N . VAL A 1 573 ? -42.509 27.041 22.981 1.00 63.12 573 VAL A N 1
ATOM 4575 C CA . VAL A 1 573 ? -42.958 25.654 23.107 1.00 63.12 573 VAL A CA 1
ATOM 4576 C C . VAL A 1 573 ? -44.408 25.665 23.559 1.00 63.12 573 VAL A C 1
ATOM 4578 O O . VAL A 1 573 ? -44.708 25.991 24.707 1.00 63.12 573 VAL A O 1
ATOM 4581 N N . GLU A 1 574 ? -45.312 25.296 22.659 1.00 64.00 574 GLU A N 1
ATOM 4582 C CA . GLU A 1 574 ? -46.722 25.138 23.002 1.00 64.00 574 GLU A CA 1
ATOM 4583 C C . GLU A 1 574 ? -46.923 23.800 23.731 1.00 64.00 574 GLU A C 1
ATOM 4585 O O . GLU A 1 574 ? -46.479 22.742 23.275 1.00 64.00 574 GLU A O 1
ATOM 4590 N N . ILE A 1 575 ? -47.585 23.862 24.888 1.00 67.50 575 ILE A N 1
ATOM 4591 C CA . ILE A 1 575 ? -47.857 22.718 25.760 1.00 67.50 575 ILE A CA 1
ATOM 4592 C C . ILE A 1 575 ? -49.350 22.409 25.676 1.00 67.50 575 ILE A C 1
ATOM 4594 O O . ILE A 1 575 ? -50.179 23.177 26.164 1.00 67.50 575 ILE A O 1
ATOM 4598 N N . VAL A 1 576 ? -49.698 21.271 25.078 1.00 65.50 576 VAL A N 1
ATOM 4599 C CA . VAL A 1 576 ? -51.090 20.834 24.925 1.00 65.50 576 VAL A CA 1
ATOM 4600 C C . VAL A 1 576 ? -51.376 19.703 25.914 1.00 65.50 576 VAL A C 1
ATOM 4602 O O . VAL A 1 576 ? -50.796 18.625 25.768 1.00 65.50 576 VAL A O 1
ATOM 4605 N N . PRO A 1 577 ? -52.253 19.887 26.915 1.00 64.50 577 PRO A N 1
ATOM 4606 C CA . PRO A 1 577 ? -52.686 18.787 27.768 1.00 64.50 577 PRO A CA 1
ATOM 4607 C C . PRO A 1 577 ? -53.521 17.794 26.945 1.00 64.50 577 PRO A C 1
ATOM 4609 O O . PRO A 1 577 ? -54.491 18.176 26.294 1.00 64.50 577 PRO A O 1
ATOM 4612 N N . LEU A 1 578 ? -53.122 16.523 26.955 1.00 61.44 578 LEU A N 1
ATOM 4613 C CA . LEU A 1 578 ? -53.755 15.447 26.184 1.00 61.44 578 LEU A CA 1
ATOM 4614 C C . LEU A 1 578 ? -54.642 14.541 27.040 1.00 61.44 578 LEU A C 1
ATOM 4616 O O . LEU A 1 578 ? -55.674 14.078 26.566 1.00 61.44 578 LEU A O 1
ATOM 4620 N N . ASP A 1 579 ? -54.239 14.282 28.285 1.00 56.38 579 ASP A N 1
ATOM 4621 C CA . ASP A 1 579 ? -54.991 13.451 29.229 1.00 56.38 579 ASP A CA 1
ATOM 4622 C C . ASP A 1 579 ? -54.753 13.947 30.660 1.00 56.38 579 ASP A C 1
ATOM 4624 O O . ASP A 1 579 ? -53.623 13.917 31.159 1.00 56.38 579 ASP A O 1
ATOM 4628 N N . SER A 1 580 ? -55.822 14.404 31.317 1.00 55.53 580 SER A N 1
ATOM 4629 C CA . SER A 1 580 ? -55.805 14.891 32.702 1.00 55.53 580 SER A CA 1
ATOM 4630 C C . SER A 1 580 ? -55.726 13.767 33.742 1.00 55.53 580 SER A C 1
ATOM 4632 O O . SER A 1 580 ? -55.399 14.027 34.897 1.00 55.53 580 SER A O 1
ATOM 4634 N N . THR A 1 581 ? -55.980 12.517 33.349 1.00 52.28 581 THR A N 1
ATOM 4635 C CA . THR A 1 581 ? -55.939 11.336 34.228 1.00 52.28 581 THR A CA 1
ATOM 4636 C C . THR A 1 581 ? -54.504 10.883 34.498 1.00 52.28 581 THR A C 1
ATOM 4638 O O . THR A 1 581 ? -54.191 10.430 35.597 1.00 52.28 581 THR A O 1
ATOM 4641 N N . TYR A 1 582 ? -53.617 11.035 33.508 1.00 51.84 582 TYR A N 1
ATOM 4642 C CA . TYR A 1 582 ? -52.197 10.662 33.594 1.00 51.84 582 TYR A CA 1
ATOM 4643 C C . TYR A 1 582 ? -51.239 11.855 33.484 1.00 51.84 582 TYR A C 1
ATOM 4645 O O . TYR A 1 582 ? -50.029 11.644 33.406 1.00 51.84 582 TYR A O 1
ATOM 4653 N N . ASN A 1 583 ? -51.769 13.085 33.440 1.00 62.16 583 ASN A N 1
ATOM 4654 C CA . ASN A 1 583 ? -51.012 14.318 33.206 1.00 62.16 583 ASN A CA 1
ATOM 4655 C C . ASN A 1 583 ? -50.029 14.168 32.041 1.00 62.16 583 ASN A C 1
ATOM 4657 O O . ASN A 1 583 ? -48.806 14.248 32.193 1.00 62.16 583 ASN A O 1
ATOM 4661 N N . THR A 1 584 ? -50.601 13.871 30.872 1.00 60.69 584 THR A N 1
ATOM 4662 C CA . THR A 1 584 ? -49.853 13.764 29.618 1.00 60.69 584 THR A CA 1
ATOM 4663 C C . THR A 1 584 ? -49.959 15.056 28.825 1.00 60.69 584 THR A C 1
ATOM 4665 O O . THR A 1 584 ? -51.057 15.576 28.624 1.00 60.69 584 THR A O 1
ATOM 4668 N N . TYR A 1 585 ? -48.822 15.539 28.337 1.00 65.44 585 TYR A N 1
ATOM 4669 C CA . TYR A 1 585 ? -48.682 16.772 27.579 1.00 65.44 585 TYR A CA 1
ATOM 4670 C C . TYR A 1 585 ? -48.000 16.493 26.242 1.00 65.44 585 TYR A C 1
ATOM 4672 O O . TYR A 1 585 ? -47.016 15.751 26.177 1.00 65.44 585 TYR A O 1
ATOM 4680 N N . LYS A 1 586 ? -48.504 17.127 25.184 1.00 66.00 586 LYS A N 1
ATOM 4681 C CA . LYS A 1 586 ? -47.814 17.248 23.903 1.00 66.00 586 LYS A CA 1
ATOM 4682 C C . LYS A 1 586 ? -47.026 18.546 23.883 1.00 66.00 586 LYS A C 1
ATOM 4684 O O . LYS A 1 586 ? -47.571 19.603 24.189 1.00 66.00 586 LYS A O 1
ATOM 4689 N N . LEU A 1 587 ? -45.768 18.458 23.490 1.00 65.06 587 LEU A N 1
ATOM 4690 C CA . LEU A 1 587 ? -44.847 19.579 23.398 1.00 65.06 587 LEU A CA 1
ATOM 4691 C C . LEU A 1 587 ? -44.608 19.880 21.920 1.00 65.06 587 LEU A C 1
ATOM 4693 O O . LEU A 1 587 ? -43.929 19.123 21.223 1.00 65.06 587 LEU A O 1
ATOM 4697 N N . ASN A 1 588 ? -45.176 20.980 21.437 1.00 61.72 588 ASN A N 1
ATOM 4698 C CA . ASN A 1 588 ? -44.944 21.466 20.082 1.00 61.72 588 ASN A CA 1
ATOM 4699 C C . ASN A 1 588 ? -43.701 22.365 20.110 1.00 61.72 588 ASN A C 1
ATOM 4701 O O . ASN A 1 588 ? -43.769 23.544 20.454 1.00 61.72 588 ASN A O 1
ATOM 4705 N N . LEU A 1 589 ? -42.546 21.772 19.809 1.00 55.50 589 LEU A N 1
ATOM 4706 C CA . LEU A 1 589 ? -41.255 22.460 19.811 1.00 55.50 589 LEU A CA 1
ATOM 4707 C C . LEU A 1 589 ? -41.078 23.284 18.518 1.00 55.50 589 LEU A C 1
ATOM 4709 O O . LEU A 1 589 ? -41.461 22.810 17.443 1.00 55.50 589 LEU A O 1
ATOM 4713 N N . PRO A 1 590 ? -40.473 24.485 18.575 1.00 52.62 590 PRO A N 1
ATOM 4714 C CA . PRO A 1 590 ? -40.199 25.287 17.383 1.00 52.62 590 PRO A CA 1
ATOM 4715 C C . PRO A 1 590 ? -39.243 24.558 16.418 1.00 52.62 590 PRO A C 1
ATOM 4717 O O . PRO A 1 590 ? -38.431 23.727 16.827 1.00 52.62 590 PRO A O 1
ATOM 4720 N N . LYS A 1 591 ? -39.326 24.841 15.110 1.00 48.53 591 LYS A N 1
ATOM 4721 C CA . LYS A 1 591 ? -38.370 24.315 14.113 1.00 48.53 591 LYS A CA 1
ATOM 4722 C C . LYS A 1 591 ? -36.968 24.832 14.444 1.00 48.53 591 LYS A C 1
ATOM 4724 O O . LYS A 1 591 ? -36.776 26.039 14.521 1.00 48.53 591 LYS A O 1
ATOM 4729 N N . GLY A 1 592 ? -36.044 23.912 14.730 1.00 49.91 592 GLY A N 1
ATOM 4730 C CA . GLY A 1 592 ? -34.784 24.214 15.408 1.00 49.91 592 GLY A CA 1
ATOM 4731 C C . GLY A 1 592 ? -33.899 25.201 14.649 1.00 49.91 592 GLY A C 1
ATOM 4732 O O . GLY A 1 592 ? -33.587 24.995 13.479 1.00 49.91 592 GLY A O 1
ATOM 4733 N N . GLU A 1 593 ? -33.452 26.243 15.345 1.00 41.75 593 GLU A N 1
ATOM 4734 C CA . GLU A 1 593 ? -32.255 26.985 14.958 1.00 41.75 593 GLU A CA 1
ATOM 4735 C C . GLU A 1 593 ? -31.014 26.164 15.362 1.00 41.75 593 GLU A C 1
ATOM 4737 O O . GLU A 1 593 ? -31.000 25.579 16.454 1.00 41.75 593 GLU A O 1
ATOM 4742 N N . PRO A 1 594 ? -29.958 26.102 14.532 1.00 40.94 594 PRO A N 1
ATOM 4743 C CA . PRO A 1 594 ? -28.690 25.500 14.931 1.00 40.94 594 PRO A CA 1
ATOM 4744 C C . PRO A 1 594 ? -28.169 26.146 16.228 1.00 40.94 594 PRO A C 1
ATOM 4746 O O . PRO A 1 594 ? -28.211 27.364 16.362 1.00 40.94 594 PRO A O 1
ATOM 4749 N N . GLN A 1 595 ? -27.627 25.338 17.150 1.00 44.50 595 GLN A N 1
ATOM 4750 C CA . GLN A 1 595 ? -26.958 25.764 18.400 1.00 44.50 595 GLN A CA 1
ATOM 4751 C C . GLN A 1 595 ? -27.838 26.157 19.609 1.00 44.50 595 GLN A C 1
ATOM 4753 O O . GLN A 1 595 ? -27.326 26.747 20.561 1.00 44.50 595 GLN A O 1
ATOM 4758 N N . LYS A 1 596 ? -29.130 25.798 19.649 1.00 52.38 596 LYS A N 1
ATOM 4759 C CA . LYS A 1 596 ? -29.961 25.943 20.865 1.00 52.38 596 LYS A CA 1
ATOM 4760 C C . LYS A 1 596 ? -30.306 24.590 21.500 1.00 52.38 596 LYS A C 1
ATOM 4762 O O . LYS A 1 596 ? -30.838 23.696 20.846 1.00 52.38 596 LYS A O 1
ATOM 4767 N N . PHE A 1 597 ? -30.039 24.461 22.797 1.00 56.81 597 PHE A N 1
ATOM 4768 C CA . PHE A 1 597 ? -30.481 23.368 23.665 1.00 56.81 597 PHE A CA 1
ATOM 4769 C C . PHE A 1 597 ? -31.816 23.730 24.315 1.00 56.81 597 PHE A C 1
ATOM 4771 O O . PHE A 1 597 ? -32.013 24.882 24.693 1.00 56.81 597 PHE A O 1
ATOM 4778 N N . TYR A 1 598 ? -32.707 22.754 24.501 1.00 57.94 598 TYR A N 1
ATOM 4779 C CA . TYR A 1 598 ? -34.040 22.958 25.079 1.00 57.94 598 TYR A CA 1
ATOM 4780 C C . TYR A 1 598 ? -34.286 22.004 26.246 1.00 57.94 598 TYR A C 1
ATOM 4782 O O . TYR A 1 598 ? -34.118 20.798 26.088 1.00 57.94 598 TYR A O 1
ATOM 4790 N N . ARG A 1 599 ? -34.740 22.509 27.394 1.00 62.06 599 ARG A N 1
ATOM 4791 C CA . ARG A 1 599 ? -35.192 21.694 28.532 1.00 62.06 599 ARG A CA 1
ATOM 4792 C C . ARG A 1 599 ? -36.559 22.151 29.022 1.00 62.06 599 ARG A C 1
ATOM 4794 O O . ARG A 1 599 ? -37.035 23.215 28.654 1.00 62.06 599 ARG A O 1
ATOM 4801 N N . ILE A 1 600 ? -37.164 21.360 29.886 1.00 60.66 600 ILE A N 1
ATOM 4802 C CA . ILE A 1 600 ? -38.433 21.617 30.548 1.00 60.66 600 ILE A CA 1
ATOM 4803 C C . ILE A 1 600 ? -38.167 21.560 32.036 1.00 60.66 600 ILE A C 1
ATOM 4805 O O . ILE A 1 600 ? -37.770 20.522 32.549 1.00 60.66 600 ILE A O 1
ATOM 4809 N N . LEU A 1 601 ? -38.362 22.670 32.726 1.00 60.59 601 LEU A N 1
ATOM 4810 C CA . LEU A 1 601 ? -38.384 22.701 34.176 1.00 60.59 601 LEU A CA 1
ATOM 4811 C C . LEU A 1 601 ? -39.793 22.327 34.645 1.00 60.59 601 LEU A C 1
ATOM 4813 O O . LEU A 1 601 ? -40.774 22.854 34.120 1.00 60.59 601 LEU A O 1
ATOM 4817 N N . ILE A 1 602 ? -39.882 21.401 35.596 1.00 57.25 602 ILE A N 1
ATOM 4818 C CA . ILE A 1 602 ? -41.138 21.058 36.263 1.00 57.25 602 ILE A CA 1
ATOM 4819 C C . ILE A 1 602 ? -41.084 21.604 37.683 1.00 57.25 602 ILE A C 1
ATOM 4821 O O . ILE A 1 602 ? -40.307 21.109 38.497 1.00 57.25 602 ILE A O 1
ATOM 4825 N N . GLU A 1 603 ? -41.917 22.599 37.963 1.00 60.19 603 GLU A N 1
ATOM 4826 C CA . GLU A 1 603 ? -42.137 23.124 39.312 1.00 60.19 603 GLU A CA 1
ATOM 4827 C C . GLU A 1 603 ? -43.445 22.542 39.871 1.00 60.19 603 GLU A C 1
ATOM 4829 O O . GLU A 1 603 ? -44.400 22.308 39.119 1.00 60.19 603 GLU A O 1
ATOM 4834 N N . GLU A 1 604 ? -43.467 22.250 41.173 1.00 54.03 604 GLU A N 1
ATOM 4835 C CA . GLU A 1 604 ? -44.682 21.808 41.875 1.00 54.03 604 GLU A CA 1
ATOM 4836 C C . GLU A 1 604 ? -45.663 22.945 42.153 1.00 54.03 604 GLU A C 1
ATOM 4838 O O . GLU A 1 604 ? -45.205 24.049 42.529 1.00 54.03 604 GLU A O 1
#

Radius of gyration: 30.56 Å; chains: 1; bounding box: 88×58×85 Å

Secondary structure (DSSP, 8-state):
-EESS-S--EE-TTS-TTS--S-TT---EE---B--S-S--PPPTT------------TTPPSEEEEEEEEEEETTEEEEEEEEEEEE-S-PPPSS-SSEEEE---TTTTTTT----HHHHHHHHHHTT-EESB-SS--EEEE-TTS-EEEE-HHHHHHHHIIIIIS--S-EEE--S--EETTPPPPPBTTB-SSSSSTT-TTS-TTS--HHHHHHHHHHHHHHHHHHHHHT-GGGEEEEEEES--TTSHHHHHHHHHHHHHHHHH-TT--EEEEEES--GGGTTT-SEEEEETTTTS-HHHHHHHTTT-EEEEE-TTTS-TT-GGGHHHHHHHHHHHHHT--EEEES-SB--SS-TTTB-S---EEEEEETTEEEEEEPPTTTTBSEE--GGGT-SSPEEBHHHHHHHHHHHHHHHHHHHHHHHHHH--HHHHHHHHHHHHS--SS---GGGHHHHSS-HHHHHHHHHHHHHHHHHHHHHHHT------EEEE--------S------SS--S--HHHHHHTT--GGG---TT----EEPBTTEEE-TT-S--EEEEEEESSSSS-EE-S-SEEEEEETTTTEEEEEPPPPPTT-EEEEEEE-

pLDDT: mean 83.84, std 19.67, range [23.16, 98.44]

Sequence (604 aa):
MKIDATSNYFNFSDYKSYESCIPPSSLGVMYPDPILPISAFDLKASETSAVHLTFKTPKDIKSGLYSGNIEIRIGGELLTSIPYYINVWDFCLADSAPISAVFDFRTYSGSQYKNYSTRAVAEFLAERKLSPDIVPVDPKIYVDSSGNVSADFSEFEIEAQYYIEELKFPRLYMNGSVKFGWGNPPDNYLGARPYEGNYPYDNVDRYNLSPEFKKRAQQSARLRMDFLRSKGWQDRFLEYICDEPFYSDPKIIAQMNGLCDMLHEAEPDMKIYVSTWYHIPEWDGKIDVWGIGVQGQVDETTLEEISKSSEAITTTDGQMCLDTPYNAIERLLPLFCFKYKISGYEFWGVDWYTWDPLEWGTHSVISQTETPGNVKRTRYPNGDGYILYPGKKYGLDTPIPSVRSEALRDGVEDYEYYAKLEELVLKTKDTQAAETLKKIKEYVSIPNAGGRNSTYIMPDPNEFLELRNAAGAHIDRLVKSLRGDLGYKAWINASMPDLDESSSAASASPMNDGITNLEKFAFGLSPETSASGEDRRILKIKDGMLTLKGRKSANIIPQSSSDMKNWKNISEVEIVPLDSTYNTYKLNLPKGEPQKFYRILIEE

Foldseek 3Di:
DKDFAFFDKDFDQVDDPPDDPGDPPTHMDDFAWFQDPDDDDDDDPPDDDDHDDDDDDDPPDDFDKDKDWDFDDDPNHTPDIDIDIDGGFPDDDDLAQPFAAEAEAPCPFPCVLAQADPVLVQVLQLVLNYHYQAQPDAWDWAQDPVRAIDTDCPVVCVSVCCNCVVSNRQAHEHPAQWADEAAAATDAGNNHDQDPDDPPPPPDQLLDGDPSSLRRRLRRLLVVCVVCVVVVNQSRYEHEHYHAYNVVDVSSLSNLNSVLCSNCVSPVSHAYEYQHQADDVSCVVSHQEYAHALQPSPPLVRLVVCVVRHAYAYEAFSQQASPFPPLQCLQCQLLSCLLSVHRYYYAHAADNAQDQCVVYQWHDFDWDDSDPPDTIGITGTGNGRHQWHHCVVVVDNHITGTPSSNSNSNNSVLSSLLVLLVVLCVVVVDPQSVVLSVVSSVLADHNFDGNSHSCRSCVDPVVVVLSSLLSSLSSSVSVCVVVVVPDDFEKEWDQDDDDDDPDDDDDDDPPDQPDDVSRCVSVVHDPVPPPDPRTDHTDGDDPQKDWAAPDQDKDKWKWKDLVVPDIDTDPQWDWAQDDNVGRMIGTDHPDDDPRMHMYIYIDD